Protein AF-A0A7S4V2L3-F1 (afdb_monomer_lite)

Foldseek 3Di:
DVVVVVVVVVVVVVVVVVVVVVVVVVVVVVVVVVVVVVVVVVVVVVVVVVVVVVVVVVVVVVVVVVVVVVVVVVVVVVVVVVVVVVVCCCVPPPPVVVVVVVVVVVVVVVVVVVVVVVVVVVVVVVVVVVVVVVVVVVVVVVVVVVVVVVVVVVVVVVVVVVVVVVVVVVVVVVVVVVVVVVVVVVVVVVVVVVVVVVVAVVLVVAQVVQVVVQVVVVVVVVVVVVVVVVVVVVVVVVVVVVVVVVVVVVVVVVVVVVVVVVVVVVVVVVVVVVVVVVVVVVVVVVVVVVVVVVVVVVVPPPPDPPDDDDDDDDDDDDPDPPPDPDPDPPDPPPPVVVVPPPPPVVVVVVVVVVVVVPPVVVVVCCVPPPPVVVVVVVVVVVCCCVVPVVCCCPVPVVVVCVVPVVVVVVVVVVVVVVVVVVVLVVQLVCQQVVLVVVLVVLVVVPPDDDDDPPPNVVSNVVSVVSNVCSNVVSVVCVVCVVVVVCCVVVPPDPVVVVCVVVPPPCVVVVVVVVVCVVPDDDDDDDDDDDDDDDDDDDDDDDDDDDDDDDDD

Radius of gyration: 116.33 Å; chains: 1; bounding box: 222×64×386 Å

Secondary structure (DSSP, 8-state):
-THHHHHHHHHHHHHHHHHHHHHHHHHHHHHHHHHHHHHHHHHHHHHHHHHHHHHHHHHHHHHHHHHHHHHHHHHHHHHHHHHHHHHHHIIIIIHHHHHHHHHHHHHHHHHHHHHHHHHHHHHHHHHHHHHHHHHHHHHHHHHHHHHHHHHHHHHHHHHHHHHHHHHHHHHHHHHHHHHHHHHHHHHHHHHHHHHHHHHHHHHHHHHHHHHHHHHHHHHHHHHHHHHHHHHHHHHHHHHHHHHHHHHHHHHHHHHHHHHHHHHHHHHHHHHHHHHHHHHHHHHHHHHHHHHHHHHSSSSTTSS-TTS-------------SSSSSSSSSSSSSSTTHHHHHHHSHHHHHHHHHHHHHHHHHHHHHHHHHTHHHHHHHHHHHHHHIIIIIHHHIIIIIHHHIIIIIHHHHHHHHHHHHHHHHHHHHHHHHHHHHHHHHHHHHHHHT--S-S---TTHHHHHHHHHHHHHTHHHHHHHHHHHHHHHHHHHHTTSHHHHHHHHHTT--HHHHHHHHHHHHHT---PPP---------------------------

Organism: NCBI:txid49249

pLDDT: mean 73.33, std 19.96, range [25.81, 97.12]

Structure (mmCIF, N/CA/C/O backbone):
data_AF-A0A7S4V2L3-F1
#
_entry.id   AF-A0A7S4V2L3-F1
#
loop_
_atom_site.group_PDB
_atom_site.id
_atom_site.type_symbol
_atom_site.label_atom_id
_atom_site.label_alt_id
_atom_site.label_comp_id
_atom_site.label_asym_id
_atom_site.label_entity_id
_atom_site.label_seq_id
_atom_site.pdbx_PDB_ins_code
_atom_site.Cartn_x
_atom_site.Cartn_y
_atom_site.Cartn_z
_atom_site.occupancy
_atom_site.B_iso_or_equiv
_atom_site.auth_seq_id
_atom_site.auth_comp_id
_atom_site.auth_asym_id
_atom_site.auth_atom_id
_atom_site.pdbx_PDB_model_num
ATOM 1 N N . THR A 1 1 ? -137.124 -17.331 205.535 1.00 55.62 1 THR A N 1
ATOM 2 C CA . THR A 1 1 ? -136.571 -16.423 204.506 1.00 55.62 1 THR A CA 1
ATOM 3 C C . THR A 1 1 ? -135.291 -16.964 203.867 1.00 55.62 1 THR A C 1
ATOM 5 O O . THR A 1 1 ? -135.105 -16.739 202.685 1.00 55.62 1 THR A O 1
ATOM 8 N N . GLU A 1 2 ? -134.460 -17.765 204.552 1.00 56.19 2 GLU A N 1
ATOM 9 C CA . GLU A 1 2 ? -133.204 -18.318 203.985 1.00 56.19 2 GLU A CA 1
ATOM 10 C C . GLU A 1 2 ? -133.360 -19.320 202.819 1.00 56.19 2 GLU A C 1
ATOM 12 O O . GLU A 1 2 ? -132.505 -19.372 201.940 1.00 56.19 2 GLU A O 1
ATOM 17 N N . LEU A 1 3 ? -134.464 -20.073 202.730 1.00 57.12 3 LEU A N 1
ATOM 18 C CA . LEU A 1 3 ? -134.639 -21.100 201.686 1.00 57.12 3 LEU A CA 1
ATOM 19 C C . LEU A 1 3 ? -134.788 -20.526 200.258 1.00 57.12 3 LEU A C 1
ATOM 21 O O . LEU A 1 3 ? -134.513 -21.217 199.280 1.00 57.12 3 LEU A O 1
ATOM 25 N N . SER A 1 4 ? -135.215 -19.268 200.118 1.00 55.94 4 SER A N 1
ATOM 26 C CA . SER A 1 4 ? -135.453 -18.661 198.799 1.00 55.94 4 SER A CA 1
ATOM 27 C C . SER A 1 4 ? -134.152 -18.346 198.055 1.00 55.94 4 SER A C 1
ATOM 29 O O . SER A 1 4 ? -134.085 -18.525 196.842 1.00 55.94 4 SER A O 1
ATOM 31 N N . ASN A 1 5 ? -133.097 -17.946 198.771 1.00 59.22 5 ASN A N 1
ATOM 32 C CA . ASN A 1 5 ? -131.833 -17.538 198.148 1.00 59.22 5 ASN A CA 1
ATOM 33 C C . ASN A 1 5 ? -131.062 -18.719 197.551 1.00 59.22 5 ASN A C 1
ATOM 35 O O . ASN A 1 5 ? -130.428 -18.583 196.512 1.00 59.22 5 ASN A O 1
ATOM 39 N N . SER A 1 6 ? -131.147 -19.897 198.169 1.00 60.06 6 SER A N 1
ATOM 40 C CA . SER A 1 6 ? -130.395 -21.066 197.704 1.00 60.06 6 SER A CA 1
ATOM 41 C C . SER A 1 6 ? -130.955 -21.661 196.403 1.00 60.06 6 SER A C 1
ATOM 43 O O . SER A 1 6 ? -130.225 -22.285 195.641 1.00 60.06 6 SER A O 1
ATOM 45 N N . LYS A 1 7 ? -132.245 -21.452 196.114 1.00 59.69 7 LYS A N 1
ATOM 46 C CA . LYS A 1 7 ? -132.876 -21.900 194.861 1.00 59.69 7 LYS A CA 1
ATOM 47 C C . LYS A 1 7 ? -132.467 -21.036 193.669 1.00 59.69 7 LYS A C 1
ATOM 49 O O . LYS A 1 7 ? -132.297 -21.543 192.561 1.00 59.69 7 LYS A O 1
ATOM 54 N N . GLN A 1 8 ? -132.297 -19.740 193.911 1.00 59.25 8 GLN A N 1
ATOM 55 C CA . GLN A 1 8 ? -131.861 -18.801 192.890 1.00 59.25 8 GLN A CA 1
ATOM 56 C C . GLN A 1 8 ? -130.419 -19.091 192.448 1.00 59.25 8 GLN A C 1
ATOM 58 O O . GLN A 1 8 ? -130.168 -19.224 191.255 1.00 59.25 8 GLN A O 1
ATOM 63 N N . THR A 1 9 ? -129.502 -19.344 193.386 1.00 62.16 9 THR A N 1
ATOM 64 C CA . THR A 1 9 ? -128.095 -19.638 193.059 1.00 62.16 9 THR A CA 1
ATOM 65 C C . THR A 1 9 ? -127.893 -20.942 192.286 1.00 62.16 9 THR A C 1
ATOM 67 O O . THR A 1 9 ? -127.030 -21.014 191.416 1.00 62.16 9 THR A O 1
ATOM 70 N N . VAL A 1 10 ? -128.692 -21.979 192.550 1.00 67.75 10 VAL A N 1
ATOM 71 C CA . VAL A 1 10 ? -128.639 -23.228 191.763 1.00 67.75 10 VAL A CA 1
ATOM 72 C C . VAL A 1 10 ? -129.074 -22.992 190.315 1.00 67.75 10 VAL A C 1
ATOM 74 O O . VAL A 1 10 ? -128.513 -23.590 189.397 1.00 67.75 10 VAL A O 1
ATOM 77 N N . THR A 1 11 ? -130.045 -22.103 190.105 1.00 65.81 11 THR A N 1
ATOM 78 C CA . THR A 1 11 ? -130.526 -21.759 188.761 1.00 65.81 11 THR A CA 1
ATOM 79 C C . THR A 1 11 ? -129.428 -21.034 187.979 1.00 65.81 11 THR A C 1
ATOM 81 O O . THR A 1 11 ? -129.068 -21.473 186.891 1.00 65.81 11 THR A O 1
ATOM 84 N N . GLU A 1 12 ? -128.795 -20.031 188.592 1.00 69.50 12 GLU A N 1
ATOM 85 C CA . GLU A 1 12 ? -127.682 -19.275 187.995 1.00 69.50 12 GLU A CA 1
ATOM 86 C C . GLU A 1 12 ? -126.469 -20.164 187.663 1.00 69.50 12 GLU A C 1
ATOM 88 O O . GLU A 1 12 ? -125.858 -20.028 186.604 1.00 69.50 12 GLU A O 1
ATOM 93 N N . LEU A 1 13 ? -126.131 -21.126 188.527 1.00 72.44 13 LEU A N 1
ATOM 94 C CA . LEU A 1 13 ? -125.034 -22.066 188.265 1.00 72.44 13 LEU A CA 1
ATOM 95 C C . LEU A 1 13 ? -125.346 -23.051 187.133 1.00 72.44 13 LEU A C 1
ATOM 97 O O . LEU A 1 13 ? -124.434 -23.460 186.415 1.00 72.44 13 LEU A O 1
ATOM 101 N N . THR A 1 14 ? -126.613 -23.432 186.968 1.00 70.12 14 THR A N 1
ATOM 102 C CA . THR A 1 14 ? -127.033 -24.319 185.874 1.00 70.12 14 THR A CA 1
ATOM 103 C C . THR A 1 14 ? -126.936 -23.587 184.538 1.00 70.12 14 THR A C 1
ATOM 105 O O . THR A 1 14 ? -126.354 -24.113 183.593 1.00 70.12 14 THR A O 1
ATOM 108 N N . GLU A 1 15 ? -127.404 -22.339 184.490 1.00 70.69 15 GLU A N 1
ATOM 109 C CA . GLU A 1 15 ? -127.274 -21.478 183.310 1.00 70.69 15 GLU A CA 1
ATOM 110 C C . GLU A 1 15 ? -125.802 -21.212 182.956 1.00 70.69 15 GLU A C 1
ATOM 112 O O . GLU A 1 15 ? -125.416 -21.304 181.789 1.00 70.69 15 GLU A O 1
ATOM 117 N N . ALA A 1 16 ? -124.946 -20.970 183.955 1.00 71.19 16 ALA A N 1
ATOM 118 C CA . ALA A 1 16 ? -123.508 -20.802 183.745 1.00 71.19 16 ALA A CA 1
ATOM 119 C C . ALA A 1 16 ? -122.833 -22.080 183.215 1.00 71.19 16 ALA A C 1
ATOM 121 O O . ALA A 1 16 ? -121.946 -22.007 182.362 1.00 71.19 16 ALA A O 1
ATOM 122 N N . LEU A 1 17 ? -123.252 -23.257 183.692 1.00 75.44 17 LEU A N 1
ATOM 123 C CA . LEU A 1 17 ? -122.717 -24.538 183.234 1.00 75.44 17 LEU A CA 1
ATOM 124 C C . LEU A 1 17 ? -123.119 -24.833 181.784 1.00 75.44 17 LEU A C 1
ATOM 126 O O . LEU A 1 17 ? -122.281 -25.280 180.999 1.00 75.44 17 LEU A O 1
ATOM 130 N N . ASP A 1 18 ? -124.369 -24.558 181.415 1.00 75.00 18 ASP A N 1
ATOM 131 C CA . ASP A 1 18 ? -124.841 -24.708 180.037 1.00 75.00 18 ASP A CA 1
ATOM 132 C C . ASP A 1 18 ? -124.151 -23.708 179.096 1.00 75.00 18 ASP A C 1
ATOM 134 O O . ASP A 1 18 ? -123.742 -24.080 177.989 1.00 75.00 18 ASP A O 1
ATOM 138 N N . GLY A 1 19 ? -123.907 -22.477 179.561 1.00 75.50 19 GLY A N 1
ATOM 139 C CA . GLY A 1 19 ? -123.078 -21.493 178.862 1.00 75.50 19 GLY A CA 1
ATOM 140 C C . GLY A 1 19 ? -121.656 -22.003 178.617 1.00 75.50 19 GLY A C 1
ATOM 141 O O . GLY A 1 19 ? -121.203 -22.061 177.473 1.00 75.50 19 GLY A O 1
ATOM 142 N N . ALA A 1 20 ? -120.985 -22.490 179.663 1.00 74.19 20 ALA A N 1
ATOM 143 C CA . ALA A 1 20 ? -119.631 -23.037 179.565 1.00 74.19 20 ALA A CA 1
ATOM 144 C C . ALA A 1 20 ? -119.553 -24.268 178.646 1.00 74.19 20 ALA A C 1
ATOM 146 O O . ALA A 1 20 ? -118.577 -24.463 177.921 1.00 74.19 20 ALA A O 1
ATOM 147 N N . LYS A 1 21 ? -120.589 -25.111 178.638 1.00 74.62 21 LYS A N 1
ATOM 148 C CA . LYS A 1 21 ? -120.662 -26.289 177.765 1.00 74.62 21 LYS A CA 1
ATOM 149 C C . LYS A 1 21 ? -120.830 -25.898 176.298 1.00 74.62 21 LYS A C 1
ATOM 151 O O . LYS A 1 21 ? -120.234 -26.527 175.420 1.00 74.62 21 LYS A O 1
ATOM 156 N N . THR A 1 22 ? -121.599 -24.842 176.044 1.00 77.19 22 THR A N 1
ATOM 157 C CA . THR A 1 22 ? -121.773 -24.259 174.710 1.00 77.19 22 THR A CA 1
ATOM 158 C C . THR A 1 22 ? -120.462 -23.642 174.215 1.00 77.19 22 THR A C 1
ATOM 160 O O . THR A 1 22 ? -120.035 -23.945 173.101 1.00 77.19 22 THR A O 1
ATOM 163 N N . GLU A 1 23 ? -119.756 -22.884 175.060 1.00 77.62 23 GLU A N 1
ATOM 164 C CA . GLU A 1 23 ? -118.421 -22.352 174.747 1.00 77.62 23 GLU A CA 1
ATOM 165 C C . GLU A 1 23 ? -117.395 -23.458 174.491 1.00 77.62 23 GLU A C 1
ATOM 167 O O . GLU A 1 23 ? -116.622 -23.376 173.540 1.00 77.62 23 GLU A O 1
ATOM 172 N N . LEU A 1 24 ? -117.397 -24.528 175.291 1.00 79.31 24 LEU A N 1
ATOM 173 C CA . LEU A 1 24 ? -116.494 -25.662 175.096 1.00 79.31 24 LEU A CA 1
ATOM 174 C C . LEU A 1 24 ? -116.740 -26.353 173.747 1.00 79.31 24 LEU A C 1
ATOM 176 O O . LEU A 1 24 ? -115.788 -26.729 173.060 1.00 79.31 24 LEU A O 1
ATOM 180 N N . SER A 1 25 ? -118.008 -26.506 173.357 1.00 77.38 25 SER A N 1
ATOM 181 C CA . SER A 1 25 ? -118.378 -27.032 172.041 1.00 77.38 25 SER A CA 1
ATOM 182 C C . SER A 1 25 ? -117.907 -26.106 170.917 1.00 77.38 25 SER A C 1
ATOM 184 O O . SER A 1 25 ? -117.321 -26.588 169.947 1.00 77.38 25 SER A O 1
ATOM 186 N N . GLY A 1 26 ? -118.102 -24.791 171.068 1.00 81.44 26 GLY A N 1
ATOM 187 C CA . GLY A 1 26 ? -117.613 -23.783 170.124 1.00 81.44 26 GLY A CA 1
ATOM 188 C C . GLY A 1 26 ? -116.093 -23.826 169.979 1.00 81.44 26 GLY A C 1
ATOM 189 O O . GLY A 1 26 ? -115.580 -23.969 168.876 1.00 81.44 26 GLY A O 1
ATOM 190 N N . ASN A 1 27 ? -115.363 -23.844 171.093 1.00 81.38 27 ASN A N 1
ATOM 191 C CA . ASN A 1 27 ? -113.905 -23.945 171.098 1.00 81.38 27 ASN A CA 1
ATOM 192 C C . ASN A 1 27 ? -113.407 -25.239 170.447 1.00 81.38 27 ASN A C 1
ATOM 194 O O . ASN A 1 27 ? -112.415 -25.219 169.721 1.00 81.38 27 ASN A O 1
ATOM 198 N N . LYS A 1 28 ? -114.092 -26.369 170.656 1.00 81.19 28 LYS A N 1
ATOM 199 C CA . LYS A 1 28 ? -113.741 -27.637 170.003 1.00 81.19 28 LYS A CA 1
ATOM 200 C C . LYS A 1 28 ? -113.918 -27.562 168.484 1.00 81.19 28 LYS A C 1
ATOM 202 O O . LYS A 1 28 ? -113.089 -28.104 167.747 1.00 81.19 28 LYS A O 1
ATOM 207 N N . GLN A 1 29 ? -114.963 -26.881 168.017 1.00 83.06 29 GLN A N 1
ATOM 208 C CA . GLN A 1 29 ? -115.154 -26.613 166.596 1.00 83.06 29 GLN A CA 1
ATOM 209 C C . GLN A 1 29 ? -114.038 -25.708 166.052 1.00 83.06 29 GLN A C 1
ATOM 211 O O . GLN A 1 29 ? -113.389 -26.091 165.081 1.00 83.06 29 GLN A O 1
ATOM 216 N N . THR A 1 30 ? -113.709 -24.606 166.732 1.00 81.12 30 THR A N 1
ATOM 217 C CA . THR A 1 30 ? -112.605 -23.707 166.348 1.00 81.12 30 THR A CA 1
ATOM 218 C C . THR A 1 30 ? -111.262 -24.436 166.279 1.00 81.12 30 THR A C 1
ATOM 220 O O . THR A 1 30 ? -110.494 -24.242 165.342 1.00 81.12 30 THR A O 1
ATOM 223 N N . VAL A 1 31 ? -110.968 -25.321 167.238 1.00 83.44 31 VAL A N 1
ATOM 224 C CA . VAL A 1 31 ? -109.747 -26.145 167.220 1.00 83.44 31 VAL A CA 1
ATOM 225 C C . VAL A 1 31 ? -109.727 -27.075 166.007 1.00 83.44 31 VAL A C 1
ATOM 227 O O . VAL A 1 31 ? -108.681 -27.244 165.380 1.00 83.44 31 VAL A O 1
ATOM 230 N N . THR A 1 32 ? -110.872 -27.655 165.647 1.00 83.75 32 THR A N 1
ATOM 231 C CA . THR A 1 32 ? -110.987 -28.515 164.461 1.00 83.75 32 THR A CA 1
ATOM 232 C C . THR A 1 32 ? -110.743 -27.711 163.181 1.00 83.75 32 THR A C 1
ATOM 234 O O . THR A 1 32 ? -109.966 -28.133 162.327 1.00 83.75 32 THR A O 1
ATOM 237 N N . GLU A 1 33 ? -111.333 -26.520 163.071 1.00 84.62 33 GLU A N 1
ATOM 238 C CA . GLU A 1 33 ? -111.138 -25.610 161.937 1.00 84.62 33 GLU A CA 1
ATOM 239 C C . GLU A 1 33 ? -109.680 -25.138 161.821 1.00 84.62 33 GLU A C 1
ATOM 241 O O . GLU A 1 33 ? -109.100 -25.192 160.737 1.00 84.62 33 GLU A O 1
ATOM 246 N N . LEU A 1 34 ? -109.043 -24.769 162.937 1.00 84.62 34 LEU A N 1
ATOM 247 C CA . LEU A 1 34 ? -107.626 -24.394 162.975 1.00 84.62 34 LEU A CA 1
ATOM 248 C C . LEU A 1 34 ? -106.699 -25.556 162.607 1.00 84.62 34 LEU A C 1
ATOM 250 O O . LEU A 1 34 ? -105.690 -25.339 161.940 1.00 84.62 34 LEU A O 1
ATOM 254 N N . THR A 1 35 ? -107.032 -26.784 163.011 1.00 85.44 35 THR A N 1
ATOM 255 C CA . THR A 1 35 ? -106.251 -27.977 162.648 1.00 85.44 35 THR A CA 1
ATOM 256 C C . THR A 1 35 ? -106.299 -28.208 161.140 1.00 85.44 35 THR A C 1
ATOM 258 O O . THR A 1 35 ? -105.255 -28.356 160.508 1.00 85.44 35 THR A O 1
ATOM 261 N N . ASN A 1 36 ? -107.491 -28.130 160.542 1.00 87.19 36 ASN A N 1
ATOM 262 C CA . ASN A 1 36 ? -107.654 -28.253 159.094 1.00 87.19 36 ASN A CA 1
ATOM 263 C C . ASN A 1 36 ? -106.928 -27.128 158.337 1.00 87.19 36 ASN A C 1
ATOM 265 O O . ASN A 1 36 ? -106.281 -27.388 157.323 1.00 87.19 36 ASN A O 1
ATOM 269 N N . ALA A 1 37 ? -106.986 -25.888 158.837 1.00 83.88 37 ALA A N 1
ATOM 270 C CA . ALA A 1 37 ? -106.252 -24.763 158.260 1.00 83.88 37 ALA A CA 1
ATOM 271 C C . ALA A 1 37 ? -104.729 -24.963 158.342 1.00 83.88 37 ALA A C 1
ATOM 273 O O . ALA A 1 37 ? -104.014 -24.671 157.384 1.00 83.88 37 ALA A O 1
ATOM 274 N N . LEU A 1 38 ? -104.224 -25.502 159.458 1.00 87.69 38 LEU A N 1
ATOM 275 C CA . LEU A 1 38 ? -102.805 -25.808 159.635 1.00 87.69 38 LEU A CA 1
ATOM 276 C C . LEU A 1 38 ? -102.329 -26.908 158.677 1.00 87.69 38 LEU A C 1
ATOM 278 O O . LEU A 1 38 ? -101.243 -26.795 158.106 1.00 87.69 38 LEU A O 1
ATOM 282 N N . ASP A 1 39 ? -103.123 -27.960 158.485 1.00 87.00 39 ASP A N 1
ATOM 283 C CA . ASP A 1 39 ? -102.801 -29.032 157.540 1.00 87.00 39 ASP A CA 1
ATOM 284 C C . ASP A 1 39 ? -102.867 -28.546 156.083 1.00 87.00 39 ASP A C 1
ATOM 286 O O . ASP A 1 39 ? -101.993 -28.887 155.276 1.00 87.00 39 ASP A O 1
ATOM 290 N N . GLY A 1 40 ? -103.823 -27.666 155.763 1.00 89.12 40 GLY A N 1
ATOM 291 C CA . GLY A 1 40 ? -103.863 -26.935 154.495 1.00 89.12 40 GLY A CA 1
ATOM 292 C C . GLY A 1 40 ? -102.587 -26.121 154.265 1.00 89.12 40 GLY A C 1
ATOM 293 O O . GLY A 1 40 ? -101.898 -26.322 153.264 1.00 89.12 40 GLY A O 1
ATOM 294 N N . ALA A 1 41 ? -102.192 -25.299 155.240 1.00 84.19 41 ALA A N 1
ATOM 295 C CA . ALA A 1 41 ? -100.980 -24.485 155.170 1.00 84.19 41 ALA A CA 1
ATOM 296 C C . ALA A 1 41 ? -99.696 -25.327 155.052 1.00 84.19 41 ALA A C 1
ATOM 298 O O . ALA A 1 41 ? -98.783 -24.973 154.306 1.00 84.19 41 ALA A O 1
ATOM 299 N N . LYS A 1 42 ? -99.602 -26.474 155.741 1.00 84.75 42 LYS A N 1
ATOM 300 C CA . LYS A 1 42 ? -98.475 -27.412 155.573 1.00 84.75 42 LYS A CA 1
ATOM 301 C C . LYS A 1 42 ? -98.415 -27.982 154.161 1.00 84.75 42 LYS A C 1
ATOM 303 O O . LYS A 1 42 ? -97.324 -28.106 153.600 1.00 84.75 42 LYS A O 1
ATOM 308 N N . THR A 1 43 ? -99.568 -28.328 153.596 1.00 87.25 43 THR A N 1
ATOM 309 C CA . THR A 1 43 ? -99.659 -28.848 152.230 1.00 87.25 43 THR A CA 1
ATOM 310 C C . THR A 1 43 ? -99.204 -27.783 151.230 1.00 87.25 43 THR A C 1
ATOM 312 O O . THR A 1 43 ? -98.332 -28.062 150.406 1.00 87.25 43 THR A O 1
ATOM 315 N N . GLU A 1 44 ? -99.670 -26.540 151.369 1.00 87.69 44 GLU A N 1
ATOM 316 C CA . GLU A 1 44 ? -99.228 -25.400 150.551 1.00 87.69 44 GLU A CA 1
ATOM 317 C C . GLU A 1 44 ? -97.734 -25.088 150.707 1.00 87.69 44 GLU A C 1
ATOM 319 O O . GLU A 1 44 ? -97.046 -24.839 149.715 1.00 87.69 44 GLU A O 1
ATOM 324 N N . LEU A 1 45 ? -97.199 -25.154 151.930 1.00 87.88 45 LEU A N 1
ATOM 325 C CA . LEU A 1 45 ? -95.772 -24.966 152.192 1.00 87.88 45 LEU A CA 1
ATOM 326 C C . LEU A 1 45 ? -94.934 -26.049 151.501 1.00 87.88 45 LEU A C 1
ATOM 328 O O . LEU A 1 45 ? -93.893 -25.749 150.916 1.00 87.88 45 LEU A O 1
ATOM 332 N N . SER A 1 46 ? -95.388 -27.305 151.541 1.00 85.31 46 SER A N 1
ATOM 333 C CA . SER A 1 46 ? -94.715 -28.408 150.850 1.00 85.31 46 SER A CA 1
ATOM 334 C C . SER A 1 46 ? -94.741 -28.229 149.327 1.00 85.31 46 SER A C 1
ATOM 336 O O . SER A 1 46 ? -93.710 -28.411 148.677 1.00 85.31 46 SER A O 1
ATOM 338 N N . GLY A 1 47 ? -95.876 -27.778 148.776 1.00 89.56 47 GLY A N 1
ATOM 339 C CA . GLY A 1 47 ? -96.017 -27.431 147.363 1.00 89.56 47 GLY A CA 1
ATOM 340 C C . GLY A 1 47 ? -95.085 -26.289 146.967 1.00 89.56 47 GLY A C 1
ATOM 341 O O . GLY A 1 47 ? -94.312 -26.425 146.025 1.00 89.56 47 GLY A O 1
ATOM 342 N N . SER A 1 48 ? -95.062 -25.212 147.751 1.00 87.62 48 SER A N 1
ATOM 343 C CA . SER A 1 48 ? -94.183 -24.058 147.528 1.00 87.62 48 SER A CA 1
ATOM 344 C C . SER A 1 48 ? -92.705 -24.444 147.576 1.00 87.62 48 SER A C 1
ATOM 346 O O . SER A 1 48 ? -91.923 -24.007 146.736 1.00 87.62 48 SER A O 1
ATOM 348 N N . LYS A 1 49 ? -92.306 -25.310 148.517 1.00 87.12 49 LYS A N 1
ATOM 349 C CA . LYS A 1 49 ? -90.928 -25.809 148.614 1.00 87.12 49 LYS A CA 1
ATOM 350 C C . LYS A 1 49 ? -90.522 -26.611 147.376 1.00 87.12 49 LYS A C 1
ATOM 352 O O . LYS A 1 49 ? -89.392 -26.470 146.913 1.00 87.12 49 LYS A O 1
ATOM 357 N N . LYS A 1 50 ? -91.439 -27.417 146.830 1.00 90.62 50 LYS A N 1
ATOM 358 C CA . LYS A 1 50 ? -91.223 -28.143 145.574 1.00 90.62 50 LYS A CA 1
ATOM 359 C C . LYS A 1 50 ? -91.059 -27.174 144.397 1.00 90.62 50 LYS A C 1
ATOM 361 O O . LYS A 1 50 ? -90.079 -27.290 143.671 1.00 90.62 50 LYS A O 1
ATOM 366 N N . THR A 1 51 ? -91.934 -26.176 144.273 1.00 88.56 51 THR A N 1
ATOM 367 C CA . THR A 1 51 ? -91.836 -25.146 143.224 1.00 88.56 51 THR A CA 1
ATOM 368 C C . THR A 1 51 ? -90.520 -24.373 143.298 1.00 88.56 51 THR A C 1
ATOM 370 O O . THR A 1 51 ? -89.895 -24.117 142.275 1.00 88.56 51 THR A O 1
ATOM 373 N N . VAL A 1 52 ? -90.057 -24.019 144.502 1.00 88.75 52 VAL A N 1
ATOM 374 C CA . VAL A 1 52 ? -88.761 -23.345 144.682 1.00 88.75 52 VAL A CA 1
ATOM 375 C C . VAL A 1 52 ? -87.603 -24.231 144.216 1.00 88.75 52 VAL A C 1
ATOM 377 O O . VAL A 1 52 ? -86.698 -23.733 143.548 1.00 88.75 52 VAL A O 1
ATOM 380 N N . ALA A 1 53 ? -87.627 -25.531 144.526 1.00 87.06 53 ALA A N 1
ATOM 381 C CA . ALA A 1 53 ? -86.605 -26.463 144.051 1.00 87.06 53 ALA A CA 1
ATOM 382 C C . ALA A 1 53 ? -86.590 -26.560 142.513 1.00 87.06 53 ALA A C 1
ATOM 384 O O . ALA A 1 53 ? -85.533 -26.401 141.908 1.00 87.06 53 ALA A O 1
ATOM 385 N N . GLU A 1 54 ? -87.759 -26.713 141.882 1.00 90.75 54 GLU A N 1
ATOM 386 C CA . GLU A 1 54 ? -87.893 -26.761 140.417 1.00 90.75 54 GLU A CA 1
ATOM 387 C C . GLU A 1 54 ? -87.419 -25.457 139.749 1.00 90.75 54 GLU A C 1
ATOM 389 O O . GLU A 1 54 ? -86.700 -25.490 138.750 1.00 90.75 54 GLU A O 1
ATOM 394 N N . LEU A 1 55 ? -87.756 -24.294 140.319 1.00 90.75 55 LEU A N 1
ATOM 395 C CA . LEU A 1 55 ? -87.278 -22.998 139.826 1.00 90.75 55 LEU A CA 1
ATOM 396 C C . LEU A 1 55 ? -85.765 -22.824 139.995 1.00 90.75 55 LEU A C 1
ATOM 398 O O . LEU A 1 55 ? -85.130 -22.216 139.136 1.00 90.75 55 LEU A O 1
ATOM 402 N N . THR A 1 56 ? -85.182 -23.359 141.070 1.00 90.19 56 THR A N 1
ATOM 403 C CA . THR A 1 56 ? -83.728 -23.321 141.292 1.00 90.19 56 THR A CA 1
ATOM 404 C C . THR A 1 56 ? -83.004 -24.157 140.238 1.00 90.19 56 THR A C 1
ATOM 406 O O . THR A 1 56 ? -82.057 -23.677 139.622 1.00 90.19 56 THR A O 1
ATOM 409 N N . GLU A 1 57 ? -83.492 -25.368 139.953 1.00 90.88 57 GLU A N 1
ATOM 410 C CA . GLU A 1 57 ? -82.944 -26.208 138.880 1.00 90.88 57 GLU A CA 1
ATOM 411 C C . GLU A 1 57 ? -83.097 -25.554 137.499 1.00 90.88 57 GLU A C 1
ATOM 413 O O . GLU A 1 57 ? -82.167 -25.577 136.687 1.00 90.88 57 GLU A O 1
ATOM 418 N N . ALA A 1 58 ? -84.245 -24.922 137.230 1.00 89.56 58 ALA A N 1
ATOM 419 C CA . ALA A 1 58 ? -84.473 -24.190 135.988 1.00 89.56 58 ALA A CA 1
ATOM 420 C C . ALA A 1 58 ? -83.524 -22.988 135.840 1.00 89.56 58 ALA A C 1
ATOM 422 O O . ALA A 1 58 ? -83.007 -22.749 134.746 1.00 89.56 58 ALA A O 1
ATOM 423 N N . LEU A 1 59 ? -83.263 -22.257 136.929 1.00 90.88 59 LEU A N 1
ATOM 424 C CA . LEU A 1 59 ? -82.333 -21.129 136.953 1.00 90.88 59 LEU A CA 1
ATOM 425 C C . LEU A 1 59 ? -80.888 -21.586 136.723 1.00 90.88 59 LEU A C 1
ATOM 427 O O . LEU A 1 59 ? -80.184 -20.990 135.909 1.00 90.88 59 LEU A O 1
ATOM 431 N N . ASP A 1 60 ? -80.465 -22.678 137.359 1.00 90.38 60 ASP A N 1
ATOM 432 C CA . ASP A 1 60 ? -79.150 -23.282 137.121 1.00 90.38 60 ASP A CA 1
ATOM 433 C C . ASP A 1 60 ? -79.000 -23.745 135.666 1.00 90.38 60 ASP A C 1
ATOM 435 O O . ASP A 1 60 ? -77.961 -23.532 135.034 1.00 90.38 60 ASP A O 1
ATOM 439 N N . GLY A 1 61 ? -80.052 -24.343 135.099 1.00 91.12 61 GLY A N 1
ATOM 440 C CA . GLY A 1 61 ? -80.107 -24.709 133.686 1.00 91.12 61 GLY A CA 1
ATOM 441 C C . GLY A 1 61 ? -80.004 -23.497 132.755 1.00 91.12 61 GLY A C 1
ATOM 442 O O . GLY A 1 61 ? -79.282 -23.547 131.757 1.00 91.12 61 GLY A O 1
ATOM 443 N N . ALA A 1 62 ? -80.685 -22.397 133.082 1.00 89.62 62 ALA A N 1
ATOM 444 C CA . ALA A 1 62 ? -80.616 -21.149 132.328 1.00 89.62 62 ALA A CA 1
ATOM 445 C C . ALA A 1 62 ? -79.219 -20.514 132.403 1.00 89.62 62 ALA A C 1
ATOM 447 O O . ALA A 1 62 ? -78.662 -20.166 131.364 1.00 89.62 62 ALA A O 1
ATOM 448 N N . ASN A 1 63 ? -78.607 -20.453 133.588 1.00 89.62 63 ASN A N 1
ATOM 449 C CA . ASN A 1 63 ? -77.253 -19.923 133.771 1.00 89.62 63 ASN A CA 1
ATOM 450 C C . ASN A 1 63 ? -76.205 -20.720 132.989 1.00 89.62 63 ASN A C 1
ATOM 452 O O . ASN A 1 63 ? -75.327 -20.132 132.359 1.00 89.62 63 ASN A O 1
ATOM 456 N N . LYS A 1 64 ? -76.319 -22.054 132.955 1.00 92.12 64 LYS A N 1
ATOM 457 C CA . LYS A 1 64 ? -75.448 -22.892 132.115 1.00 92.12 64 LYS A CA 1
ATOM 458 C C . LYS A 1 64 ? -75.597 -22.571 130.625 1.00 92.12 64 LYS A C 1
ATOM 460 O O . LYS A 1 64 ? -74.595 -22.529 129.918 1.00 92.12 64 LYS A O 1
ATOM 465 N N . LYS A 1 65 ? -76.823 -22.329 130.142 1.00 92.25 65 LYS A N 1
ATOM 466 C CA . LYS A 1 65 ? -77.071 -21.931 128.744 1.00 92.25 65 LYS A CA 1
ATOM 467 C C . LYS A 1 65 ? -76.507 -20.548 128.429 1.00 92.25 65 LYS A C 1
ATOM 469 O O . LYS A 1 65 ? -75.919 -20.386 127.369 1.00 92.25 65 LYS A O 1
ATOM 474 N N . VAL A 1 66 ? -76.652 -19.584 129.338 1.00 91.94 66 VAL A N 1
ATOM 475 C CA . VAL A 1 66 ? -76.058 -18.245 129.188 1.00 91.94 66 VAL A CA 1
ATOM 476 C C . VAL A 1 66 ? -74.540 -18.351 129.079 1.00 91.94 66 VAL A C 1
ATOM 478 O O . VAL A 1 66 ? -73.979 -17.854 128.112 1.00 91.94 66 VAL A O 1
ATOM 481 N N . GLY A 1 67 ? -73.892 -19.106 129.972 1.00 91.00 67 GLY A N 1
ATOM 482 C CA . GLY A 1 67 ? -72.444 -19.320 129.894 1.00 91.00 67 GLY A CA 1
ATOM 483 C C . GLY A 1 67 ? -71.985 -19.984 128.587 1.00 91.00 67 GLY A C 1
ATOM 484 O O . GLY A 1 67 ? -70.919 -19.657 128.075 1.00 91.00 67 GLY A O 1
ATOM 485 N N . ALA A 1 68 ? -72.788 -20.887 128.013 1.00 91.06 68 ALA A N 1
ATOM 486 C CA . ALA A 1 68 ? -72.496 -21.479 126.705 1.00 91.06 68 ALA A CA 1
ATOM 487 C C . ALA A 1 68 ? -72.631 -20.462 125.554 1.00 91.06 68 ALA A C 1
ATOM 489 O O . ALA A 1 68 ? -71.775 -20.427 124.674 1.00 91.06 68 ALA A O 1
ATOM 490 N N . ILE A 1 69 ? -73.669 -19.620 125.583 1.00 92.75 69 ILE A N 1
ATOM 491 C CA . ILE A 1 69 ? -73.894 -18.554 124.593 1.00 92.75 69 ILE A CA 1
ATOM 492 C C . ILE A 1 69 ? -72.789 -17.498 124.659 1.00 92.75 69 ILE A C 1
ATOM 494 O O . ILE A 1 69 ? -72.332 -17.037 123.615 1.00 92.75 69 ILE A O 1
ATOM 498 N N . ASP A 1 70 ? -72.334 -17.132 125.858 1.00 90.94 70 ASP A N 1
ATOM 499 C CA . ASP A 1 70 ? -71.210 -16.209 126.032 1.00 90.94 70 ASP A CA 1
ATOM 500 C C . ASP A 1 70 ? -69.939 -16.787 125.392 1.00 90.94 70 ASP A C 1
ATOM 502 O O . ASP A 1 70 ? -69.275 -16.108 124.609 1.00 90.94 70 ASP A O 1
ATOM 506 N N . GLY A 1 71 ? -69.660 -18.077 125.623 1.00 91.06 71 GLY A N 1
ATOM 507 C CA . GLY A 1 71 ? -68.534 -18.770 124.991 1.00 91.06 71 GLY A CA 1
ATOM 508 C C . GLY A 1 71 ? -68.616 -18.817 123.459 1.00 91.06 71 GLY A C 1
ATOM 509 O O . GLY A 1 71 ? -67.614 -18.598 122.779 1.00 91.06 71 GLY A O 1
ATOM 510 N N . GLU A 1 72 ? -69.801 -19.064 122.896 1.00 91.69 72 GLU A N 1
ATOM 511 C CA . GLU A 1 72 ? -70.027 -19.047 121.442 1.00 91.69 72 GLU A CA 1
ATOM 512 C C . GLU A 1 72 ? -69.900 -17.630 120.861 1.00 91.69 72 GLU A C 1
ATOM 514 O O . GLU A 1 72 ? -69.309 -17.432 119.799 1.00 91.69 72 GLU A O 1
ATOM 519 N N . THR A 1 73 ? -70.386 -16.626 121.591 1.00 91.56 73 THR A N 1
ATOM 520 C CA . THR A 1 73 ? -70.276 -15.212 121.216 1.00 91.56 73 THR A CA 1
ATOM 521 C C . THR A 1 73 ? -68.818 -14.768 121.162 1.00 91.56 73 THR A C 1
ATOM 523 O O . THR A 1 73 ? -68.409 -14.113 120.200 1.00 91.56 73 THR A O 1
ATOM 526 N N . ASP A 1 74 ? -68.017 -15.151 122.156 1.00 91.75 74 ASP A N 1
ATOM 527 C CA . ASP A 1 74 ? -66.586 -14.858 122.177 1.00 91.75 74 ASP A CA 1
ATOM 528 C C . ASP A 1 74 ? -65.856 -15.544 121.013 1.00 91.75 74 ASP A C 1
ATOM 530 O O . ASP A 1 74 ? -65.065 -14.897 120.320 1.00 91.75 74 ASP A O 1
ATOM 534 N N . ALA A 1 75 ? -66.176 -16.810 120.722 1.00 90.75 75 ALA A N 1
ATOM 535 C CA . ALA A 1 75 ? -65.602 -17.536 119.589 1.00 90.75 75 ALA A CA 1
ATOM 536 C C . ALA A 1 75 ? -65.927 -16.867 118.240 1.00 90.75 75 ALA A C 1
ATOM 538 O O . ALA A 1 75 ? -65.024 -16.616 117.437 1.00 90.75 75 ALA A O 1
ATOM 539 N N . LEU A 1 76 ? -67.192 -16.497 118.014 1.00 92.69 76 LEU A N 1
ATOM 540 C CA . LEU A 1 76 ? -67.623 -15.798 116.799 1.00 92.69 76 LEU A CA 1
ATOM 541 C C . LEU A 1 76 ? -66.970 -14.422 116.662 1.00 92.69 76 LEU A C 1
ATOM 543 O O . LEU A 1 76 ? -66.618 -13.998 115.560 1.00 92.69 76 LEU A O 1
ATOM 547 N N . LYS A 1 77 ? -66.768 -13.711 117.774 1.00 92.44 77 LYS A N 1
ATOM 548 C CA . LYS A 1 77 ? -66.081 -12.417 117.776 1.00 92.44 77 LYS A CA 1
ATOM 549 C C . LYS A 1 77 ? -64.617 -12.562 117.361 1.00 92.44 77 LYS A C 1
ATOM 551 O O . LYS A 1 77 ? -64.120 -11.735 116.591 1.00 92.44 77 LYS A O 1
ATOM 556 N N . THR A 1 78 ? -63.944 -13.618 117.816 1.00 90.12 78 THR A N 1
ATOM 557 C CA . THR A 1 78 ? -62.588 -13.959 117.370 1.00 90.12 78 THR A CA 1
ATOM 558 C C . THR A 1 78 ? -62.562 -14.318 115.885 1.00 90.12 78 THR A C 1
ATOM 560 O O . THR A 1 78 ? -61.733 -13.787 115.147 1.00 90.12 78 THR A O 1
ATOM 563 N N . GLU A 1 79 ? -63.483 -15.156 115.412 1.00 91.38 79 GLU A N 1
ATOM 564 C CA . GLU A 1 79 ? -63.543 -15.571 114.005 1.00 91.38 79 GLU A CA 1
ATOM 565 C C . GLU A 1 79 ? -63.837 -14.396 113.059 1.00 91.38 79 GLU A C 1
ATOM 567 O O . GLU A 1 79 ? -63.205 -14.256 112.006 1.00 91.38 79 GLU A O 1
ATOM 572 N N . LEU A 1 80 ? -64.725 -13.487 113.470 1.00 92.38 80 LEU A N 1
ATOM 573 C CA . LEU A 1 80 ? -65.007 -12.248 112.753 1.00 92.38 80 LEU A CA 1
ATOM 574 C C . LEU A 1 80 ? -63.774 -11.339 112.694 1.00 92.38 80 LEU A C 1
ATOM 576 O O . LEU A 1 80 ? -63.488 -10.762 111.645 1.00 92.38 80 LEU A O 1
ATOM 580 N N . SER A 1 81 ? -63.034 -11.215 113.800 1.00 91.88 81 SER A N 1
ATOM 581 C CA . SER A 1 81 ? -61.789 -10.442 113.839 1.00 91.88 81 SER A CA 1
ATOM 582 C C . SER A 1 81 ? -60.749 -11.016 112.877 1.00 91.88 81 SER A C 1
ATOM 584 O O . SER A 1 81 ? -60.176 -10.268 112.085 1.00 91.88 81 SER A O 1
ATOM 586 N N . ASN A 1 82 ? -60.558 -12.337 112.890 1.00 91.19 82 ASN A N 1
ATOM 587 C CA . ASN A 1 82 ? -59.623 -13.023 111.998 1.00 91.19 82 ASN A CA 1
ATOM 588 C C . ASN A 1 82 ? -60.028 -12.852 110.528 1.00 91.19 82 ASN A C 1
ATOM 590 O O . ASN A 1 82 ? -59.209 -12.451 109.707 1.00 91.19 82 ASN A O 1
ATOM 594 N N . SER A 1 83 ? -61.306 -13.057 110.201 1.00 89.25 83 SER A N 1
ATOM 595 C CA . SER A 1 83 ? -61.821 -12.870 108.839 1.00 89.25 83 SER A CA 1
ATOM 596 C 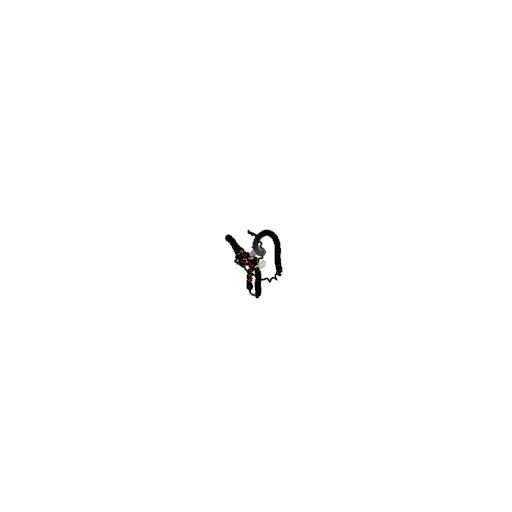C . SER A 1 83 ? -61.643 -11.430 108.357 1.00 89.25 83 SER A C 1
ATOM 598 O O . SER A 1 83 ? -61.237 -11.194 107.220 1.00 89.25 83 SER A O 1
ATOM 600 N N . LYS A 1 84 ? -61.893 -10.445 109.230 1.00 89.75 84 LYS A N 1
ATOM 601 C CA . LYS A 1 84 ? -61.680 -9.026 108.921 1.00 89.75 84 LYS A CA 1
ATOM 602 C C . LYS A 1 84 ? -60.205 -8.720 108.673 1.00 89.75 84 LYS A C 1
ATOM 604 O O . LYS A 1 84 ? -59.899 -7.969 107.748 1.00 89.75 84 LYS A O 1
ATOM 609 N N . GLN A 1 85 ? -59.304 -9.312 109.454 1.00 86.94 85 GLN A N 1
ATOM 610 C CA . GLN A 1 85 ? -57.867 -9.196 109.232 1.00 86.94 85 GLN A CA 1
ATOM 611 C C . GLN A 1 85 ? -57.469 -9.792 107.875 1.00 86.94 85 GLN A C 1
ATOM 613 O O . GLN A 1 85 ? -56.851 -9.092 107.079 1.00 86.94 85 GLN A O 1
ATOM 618 N N . THR A 1 86 ? -57.907 -11.011 107.548 1.00 83.75 86 THR A N 1
ATOM 619 C CA . THR A 1 86 ? -57.618 -11.649 106.252 1.00 83.75 86 THR A CA 1
ATOM 620 C C . THR A 1 86 ? -58.155 -10.838 105.070 1.00 83.75 86 THR A C 1
ATOM 622 O O . THR A 1 86 ? -57.457 -10.653 104.076 1.00 83.75 86 THR A O 1
ATOM 625 N N . VAL A 1 87 ? -59.376 -10.300 105.170 1.00 84.06 87 VAL A N 1
ATOM 626 C CA . VAL A 1 87 ? -59.948 -9.426 104.132 1.00 84.06 87 VAL A CA 1
ATOM 627 C C . VAL A 1 87 ? -59.130 -8.145 103.979 1.00 84.06 87 VAL A C 1
ATOM 629 O O . VAL A 1 87 ? -58.886 -7.713 102.853 1.00 84.06 87 VAL A O 1
ATOM 632 N N . THR A 1 88 ? -58.674 -7.554 105.085 1.00 81.25 88 THR A N 1
ATOM 633 C CA . THR A 1 88 ? -57.830 -6.350 105.058 1.00 81.25 88 THR A CA 1
ATOM 634 C C . THR A 1 88 ? -56.481 -6.652 104.401 1.00 81.25 88 THR A C 1
ATOM 636 O O . THR A 1 88 ? -56.086 -5.951 103.476 1.00 81.25 88 THR A O 1
ATOM 639 N N . GLU A 1 89 ? -55.821 -7.751 104.772 1.00 81.56 89 GLU A N 1
ATOM 640 C CA . GLU A 1 89 ? -54.545 -8.181 104.183 1.00 81.56 89 GLU A CA 1
ATOM 641 C C . GLU A 1 89 ? -54.659 -8.456 102.670 1.00 81.56 89 GLU A C 1
ATOM 643 O O . GLU A 1 89 ? -53.810 -8.007 101.891 1.00 81.56 89 GLU A O 1
ATOM 648 N N . LEU A 1 90 ? -55.733 -9.122 102.230 1.00 78.62 90 LEU A N 1
ATOM 649 C CA . LEU A 1 90 ? -56.009 -9.382 100.810 1.00 78.62 90 LEU A CA 1
ATOM 650 C C . LEU A 1 90 ? -56.311 -8.105 100.013 1.00 78.62 90 LEU A C 1
ATOM 652 O O . LEU A 1 90 ? -55.927 -8.007 98.843 1.00 78.62 90 LEU A O 1
ATOM 656 N N . THR A 1 91 ? -56.986 -7.138 100.640 1.00 77.19 91 THR A N 1
ATOM 657 C CA . THR A 1 91 ? -57.358 -5.859 100.018 1.00 77.19 91 THR A CA 1
ATOM 658 C C . THR A 1 91 ? -56.158 -4.919 99.905 1.00 77.19 91 THR A C 1
ATOM 660 O O . THR A 1 91 ? -55.961 -4.305 98.855 1.00 77.19 91 THR A O 1
ATOM 663 N N . ASP A 1 92 ? -55.330 -4.840 100.948 1.00 72.31 92 ASP A N 1
ATOM 664 C CA . ASP A 1 92 ? -54.274 -3.831 101.044 1.00 72.31 92 ASP A CA 1
ATOM 665 C C . ASP A 1 92 ? -52.949 -4.256 100.399 1.00 72.31 92 ASP A C 1
ATOM 667 O O . ASP A 1 92 ? -52.209 -3.391 99.931 1.00 72.31 92 ASP A O 1
ATOM 671 N N . SER A 1 93 ? -52.626 -5.554 100.326 1.00 67.88 93 SER A N 1
ATOM 672 C CA . SER A 1 93 ? -51.244 -5.965 100.010 1.00 67.88 93 SER A CA 1
ATOM 673 C C . SER A 1 93 ? -51.061 -6.866 98.784 1.00 67.88 93 SER A C 1
ATOM 675 O O . SER A 1 93 ? -50.071 -6.711 98.070 1.00 67.88 93 SER A O 1
ATOM 677 N N . GLY A 1 94 ? -51.992 -7.780 98.496 1.00 70.56 94 GLY A N 1
ATOM 678 C CA . GLY A 1 94 ? -51.784 -8.808 97.467 1.00 70.56 94 GLY A CA 1
ATOM 679 C C . GLY A 1 94 ? -52.258 -8.396 96.075 1.00 70.56 94 GLY A C 1
ATOM 680 O O . GLY A 1 94 ? -51.478 -8.305 95.128 1.00 70.56 94 GLY A O 1
ATOM 681 N N . SER A 1 95 ? -53.556 -8.132 95.939 1.00 75.44 95 SER A N 1
ATOM 682 C CA . SER A 1 95 ? -54.179 -7.985 94.616 1.00 75.44 95 SER A CA 1
ATOM 683 C C . SER A 1 95 ? -53.946 -6.605 94.002 1.00 75.44 95 SER A C 1
ATOM 685 O O . SER A 1 95 ? -53.727 -6.479 92.804 1.00 75.44 95 SER A O 1
ATOM 687 N N . LYS A 1 96 ? -53.955 -5.546 94.818 1.00 78.62 96 LYS A N 1
ATOM 688 C CA . LYS A 1 96 ? -53.779 -4.177 94.317 1.00 78.62 96 LYS A CA 1
ATOM 689 C C . LYS A 1 96 ? -52.344 -3.918 93.859 1.00 78.62 96 LYS A C 1
ATOM 691 O O . LYS A 1 96 ? -52.144 -3.341 92.799 1.00 78.62 96 LYS A O 1
ATOM 696 N N . LYS A 1 97 ? -51.359 -4.399 94.624 1.00 82.06 97 LYS A N 1
ATOM 697 C CA . LYS A 1 97 ? -49.936 -4.280 94.286 1.00 82.06 97 LYS A CA 1
ATOM 698 C C . LYS A 1 97 ? -49.591 -5.044 93.004 1.00 82.06 97 LYS A C 1
ATOM 700 O O . LYS A 1 97 ? -48.986 -4.468 92.111 1.00 82.06 97 LYS A O 1
ATOM 705 N N . THR A 1 98 ? -50.044 -6.293 92.882 1.00 83.69 98 THR A N 1
ATOM 706 C CA . THR A 1 98 ? -49.804 -7.115 91.682 1.00 83.69 98 THR A CA 1
ATOM 707 C C . THR A 1 98 ? -50.466 -6.542 90.432 1.00 83.69 98 THR A C 1
ATOM 709 O O . THR A 1 98 ? -49.855 -6.540 89.369 1.00 83.69 98 THR A O 1
ATOM 712 N N . VAL A 1 99 ? -51.685 -6.001 90.539 1.00 85.81 99 VAL A N 1
ATOM 713 C CA . VAL A 1 99 ? -52.342 -5.320 89.412 1.00 85.81 99 VAL A CA 1
ATOM 714 C C . VAL A 1 99 ? -51.563 -4.075 88.983 1.00 85.81 99 VAL A C 1
ATOM 716 O O . VAL A 1 99 ? -51.389 -3.871 87.782 1.00 85.81 99 VAL A O 1
ATOM 719 N N . THR A 1 100 ? -51.057 -3.269 89.922 1.00 86.25 100 THR A N 1
ATOM 720 C CA . THR A 1 100 ? -50.220 -2.106 89.589 1.00 86.25 100 THR A CA 1
ATOM 721 C C . THR A 1 100 ? -48.921 -2.528 88.902 1.00 86.25 100 THR A C 1
ATOM 723 O O . THR A 1 100 ? -48.636 -2.031 87.819 1.00 86.25 100 THR A O 1
ATOM 726 N N . GLU A 1 101 ? -48.188 -3.497 89.458 1.00 89.00 101 GLU A N 1
ATOM 727 C CA . GLU A 1 101 ? -46.928 -3.998 88.881 1.00 89.00 101 GLU A CA 1
ATOM 728 C C . GLU A 1 101 ? -47.131 -4.583 87.472 1.00 89.00 101 GLU A C 1
ATOM 730 O O . GLU A 1 101 ? -46.347 -4.316 86.563 1.00 89.00 101 GLU A O 1
ATOM 735 N N . LEU A 1 102 ? -48.214 -5.338 87.250 1.00 91.81 102 LEU A N 1
ATOM 736 C CA . LEU A 1 102 ? -48.557 -5.862 85.924 1.00 91.81 102 LEU A CA 1
ATOM 737 C C . LEU A 1 102 ? -48.959 -4.758 84.939 1.00 91.81 102 LEU A C 1
ATOM 739 O O . LEU A 1 102 ? -48.663 -4.870 83.751 1.00 91.81 102 LEU A O 1
ATOM 743 N N . THR A 1 103 ? -49.628 -3.705 85.413 1.00 92.62 103 THR A N 1
ATOM 744 C CA . THR A 1 103 ? -50.001 -2.553 84.578 1.00 92.62 103 THR A CA 1
ATOM 745 C C . THR A 1 103 ? -48.758 -1.777 84.152 1.00 92.62 103 THR A C 1
ATOM 747 O O . THR A 1 103 ? -48.588 -1.509 82.966 1.00 92.62 103 THR A O 1
ATOM 750 N N . GLU A 1 104 ? -47.846 -1.503 85.087 1.00 93.56 104 GLU A N 1
ATOM 751 C CA . GLU A 1 104 ? -46.564 -0.851 84.806 1.00 93.56 104 GLU A CA 1
ATOM 752 C C . GLU A 1 104 ? -45.706 -1.683 83.842 1.00 93.56 104 GLU A C 1
ATOM 754 O O . GLU A 1 104 ? -45.169 -1.146 82.874 1.00 93.56 104 GLU A O 1
ATOM 759 N N . ALA A 1 105 ? -45.634 -3.005 84.039 1.00 93.00 105 ALA A N 1
ATOM 760 C CA . ALA A 1 105 ? -44.926 -3.905 83.128 1.00 93.00 105 ALA A CA 1
ATOM 761 C C . ALA A 1 105 ? -45.549 -3.921 81.720 1.00 93.00 105 ALA A C 1
ATOM 763 O O . ALA A 1 105 ? -44.827 -3.933 80.722 1.00 93.00 105 ALA A O 1
ATOM 764 N N . LEU A 1 106 ? -46.883 -3.894 81.620 1.00 93.50 106 LEU A N 1
ATOM 765 C CA . LEU A 1 106 ? -47.589 -3.832 80.339 1.00 93.50 106 LEU A CA 1
ATOM 766 C C . LEU A 1 106 ? -47.335 -2.508 79.610 1.00 93.50 106 LEU A C 1
ATOM 768 O O . LEU A 1 106 ? -47.151 -2.506 78.392 1.00 93.50 106 LEU A O 1
ATOM 772 N N . ASP A 1 107 ? -47.330 -1.392 80.333 1.00 94.25 107 ASP A N 1
ATOM 773 C CA . ASP A 1 107 ? -47.055 -0.075 79.760 1.00 94.25 107 ASP A CA 1
ATOM 774 C C . ASP A 1 107 ? -45.584 0.061 79.334 1.00 94.25 107 ASP A C 1
ATOM 776 O O . ASP A 1 107 ? -45.304 0.589 78.252 1.00 94.25 107 ASP A O 1
ATOM 780 N N . GLY A 1 108 ? -44.653 -0.516 80.103 1.00 94.69 108 GLY A N 1
ATOM 781 C CA . GLY A 1 108 ? -43.252 -0.675 79.702 1.00 94.69 108 GLY A CA 1
ATOM 782 C C . GLY A 1 108 ? -43.119 -1.471 78.402 1.00 94.69 108 GLY A C 1
ATOM 783 O O . GLY A 1 108 ? -42.568 -0.973 77.422 1.00 94.69 108 GLY A O 1
ATOM 784 N N . ALA A 1 109 ? -43.738 -2.653 78.333 1.00 93.00 109 ALA A N 1
ATOM 785 C CA . ALA A 1 109 ? -43.714 -3.499 77.139 1.00 93.00 109 ALA A CA 1
ATOM 786 C C . ALA A 1 109 ? -44.362 -2.831 75.909 1.00 93.00 109 ALA A C 1
ATOM 788 O O . ALA A 1 109 ? -43.899 -3.005 74.782 1.00 93.00 109 ALA A O 1
ATOM 789 N N . LYS A 1 110 ? -45.431 -2.042 76.092 1.00 92.75 110 LYS A N 1
ATOM 790 C CA . LYS A 1 110 ? -46.030 -1.248 75.002 1.00 92.75 110 LYS A CA 1
ATOM 791 C C . LYS A 1 110 ? -45.075 -0.182 74.478 1.00 92.75 110 LYS A C 1
ATOM 793 O O . LYS A 1 110 ? -45.038 0.042 73.268 1.00 92.75 110 LYS A O 1
ATOM 798 N N . THR A 1 111 ? -44.340 0.469 75.374 1.00 93.75 111 THR A N 1
ATOM 799 C CA . THR A 1 111 ? -43.355 1.491 75.013 1.00 93.75 111 THR A CA 1
ATOM 800 C C . THR A 1 111 ? -42.222 0.859 74.206 1.00 93.75 111 THR A C 1
ATOM 802 O O . THR A 1 111 ? -41.988 1.274 73.073 1.00 93.75 111 THR A O 1
ATOM 805 N N . GLU A 1 112 ? -41.640 -0.238 74.699 1.00 94.38 112 GLU A N 1
ATOM 806 C CA . GLU A 1 112 ? -40.599 -0.999 73.991 1.00 94.38 112 GLU A CA 1
ATOM 807 C C . GLU A 1 112 ? -41.071 -1.516 72.621 1.00 94.38 112 GLU A C 1
ATOM 809 O O . GLU A 1 112 ? -40.331 -1.484 71.632 1.00 94.38 112 GLU A O 1
ATOM 814 N N . LEU A 1 113 ? -42.328 -1.967 72.523 1.00 94.38 113 LEU A N 1
ATOM 815 C CA . LEU A 1 113 ? -42.920 -2.394 71.255 1.00 94.38 113 LEU A CA 1
ATOM 816 C C . LEU A 1 113 ? -43.057 -1.228 70.267 1.00 94.38 113 LEU A C 1
ATOM 818 O O . LEU A 1 113 ? -42.853 -1.413 69.064 1.00 94.38 113 LEU A O 1
ATOM 822 N N . SER A 1 114 ? -43.427 -0.041 70.750 1.00 93.75 114 SER A N 1
ATOM 823 C CA . SER A 1 114 ? -43.532 1.163 69.925 1.00 93.75 114 SER A CA 1
ATOM 824 C C . SER A 1 114 ? -42.162 1.594 69.399 1.00 93.75 114 SER A C 1
ATOM 826 O O . SER A 1 114 ? -42.016 1.835 68.201 1.00 93.75 114 SER A O 1
ATOM 828 N N . GLU A 1 115 ? -41.147 1.615 70.262 1.00 94.44 115 GLU A N 1
ATOM 829 C CA . GLU A 1 115 ? -39.760 1.927 69.895 1.00 94.44 115 GLU A CA 1
ATOM 830 C C . GLU A 1 115 ? -39.189 0.902 68.905 1.00 94.44 115 GLU A C 1
ATOM 832 O O . GLU A 1 115 ? -38.577 1.262 67.895 1.00 94.44 115 GLU A O 1
ATOM 837 N N . SER A 1 116 ? -39.467 -0.386 69.124 1.00 94.31 116 SER A N 1
ATOM 838 C CA . SER A 1 116 ? -39.080 -1.451 68.193 1.00 94.31 116 SER A CA 1
ATOM 839 C C . SER A 1 116 ? -39.748 -1.286 66.827 1.00 94.31 116 SER A C 1
ATOM 841 O O . SER A 1 116 ? -39.091 -1.442 65.800 1.00 94.31 116 SER A O 1
ATOM 843 N N . LYS A 1 117 ? -41.040 -0.927 66.775 1.00 93.69 117 LYS A N 1
ATOM 844 C CA . LYS A 1 117 ? -41.740 -0.643 65.508 1.00 93.69 117 LYS A CA 1
ATOM 845 C C . LYS A 1 117 ? -41.129 0.538 64.762 1.00 93.69 117 LYS A C 1
ATOM 847 O O . LYS A 1 117 ? -40.986 0.471 63.540 1.00 93.69 117 LYS A O 1
ATOM 852 N N . GLN A 1 118 ? -40.775 1.600 65.480 1.00 95.50 118 GLN A N 1
ATOM 853 C CA . GLN A 1 118 ? -40.103 2.748 64.885 1.00 95.50 118 GLN A CA 1
ATOM 854 C C . GLN A 1 118 ? -38.747 2.335 64.301 1.00 95.50 118 GLN A C 1
ATOM 856 O O . GLN A 1 118 ? -38.493 2.577 63.125 1.00 95.50 118 GLN A O 1
ATOM 861 N N . THR A 1 119 ? -37.941 1.603 65.071 1.00 94.88 119 THR A N 1
ATOM 862 C CA . THR A 1 119 ? -36.635 1.094 64.627 1.00 94.88 119 THR A CA 1
ATOM 863 C C . THR A 1 119 ? -36.761 0.220 63.375 1.00 94.88 119 THR A C 1
ATOM 865 O O . THR A 1 119 ? -35.997 0.367 62.424 1.00 94.88 119 THR A O 1
ATOM 868 N N . VAL A 1 120 ? -37.754 -0.673 63.327 1.00 94.12 120 VAL A N 1
ATOM 869 C CA . VAL A 1 120 ? -38.027 -1.504 62.141 1.00 94.12 120 VAL A CA 1
ATOM 870 C C . VAL A 1 120 ? -38.398 -0.647 60.930 1.00 94.12 120 VAL A C 1
ATOM 872 O O . VAL A 1 120 ? -37.968 -0.951 59.817 1.00 94.12 120 VAL A O 1
ATOM 875 N N . THR A 1 121 ? -39.165 0.425 61.128 1.00 94.88 121 THR A N 1
ATOM 876 C CA . THR A 1 121 ? -39.540 1.354 60.051 1.00 94.88 121 THR A CA 1
ATOM 877 C C . THR A 1 121 ? -38.302 2.059 59.496 1.00 94.88 121 THR A C 1
ATOM 879 O O . THR A 1 121 ? -38.060 2.001 58.293 1.00 94.88 121 THR A O 1
ATOM 882 N N . GLU A 1 122 ? -37.456 2.610 60.369 1.00 95.69 122 GLU A N 1
ATOM 883 C CA . GLU A 1 122 ? -36.205 3.281 59.988 1.00 95.69 122 GLU A CA 1
ATOM 884 C C . GLU A 1 122 ? -35.238 2.329 59.263 1.00 95.69 122 GLU A C 1
ATOM 886 O O . GLU A 1 122 ? -34.663 2.679 58.230 1.00 95.69 122 GLU A O 1
ATOM 891 N N . LEU A 1 123 ? -35.098 1.088 59.743 1.00 96.00 123 LEU A N 1
ATOM 892 C CA . LEU A 1 123 ? -34.290 0.063 59.075 1.00 96.00 123 LEU A CA 1
ATOM 893 C C . LEU A 1 123 ? -34.852 -0.321 57.701 1.00 96.00 123 LEU A C 1
ATOM 895 O O . LEU A 1 123 ? -34.082 -0.562 56.772 1.00 96.00 123 LEU A O 1
ATOM 899 N N . THR A 1 124 ? -36.177 -0.365 57.556 1.00 95.69 124 THR A N 1
ATOM 900 C CA . THR A 1 124 ? -36.834 -0.666 56.277 1.00 95.69 124 THR A CA 1
ATOM 901 C C . THR A 1 124 ? -36.575 0.443 55.258 1.00 95.69 124 THR A C 1
ATOM 903 O O . THR A 1 124 ? -36.217 0.158 54.115 1.00 95.69 124 THR A O 1
ATOM 906 N N . GLU A 1 125 ? -36.683 1.706 55.671 1.00 95.44 125 GLU A N 1
ATOM 907 C CA . GLU A 1 125 ? -36.364 2.861 54.826 1.00 95.44 125 GLU A CA 1
ATOM 908 C C . GLU A 1 125 ? -34.877 2.898 54.447 1.00 95.44 125 GLU A C 1
ATOM 910 O O . GLU A 1 125 ? -34.529 3.126 53.284 1.00 95.44 125 GLU A O 1
ATOM 915 N N . ALA A 1 126 ? -33.985 2.608 55.400 1.00 94.62 126 ALA A N 1
ATOM 916 C CA . ALA A 1 126 ? -32.552 2.513 55.144 1.00 94.62 126 ALA A CA 1
ATOM 917 C C . ALA A 1 126 ? -32.221 1.395 54.140 1.00 94.62 126 ALA A C 1
ATOM 919 O O . ALA A 1 126 ? -31.390 1.593 53.249 1.00 94.62 126 ALA A O 1
ATOM 920 N N . LEU A 1 127 ? -32.890 0.243 54.247 1.00 95.69 127 LEU A N 1
ATOM 921 C CA . LEU A 1 127 ? -32.728 -0.880 53.326 1.00 95.69 127 LEU A CA 1
ATOM 922 C C . LEU A 1 127 ? -33.219 -0.535 51.913 1.00 95.69 127 LEU A C 1
ATOM 924 O O . LEU A 1 127 ? -32.524 -0.840 50.944 1.00 95.69 127 LEU A O 1
ATOM 928 N N . ASP A 1 128 ? -34.364 0.138 51.780 1.00 96.06 128 ASP A N 1
ATOM 929 C CA . ASP A 1 128 ? -34.863 0.618 50.484 1.00 96.06 128 ASP A CA 1
ATOM 930 C C . ASP A 1 128 ? -33.886 1.622 49.845 1.00 96.06 128 ASP A C 1
ATOM 932 O O . ASP A 1 128 ? -33.525 1.504 48.670 1.00 96.06 128 ASP A O 1
ATOM 936 N N . GLY A 1 129 ? -33.363 2.561 50.640 1.00 96.12 129 GLY A N 1
ATOM 937 C CA . GLY A 1 129 ? -32.334 3.503 50.201 1.00 96.12 129 GLY A CA 1
ATOM 938 C C . GLY A 1 129 ? -31.039 2.813 49.753 1.00 96.12 129 GLY A C 1
ATOM 939 O O . GLY A 1 129 ? -30.466 3.176 48.722 1.00 96.12 129 GLY A O 1
ATOM 940 N N . ALA A 1 130 ? -30.584 1.797 50.491 1.00 95.12 130 ALA A N 1
ATOM 941 C CA . ALA A 1 130 ? -29.424 0.992 50.116 1.00 95.12 130 ALA A CA 1
ATOM 942 C C . ALA A 1 130 ? -29.675 0.205 48.820 1.00 95.12 130 ALA A C 1
ATOM 944 O O . ALA A 1 130 ? -28.825 0.209 47.931 1.00 95.12 130 ALA A O 1
ATOM 945 N N . SER A 1 131 ? -30.857 -0.397 48.669 1.00 95.12 131 SER A N 1
ATOM 946 C CA . SER A 1 131 ? -31.256 -1.146 47.472 1.00 95.12 131 SER A CA 1
ATOM 947 C C . SER A 1 131 ? -31.260 -0.263 46.218 1.00 95.12 131 SER A C 1
ATOM 949 O O . SER A 1 131 ? -30.671 -0.619 45.196 1.00 95.12 131 SER A O 1
ATOM 951 N N . LYS A 1 132 ? -31.811 0.956 46.313 1.00 96.38 132 LYS A N 1
ATOM 952 C CA . LYS A 1 132 ? -31.769 1.952 45.226 1.00 96.38 132 LYS A CA 1
ATOM 953 C C . LYS A 1 132 ? -30.340 2.332 44.836 1.00 96.38 132 LYS A C 1
ATOM 955 O O . LYS A 1 132 ? -30.034 2.403 43.646 1.00 96.38 132 LYS A O 1
ATOM 960 N N . LYS A 1 133 ? -29.451 2.543 45.815 1.00 96.81 133 LYS A N 1
ATOM 961 C CA . LYS A 1 133 ? -28.027 2.830 45.557 1.00 96.81 133 LYS A CA 1
ATOM 962 C C . LYS A 1 133 ? -27.325 1.661 44.867 1.00 96.81 133 LYS A C 1
ATOM 964 O O . LYS A 1 133 ? -26.584 1.889 43.919 1.00 96.81 133 LYS A O 1
ATOM 969 N N . VAL A 1 134 ? -27.582 0.426 45.301 1.00 96.44 134 VAL A N 1
ATOM 970 C CA . VAL A 1 134 ? -27.047 -0.782 44.651 1.00 96.44 134 VAL A CA 1
ATOM 971 C C . VAL A 1 134 ? -27.529 -0.878 43.203 1.00 96.44 134 VAL A C 1
ATOM 973 O O . VAL A 1 134 ? -26.720 -1.130 42.315 1.00 96.44 134 VAL A O 1
ATOM 976 N N . GLY A 1 135 ? -28.811 -0.604 42.943 1.00 96.44 135 GLY A N 1
ATOM 977 C CA . GLY A 1 135 ? -29.352 -0.547 41.584 1.00 96.44 135 GLY A CA 1
ATOM 978 C C . GLY A 1 135 ? -28.664 0.506 40.706 1.00 96.44 135 GLY A C 1
ATOM 979 O O . GLY A 1 135 ? -28.297 0.211 39.571 1.00 96.44 135 GLY A O 1
ATOM 980 N N . ALA A 1 136 ? -28.426 1.709 41.240 1.00 96.12 136 ALA A N 1
ATOM 981 C CA . ALA A 1 136 ? -27.716 2.774 40.528 1.00 96.12 136 ALA A CA 1
ATOM 982 C C . ALA A 1 136 ? -26.260 2.393 40.201 1.00 96.12 136 ALA A C 1
ATOM 984 O O . ALA A 1 136 ? -25.831 2.555 39.061 1.00 96.12 136 ALA A O 1
ATOM 985 N N . ILE A 1 137 ? -25.534 1.816 41.167 1.00 96.75 137 ILE A N 1
ATOM 986 C CA . ILE A 1 137 ? -24.166 1.307 40.968 1.00 96.75 137 ILE A CA 1
ATOM 987 C C . ILE A 1 137 ? -24.143 0.200 39.907 1.00 96.75 137 ILE A C 1
ATOM 989 O O . ILE A 1 137 ? -23.226 0.152 39.088 1.00 96.75 137 ILE A O 1
ATOM 993 N N . GLY A 1 138 ? -25.151 -0.678 39.891 1.00 96.12 138 GLY A N 1
ATOM 994 C CA . GLY A 1 138 ? -25.314 -1.692 38.849 1.00 96.12 138 GLY A CA 1
ATOM 995 C C . GLY A 1 138 ? -25.433 -1.070 37.456 1.00 96.12 138 GLY A C 1
ATOM 996 O O . GLY A 1 138 ? -24.676 -1.432 36.559 1.00 96.12 138 GLY A O 1
ATOM 997 N N . GLY A 1 139 ? -26.303 -0.067 37.298 1.00 96.00 139 GLY A N 1
ATOM 998 C CA . GLY A 1 139 ? -26.463 0.653 36.031 1.00 96.00 139 GLY A CA 1
ATOM 999 C C . GLY A 1 139 ? -25.191 1.376 35.570 1.00 96.00 139 GLY A C 1
ATOM 1000 O O . GLY A 1 139 ? -24.837 1.315 34.395 1.00 96.00 139 GLY A O 1
ATOM 1001 N N . GLU A 1 140 ? -24.466 2.017 36.489 1.00 96.75 140 GLU A N 1
ATOM 1002 C CA . GLU A 1 140 ? -23.182 2.666 36.189 1.00 96.75 140 GLU A CA 1
ATOM 1003 C C . GLU A 1 140 ? -22.105 1.642 35.797 1.00 96.75 140 GLU A C 1
ATOM 1005 O O . GLU A 1 140 ? -21.348 1.857 34.850 1.00 96.75 140 GLU A O 1
ATOM 1010 N N . THR A 1 141 ? -22.090 0.481 36.455 1.00 96.62 141 THR A N 1
ATOM 1011 C CA . THR A 1 141 ? -21.196 -0.634 36.110 1.00 96.62 141 THR A CA 1
ATOM 1012 C C . THR A 1 141 ? -21.468 -1.153 34.697 1.00 96.62 141 THR A C 1
ATOM 1014 O O . THR A 1 141 ? -20.527 -1.378 33.935 1.00 96.62 141 THR A O 1
ATOM 1017 N N . ASP A 1 142 ? -22.736 -1.317 34.318 1.00 96.88 142 ASP A N 1
ATOM 1018 C CA . ASP A 1 142 ? -23.119 -1.765 32.975 1.00 96.88 142 ASP A CA 1
ATOM 1019 C C . ASP A 1 142 ? -22.768 -0.729 31.894 1.00 96.88 142 ASP A C 1
ATOM 1021 O O . ASP A 1 142 ? -22.277 -1.088 30.814 1.00 96.88 142 ASP A O 1
ATOM 1025 N N . ALA A 1 143 ? -22.946 0.562 32.194 1.00 96.31 143 ALA A N 1
ATOM 1026 C CA . ALA A 1 143 ? -22.537 1.654 31.314 1.00 96.31 143 ALA A CA 1
ATOM 1027 C C . ALA A 1 143 ? -21.014 1.659 31.097 1.00 96.31 143 ALA A C 1
ATOM 1029 O O . ALA A 1 143 ? -20.557 1.613 29.953 1.00 96.31 143 ALA A O 1
ATOM 1030 N N . LEU A 1 144 ? -20.228 1.598 32.178 1.00 96.50 144 LEU A N 1
ATOM 1031 C CA . LEU A 1 144 ? -18.764 1.527 32.113 1.00 96.50 144 LEU A CA 1
ATOM 1032 C C . LEU A 1 144 ? -18.277 0.277 31.375 1.00 96.50 144 LEU A C 1
ATOM 1034 O O . LEU A 1 144 ? -17.308 0.330 30.618 1.00 96.50 144 LEU A O 1
ATOM 1038 N N . LYS A 1 145 ? -18.951 -0.864 31.548 1.00 96.31 145 LYS A N 1
ATOM 1039 C CA . LYS A 1 145 ? -18.628 -2.101 30.825 1.00 96.31 145 LYS A CA 1
ATOM 1040 C C . LYS A 1 145 ? -18.849 -1.953 29.319 1.00 96.31 145 LYS A C 1
ATOM 1042 O O . LYS A 1 145 ? -18.036 -2.442 28.533 1.00 96.31 145 LYS A O 1
ATOM 1047 N N . THR A 1 146 ? -19.915 -1.260 28.923 1.00 95.62 146 THR A N 1
ATOM 1048 C CA . THR A 1 146 ? -20.205 -0.936 27.520 1.00 95.62 146 THR A CA 1
ATOM 1049 C C . THR A 1 146 ? -19.149 0.012 26.951 1.00 95.62 146 THR A C 1
ATOM 1051 O O . THR A 1 146 ? -18.590 -0.248 25.887 1.00 95.62 146 THR A O 1
ATOM 1054 N N . GLU A 1 147 ? -18.799 1.064 27.689 1.00 96.12 147 GLU A N 1
ATOM 1055 C CA . GLU A 1 147 ? -17.789 2.048 27.287 1.00 96.12 147 GLU A CA 1
ATOM 1056 C C . GLU A 1 147 ? -16.386 1.428 27.159 1.00 96.12 147 GLU A C 1
ATOM 1058 O O . GLU A 1 147 ? -15.659 1.700 26.199 1.00 96.12 147 GLU A O 1
ATOM 1063 N N . LEU A 1 148 ? -16.030 0.510 28.064 1.00 96.50 148 LEU A N 1
ATOM 1064 C CA . LEU A 1 148 ? -14.800 -0.278 27.989 1.00 96.50 148 LEU A CA 1
ATOM 1065 C C . LEU A 1 148 ? -14.782 -1.193 26.757 1.00 96.50 148 LEU A C 1
ATOM 1067 O O . LEU A 1 148 ? -13.740 -1.338 26.119 1.00 96.50 148 LEU A O 1
ATOM 1071 N N . SER A 1 149 ? -15.914 -1.819 26.420 1.00 95.81 149 SER A N 1
ATOM 1072 C CA . SER A 1 149 ? -16.037 -2.655 25.220 1.00 95.81 149 SER A CA 1
ATOM 1073 C C . SER A 1 149 ? -15.839 -1.831 23.948 1.00 95.81 149 SER A C 1
ATOM 1075 O O . SER A 1 149 ? -15.041 -2.213 23.094 1.00 95.81 149 SER A O 1
ATOM 1077 N N . ASN A 1 150 ? -16.496 -0.673 23.859 1.00 95.62 150 ASN A N 1
ATOM 1078 C CA . ASN A 1 150 ? -16.344 0.249 22.735 1.00 95.62 150 ASN A CA 1
ATOM 1079 C C . ASN A 1 150 ? -14.898 0.750 22.628 1.00 95.62 150 ASN A C 1
ATOM 1081 O O . ASN A 1 150 ? -14.311 0.718 21.553 1.00 95.62 150 ASN A O 1
ATOM 1085 N N . SER A 1 151 ? -14.283 1.126 23.752 1.00 96.31 151 SER A N 1
ATOM 1086 C CA . SER A 1 151 ? -12.881 1.557 23.782 1.00 96.31 151 SER A CA 1
ATOM 1087 C C . SER A 1 151 ? -11.924 0.457 23.314 1.00 96.31 151 SER A C 1
ATOM 1089 O O . SER A 1 151 ? -10.988 0.740 22.570 1.00 96.31 151 SER A O 1
ATOM 1091 N N . LYS A 1 152 ? -12.157 -0.807 23.699 1.00 95.88 152 LYS A N 1
ATOM 1092 C CA . LYS A 1 152 ? -11.376 -1.949 23.192 1.00 95.88 152 LYS A CA 1
ATOM 1093 C C . LYS A 1 152 ? -11.503 -2.096 21.680 1.00 95.88 152 LYS A C 1
ATOM 1095 O O . LYS A 1 152 ? -10.485 -2.294 21.026 1.00 95.88 152 LYS A O 1
ATOM 1100 N N . GLN A 1 153 ? -12.715 -1.974 21.143 1.00 96.62 153 GLN A N 1
ATOM 1101 C CA . GLN A 1 153 ? -12.940 -2.028 19.701 1.00 96.62 153 GLN A CA 1
ATOM 1102 C C . GLN A 1 153 ? -12.182 -0.906 18.979 1.00 96.62 153 GLN A C 1
ATOM 1104 O O . GLN A 1 153 ? -11.429 -1.188 18.051 1.00 96.62 153 GLN A O 1
ATOM 1109 N N . THR A 1 154 ? -12.283 0.337 19.458 1.00 95.81 154 THR A N 1
ATOM 1110 C CA . THR A 1 154 ? -11.540 1.473 18.892 1.00 95.81 154 THR A CA 1
ATOM 1111 C C . THR A 1 154 ? -10.029 1.239 18.914 1.00 95.81 154 THR A C 1
ATOM 1113 O O . THR A 1 154 ? -9.334 1.555 17.952 1.00 95.81 154 THR A O 1
ATOM 1116 N N . VAL A 1 155 ? -9.489 0.667 19.996 1.00 95.94 155 VAL A N 1
ATOM 1117 C CA . VAL A 1 155 ? -8.059 0.326 20.080 1.00 95.94 155 VAL A CA 1
ATOM 1118 C C . VAL A 1 155 ? -7.674 -0.733 19.044 1.00 95.94 155 VAL A C 1
ATOM 1120 O O . VAL A 1 155 ? -6.612 -0.613 18.431 1.00 95.94 155 VAL A O 1
ATOM 1123 N N . THR A 1 156 ? -8.516 -1.744 18.815 1.00 95.62 156 THR A N 1
ATOM 1124 C CA . THR A 1 156 ? -8.297 -2.745 17.760 1.00 95.62 156 THR A CA 1
ATOM 1125 C C . THR A 1 156 ? -8.271 -2.094 16.376 1.00 95.62 156 THR A C 1
ATOM 1127 O O . THR A 1 156 ? -7.296 -2.279 15.652 1.00 95.62 156 THR A O 1
ATOM 1130 N N . GLU A 1 157 ? -9.257 -1.257 16.049 1.00 96.06 157 GLU A N 1
ATOM 1131 C CA . GLU A 1 157 ? -9.336 -0.549 14.761 1.00 96.06 157 GLU A CA 1
ATOM 1132 C C . GLU A 1 157 ? -8.122 0.371 14.530 1.00 96.06 157 GLU A C 1
ATOM 1134 O O . GLU A 1 157 ? -7.526 0.379 13.452 1.00 96.06 157 GLU A O 1
ATOM 1139 N N . LEU A 1 158 ? -7.689 1.109 15.560 1.00 96.25 158 LEU A N 1
ATOM 1140 C CA . LEU A 1 158 ? -6.486 1.946 15.487 1.00 96.25 158 LEU A CA 1
ATOM 1141 C C . LEU A 1 158 ? -5.203 1.125 15.310 1.00 96.25 158 LEU A C 1
ATOM 1143 O O . LEU A 1 158 ? -4.275 1.577 14.637 1.00 96.25 158 LEU A O 1
ATOM 1147 N N . THR A 1 159 ? -5.137 -0.068 15.903 1.00 96.75 159 THR A N 1
ATOM 1148 C CA . THR A 1 159 ? -3.991 -0.974 15.749 1.00 96.75 159 THR A CA 1
ATOM 1149 C C . THR A 1 159 ? -3.897 -1.484 14.312 1.00 96.75 159 THR A C 1
ATOM 1151 O O . THR A 1 159 ? -2.825 -1.419 13.712 1.00 96.75 159 THR A O 1
ATOM 1154 N N . GLU A 1 160 ? -5.021 -1.902 13.727 1.00 96.00 160 GLU A N 1
ATOM 1155 C CA . GLU A 1 160 ? -5.092 -2.330 12.325 1.00 96.00 160 GLU A CA 1
ATOM 1156 C C . GLU A 1 160 ? -4.719 -1.191 11.364 1.00 96.00 160 GLU A C 1
ATOM 1158 O O . GLU A 1 160 ? -3.916 -1.385 10.448 1.00 96.00 160 GLU A O 1
ATOM 1163 N N . ALA A 1 161 ? -5.225 0.024 11.607 1.00 95.25 161 ALA A N 1
ATOM 1164 C CA . ALA A 1 161 ? -4.876 1.204 10.816 1.00 95.25 161 ALA A CA 1
ATOM 1165 C C . ALA A 1 161 ? -3.374 1.537 10.893 1.00 95.25 161 ALA A C 1
ATOM 1167 O O . ALA A 1 161 ? -2.754 1.873 9.880 1.00 95.25 161 ALA A O 1
ATOM 1168 N N . LEU A 1 162 ? -2.765 1.413 12.078 1.00 96.38 162 LEU A N 1
ATOM 1169 C CA . LEU A 1 162 ? -1.331 1.632 12.270 1.00 96.38 162 LEU A CA 1
ATOM 1170 C C . LEU A 1 162 ? -0.486 0.608 11.500 1.00 96.38 162 LEU A C 1
ATOM 1172 O O . LEU A 1 162 ? 0.536 0.971 10.913 1.00 96.38 162 LEU A O 1
ATOM 1176 N N . ASP A 1 163 ? -0.892 -0.659 11.490 1.00 96.25 163 ASP A N 1
ATOM 1177 C CA . ASP A 1 163 ? -0.184 -1.709 10.756 1.00 96.25 163 ASP A CA 1
ATOM 1178 C C . ASP A 1 163 ? -0.344 -1.557 9.233 1.00 96.25 163 ASP A C 1
ATOM 1180 O O . ASP A 1 163 ? 0.630 -1.734 8.488 1.00 96.25 163 ASP A O 1
ATOM 1184 N N . GLY A 1 164 ? -1.516 -1.104 8.771 1.00 96.75 164 GLY A N 1
ATOM 1185 C CA . GLY A 1 164 ? -1.726 -0.655 7.392 1.00 96.75 164 GLY A CA 1
ATOM 1186 C C . GLY A 1 164 ? -0.758 0.468 7.003 1.00 96.75 164 GLY A C 1
ATOM 1187 O O . GLY A 1 164 ? 0.007 0.330 6.047 1.00 96.75 164 GLY A O 1
ATOM 1188 N N . ALA A 1 165 ? -0.689 1.532 7.807 1.00 94.69 165 ALA A N 1
ATOM 1189 C CA . ALA A 1 165 ? 0.211 2.660 7.565 1.00 94.69 165 ALA A CA 1
ATOM 1190 C C . ALA A 1 165 ? 1.702 2.260 7.575 1.00 94.69 165 ALA A C 1
ATOM 1192 O O . ALA A 1 165 ? 2.492 2.758 6.768 1.00 94.69 165 ALA A O 1
ATOM 1193 N N . LYS A 1 166 ? 2.121 1.333 8.451 1.00 95.00 166 LYS A N 1
ATOM 1194 C CA . LYS A 1 166 ? 3.494 0.786 8.435 1.00 95.00 166 LYS A CA 1
ATOM 1195 C C . LYS A 1 166 ? 3.806 0.056 7.132 1.00 95.00 166 LYS A C 1
ATOM 1197 O O . LYS A 1 166 ? 4.918 0.184 6.616 1.00 95.00 166 LYS A O 1
ATOM 1202 N N . THR A 1 167 ? 2.842 -0.700 6.614 1.00 95.44 167 THR A N 1
ATOM 1203 C CA . THR A 1 167 ? 2.985 -1.434 5.352 1.00 95.44 167 THR A CA 1
ATOM 1204 C C . THR A 1 167 ? 3.158 -0.463 4.186 1.00 95.44 167 THR A C 1
ATOM 1206 O O . THR A 1 167 ? 4.108 -0.595 3.412 1.00 95.44 167 THR A O 1
ATOM 1209 N N . GLU A 1 168 ? 2.327 0.580 4.118 1.00 96.06 168 GLU A N 1
ATOM 1210 C CA . GLU A 1 168 ? 2.439 1.641 3.108 1.00 96.06 168 GLU A CA 1
ATOM 1211 C C . GLU A 1 168 ? 3.770 2.402 3.193 1.00 96.06 168 GLU A C 1
ATOM 1213 O O . GLU A 1 168 ? 4.407 2.674 2.169 1.00 96.06 168 GLU A O 1
ATOM 1218 N N . LEU A 1 169 ? 4.240 2.708 4.408 1.00 96.38 169 LEU A N 1
ATOM 1219 C CA . LEU A 1 169 ? 5.533 3.358 4.621 1.00 96.38 169 LEU A CA 1
ATOM 1220 C C . LEU A 1 169 ? 6.694 2.481 4.133 1.00 96.38 169 LEU A C 1
ATOM 1222 O O . LEU A 1 169 ? 7.644 2.993 3.539 1.00 96.38 169 LEU A O 1
ATOM 1226 N N . SER A 1 170 ? 6.628 1.168 4.372 1.00 94.94 170 SER A N 1
ATOM 1227 C CA . SER A 1 170 ? 7.626 0.218 3.876 1.00 94.94 170 SER A CA 1
ATOM 1228 C C . SER A 1 170 ? 7.643 0.172 2.347 1.00 94.94 170 SER A C 1
ATOM 1230 O O . SER A 1 170 ? 8.716 0.278 1.752 1.00 94.94 170 SER A O 1
ATOM 1232 N N . GLY A 1 171 ? 6.470 0.095 1.707 1.00 96.38 171 GLY A N 1
ATOM 1233 C CA . GLY A 1 171 ? 6.356 0.149 0.246 1.00 96.38 171 GLY A CA 1
ATOM 1234 C C . GLY A 1 171 ? 6.892 1.461 -0.333 1.00 96.38 171 GLY A C 1
ATOM 1235 O O . GLY A 1 171 ? 7.671 1.460 -1.282 1.00 96.38 171 GLY A O 1
ATOM 1236 N N . SER A 1 172 ? 6.577 2.593 0.300 1.00 95.88 172 SER A N 1
ATOM 1237 C CA . SER A 1 172 ? 7.103 3.901 -0.109 1.00 95.88 172 SER A CA 1
ATOM 1238 C C . SER A 1 172 ? 8.628 3.986 0.015 1.00 95.88 172 SER A C 1
ATOM 1240 O O . SER A 1 172 ? 9.284 4.524 -0.875 1.00 95.88 172 SER A O 1
ATOM 1242 N N . LYS A 1 173 ? 9.223 3.426 1.080 1.00 95.44 173 LYS A N 1
ATOM 1243 C CA . LYS A 1 173 ? 10.688 3.348 1.227 1.00 95.44 173 LYS A CA 1
ATOM 1244 C C . LYS A 1 173 ? 11.337 2.523 0.119 1.00 95.44 173 LYS A C 1
ATOM 1246 O O . LYS A 1 173 ? 12.383 2.928 -0.384 1.00 95.44 173 LYS A O 1
ATOM 1251 N N . GLN A 1 174 ? 10.727 1.401 -0.262 1.00 96.12 174 GLN A N 1
ATOM 1252 C CA . GLN A 1 174 ? 11.211 0.583 -1.372 1.00 96.12 174 GLN A CA 1
ATOM 1253 C C . GLN A 1 174 ? 11.171 1.367 -2.691 1.00 96.12 174 GLN A C 1
ATOM 1255 O O . GLN A 1 174 ? 12.189 1.453 -3.372 1.00 96.12 174 GLN A O 1
ATOM 1260 N N . ASN A 1 175 ? 10.053 2.031 -2.995 1.00 95.88 175 ASN A N 1
ATOM 1261 C CA . ASN A 1 175 ? 9.926 2.851 -4.204 1.00 95.88 175 ASN A CA 1
ATOM 1262 C C . ASN A 1 175 ? 10.979 3.969 -4.259 1.00 95.88 175 ASN A C 1
ATOM 1264 O O . ASN A 1 175 ? 11.556 4.236 -5.311 1.00 95.88 175 ASN A O 1
ATOM 1268 N N . VAL A 1 176 ? 11.261 4.623 -3.127 1.00 96.12 176 VAL A N 1
ATOM 1269 C CA . VAL A 1 176 ? 12.319 5.642 -3.047 1.00 96.12 176 VAL A CA 1
ATOM 1270 C C . VAL A 1 176 ? 13.696 5.038 -3.332 1.00 96.12 176 VAL A C 1
ATOM 1272 O O . VAL A 1 176 ? 14.489 5.662 -4.039 1.00 96.12 176 VAL A O 1
ATOM 1275 N N . ALA A 1 177 ? 13.989 3.836 -2.828 1.00 94.38 177 ALA A N 1
ATOM 1276 C CA . ALA A 1 177 ? 15.248 3.151 -3.114 1.00 94.38 177 ALA A CA 1
ATOM 1277 C C . ALA A 1 177 ? 15.391 2.822 -4.613 1.00 94.38 177 ALA A C 1
ATOM 1279 O O . ALA A 1 177 ? 16.415 3.150 -5.209 1.00 94.38 177 ALA A O 1
ATOM 1280 N N . GLU A 1 178 ? 14.344 2.281 -5.242 1.00 95.81 178 GLU A N 1
ATOM 1281 C CA . GLU A 1 178 ? 14.324 1.960 -6.680 1.00 95.81 178 GLU A CA 1
ATOM 1282 C C . GLU A 1 178 ? 14.472 3.212 -7.564 1.00 95.81 178 GLU A C 1
ATOM 1284 O O . GLU A 1 178 ? 15.224 3.224 -8.546 1.00 95.81 178 GLU A O 1
ATOM 1289 N N . LEU A 1 179 ? 13.797 4.308 -7.200 1.00 96.50 179 LEU A N 1
ATOM 1290 C CA . LEU A 1 179 ? 13.942 5.595 -7.885 1.00 96.50 179 LEU A CA 1
ATOM 1291 C C . LEU A 1 179 ? 15.352 6.169 -7.730 1.00 96.50 179 LEU A C 1
ATOM 1293 O O . LEU A 1 179 ? 15.885 6.735 -8.685 1.00 96.50 179 LEU A O 1
ATOM 1297 N N . THR A 1 180 ? 15.965 6.008 -6.557 1.00 97.12 180 THR A N 1
ATOM 1298 C CA . THR A 1 180 ? 17.346 6.445 -6.307 1.00 97.12 180 THR A CA 1
ATOM 1299 C C . THR A 1 180 ? 18.325 5.671 -7.189 1.00 97.12 180 THR A C 1
ATOM 1301 O O . THR A 1 180 ? 19.172 6.277 -7.839 1.00 97.12 180 THR A O 1
ATOM 1304 N N . GLU A 1 181 ? 18.169 4.350 -7.293 1.00 95.88 181 GLU A N 1
ATOM 1305 C CA . GLU A 1 181 ? 18.998 3.517 -8.171 1.00 95.88 181 GLU A CA 1
ATOM 1306 C C . GLU A 1 181 ? 18.820 3.888 -9.653 1.00 95.88 181 GLU A C 1
ATOM 1308 O O . GLU A 1 181 ? 19.795 4.016 -10.401 1.00 95.88 181 GLU A O 1
ATOM 1313 N N . THR A 1 182 ? 17.578 4.142 -10.075 1.00 95.62 182 THR A N 1
ATOM 1314 C CA . THR A 1 182 ? 17.269 4.596 -11.438 1.00 95.62 182 THR A CA 1
ATOM 1315 C C . THR A 1 182 ? 17.918 5.947 -11.741 1.00 95.62 182 THR A C 1
ATOM 1317 O O . THR A 1 182 ? 18.497 6.131 -12.817 1.00 95.62 182 THR A O 1
ATOM 1320 N N . LEU A 1 183 ? 17.858 6.890 -10.796 1.00 96.50 183 LEU A N 1
ATOM 1321 C CA . LEU A 1 183 ? 18.481 8.206 -10.916 1.00 96.50 183 LEU A CA 1
ATOM 1322 C C . LEU A 1 183 ? 20.008 8.096 -11.016 1.00 96.50 183 LEU A C 1
ATOM 1324 O O . LEU A 1 183 ? 20.611 8.734 -11.879 1.00 96.50 183 LEU A O 1
ATOM 1328 N N . ASP A 1 184 ? 20.630 7.244 -10.204 1.00 96.50 184 ASP A N 1
ATOM 1329 C CA . ASP A 1 184 ? 22.064 6.956 -10.279 1.00 96.50 184 ASP A CA 1
ATOM 1330 C C . ASP A 1 184 ? 22.458 6.360 -11.638 1.00 96.50 184 ASP A C 1
ATOM 1332 O O . ASP A 1 184 ? 23.459 6.763 -12.241 1.00 96.50 184 ASP A O 1
ATOM 1336 N N . GLY A 1 185 ? 21.653 5.433 -12.166 1.00 96.38 185 GLY A N 1
ATOM 1337 C CA . GLY A 1 185 ? 21.837 4.876 -13.505 1.00 96.38 185 GLY A CA 1
ATOM 1338 C C . GLY A 1 185 ? 21.731 5.936 -14.607 1.00 96.38 185 GLY A C 1
ATOM 1339 O O . GLY A 1 185 ? 22.559 5.970 -15.524 1.00 96.38 185 GLY A O 1
ATOM 1340 N N . ALA A 1 186 ? 20.749 6.834 -14.508 1.00 94.44 186 ALA A N 1
ATOM 1341 C CA . ALA A 1 186 ? 20.577 7.948 -15.436 1.00 94.44 186 ALA A CA 1
ATOM 1342 C C . ALA A 1 186 ? 21.755 8.934 -15.373 1.00 94.44 186 ALA A C 1
ATOM 1344 O O . ALA A 1 186 ? 22.279 9.323 -16.417 1.00 94.44 186 ALA A O 1
ATOM 1345 N N . ASN A 1 187 ? 22.232 9.268 -14.172 1.00 96.19 187 ASN A N 1
ATOM 1346 C CA . ASN A 1 187 ? 23.389 10.141 -13.972 1.00 96.19 187 ASN A CA 1
ATOM 1347 C C . ASN A 1 187 ? 24.671 9.545 -14.568 1.00 96.19 187 ASN A C 1
ATOM 1349 O O . ASN A 1 187 ? 25.418 10.250 -15.247 1.00 96.19 187 ASN A O 1
ATOM 1353 N N . LYS A 1 188 ? 24.905 8.236 -14.399 1.00 96.38 188 LYS A N 1
ATOM 1354 C CA . LYS A 1 188 ? 26.034 7.542 -15.045 1.00 96.38 188 LYS A CA 1
ATOM 1355 C C . LYS A 1 188 ? 25.950 7.622 -16.570 1.00 96.38 188 LYS A C 1
ATOM 1357 O O . LYS A 1 188 ? 26.943 7.944 -17.215 1.00 96.38 188 LYS A O 1
ATOM 1362 N N . LYS A 1 189 ? 24.767 7.388 -17.153 1.00 95.81 189 LYS A N 1
ATOM 1363 C CA . LYS A 1 189 ? 24.553 7.534 -18.605 1.00 95.81 189 LYS A CA 1
ATOM 1364 C C . LYS A 1 189 ? 24.784 8.965 -19.083 1.00 95.81 189 LYS A C 1
ATOM 1366 O O . LYS A 1 189 ? 25.420 9.153 -20.116 1.00 95.81 189 LYS A O 1
ATOM 1371 N N . ALA A 1 190 ? 24.304 9.961 -18.341 1.00 95.31 190 ALA A N 1
ATOM 1372 C CA . ALA A 1 190 ? 24.525 11.367 -18.660 1.00 95.31 190 ALA A CA 1
ATOM 1373 C C . ALA A 1 190 ? 26.022 11.715 -18.664 1.00 95.31 190 ALA A C 1
ATOM 1375 O O . ALA A 1 190 ? 26.494 12.338 -19.610 1.00 95.31 190 ALA A O 1
ATOM 1376 N N . ALA A 1 191 ? 26.784 11.237 -17.674 1.00 94.69 191 ALA A N 1
ATOM 1377 C CA . ALA A 1 191 ? 28.236 11.413 -17.631 1.00 94.69 191 ALA A CA 1
ATOM 1378 C C . ALA A 1 191 ? 28.948 10.736 -18.818 1.00 94.69 191 ALA A C 1
ATOM 1380 O O . ALA A 1 191 ? 29.848 11.323 -19.419 1.00 94.69 191 ALA A O 1
ATOM 1381 N N . THR A 1 192 ? 28.533 9.525 -19.206 1.00 95.50 192 THR A N 1
ATOM 1382 C CA . THR A 1 192 ? 29.063 8.855 -20.407 1.00 95.50 192 THR A CA 1
ATOM 1383 C C . THR A 1 192 ? 28.778 9.660 -21.673 1.00 95.50 192 THR A C 1
ATOM 1385 O O . THR A 1 192 ? 29.689 9.893 -22.464 1.00 95.50 192 THR A O 1
ATOM 1388 N N . LEU A 1 193 ? 27.542 10.134 -21.849 1.00 95.06 193 LEU A N 1
ATOM 1389 C CA . LEU A 1 193 ? 27.163 10.952 -23.003 1.00 95.06 193 LEU A CA 1
ATOM 1390 C C . LEU A 1 193 ? 27.926 12.282 -23.051 1.00 95.06 193 LEU A C 1
ATOM 1392 O O . LEU A 1 193 ? 28.303 12.722 -24.136 1.00 95.06 193 LEU A O 1
ATOM 1396 N N . ASP A 1 194 ? 28.189 12.909 -21.904 1.00 96.38 194 ASP A N 1
ATOM 1397 C CA . ASP A 1 194 ? 28.984 14.139 -21.836 1.00 96.38 194 ASP A CA 1
ATOM 1398 C C . ASP A 1 194 ? 30.451 13.900 -22.246 1.00 96.38 194 ASP A C 1
ATOM 1400 O O . ASP A 1 194 ? 31.026 14.663 -23.032 1.00 96.38 194 ASP A O 1
ATOM 1404 N N . ASN A 1 195 ? 31.033 12.771 -21.830 1.00 94.94 195 ASN A N 1
ATOM 1405 C CA . ASN A 1 195 ? 32.361 12.343 -22.279 1.00 94.94 195 ASN A CA 1
ATOM 1406 C C . ASN A 1 195 ? 32.400 12.065 -23.792 1.00 94.94 195 ASN A C 1
ATOM 1408 O O . ASN A 1 195 ? 33.315 12.513 -24.491 1.00 94.94 195 ASN A O 1
ATOM 1412 N N . GLU A 1 196 ? 31.396 11.367 -24.331 1.00 94.50 196 GLU A N 1
ATOM 1413 C CA . GLU A 1 196 ? 31.270 11.133 -25.774 1.00 94.50 196 GLU A CA 1
ATOM 1414 C C . GLU A 1 196 ? 31.110 12.440 -26.556 1.00 94.50 196 GLU A C 1
ATOM 1416 O O . GLU A 1 196 ? 31.719 12.609 -27.616 1.00 94.50 196 GLU A O 1
ATOM 1421 N N . LEU A 1 197 ? 30.324 13.386 -26.035 1.00 95.12 197 LEU A N 1
ATOM 1422 C CA . LEU A 1 197 ? 30.140 14.714 -26.616 1.00 95.12 197 LEU A CA 1
ATOM 1423 C C . LEU A 1 197 ? 31.437 15.534 -26.592 1.00 95.12 197 LEU A C 1
ATOM 1425 O O . LEU A 1 197 ? 31.712 16.282 -27.534 1.00 95.12 197 LEU A O 1
ATOM 1429 N N . THR A 1 198 ? 32.246 15.393 -25.549 1.00 95.38 198 THR A N 1
ATOM 1430 C CA . THR A 1 198 ? 33.557 16.041 -25.461 1.00 95.38 198 THR A CA 1
ATOM 1431 C C . THR A 1 198 ? 34.511 15.471 -26.509 1.00 95.38 198 THR A C 1
ATOM 1433 O O . THR A 1 198 ? 35.006 16.219 -27.355 1.00 95.38 198 THR A O 1
ATOM 1436 N N . ARG A 1 199 ? 34.654 14.141 -26.574 1.00 94.44 199 ARG A N 1
ATOM 1437 C CA . ARG A 1 199 ? 35.482 13.456 -27.583 1.00 94.44 199 ARG A CA 1
ATOM 1438 C C . ARG A 1 199 ? 35.051 13.792 -29.009 1.00 94.44 199 ARG A C 1
ATOM 1440 O O . ARG A 1 199 ? 35.859 14.033 -29.900 1.00 94.44 199 ARG A O 1
ATOM 1447 N N . ALA A 1 200 ? 33.747 13.843 -29.228 1.00 92.69 200 ALA A N 1
ATOM 1448 C CA . ALA A 1 200 ? 33.142 14.273 -30.472 1.00 92.69 200 ALA A CA 1
ATOM 1449 C C . ALA A 1 200 ? 33.555 15.681 -30.919 1.00 92.69 200 ALA A C 1
ATOM 1451 O O . ALA A 1 200 ? 33.815 15.897 -32.104 1.00 92.69 200 ALA A O 1
ATOM 1452 N N . LYS A 1 201 ? 33.549 16.644 -29.990 1.00 95.12 201 LYS A N 1
ATOM 1453 C CA . LYS A 1 201 ? 33.953 18.030 -30.255 1.00 95.12 201 LYS A CA 1
ATOM 1454 C C . LYS A 1 201 ? 35.440 18.106 -30.591 1.00 95.12 201 LYS A C 1
ATOM 1456 O O . LYS A 1 201 ? 35.806 18.834 -31.511 1.00 95.12 201 LYS A O 1
ATOM 1461 N N . GLU A 1 202 ? 36.278 17.333 -29.905 1.00 94.62 202 GLU A N 1
ATOM 1462 C CA . GLU A 1 202 ? 37.711 17.231 -30.207 1.00 94.62 202 GLU A CA 1
ATOM 1463 C C . GLU A 1 202 ? 37.957 16.654 -31.602 1.00 94.62 202 GLU A C 1
ATOM 1465 O O . GLU A 1 202 ? 38.634 17.289 -32.408 1.00 94.62 202 GLU A O 1
ATOM 1470 N N . MET A 1 203 ? 37.310 15.535 -31.945 1.00 93.44 203 MET A N 1
ATOM 1471 C CA . MET A 1 203 ? 37.398 14.951 -33.289 1.00 93.44 203 MET A CA 1
ATOM 1472 C C . MET A 1 203 ? 36.939 15.927 -34.378 1.00 93.44 203 MET A C 1
ATOM 1474 O O . MET A 1 203 ? 37.533 15.983 -35.452 1.00 93.44 203 MET A O 1
ATOM 1478 N N . LEU A 1 204 ? 35.886 16.710 -34.122 1.00 94.38 204 LEU A N 1
ATOM 1479 C CA . LEU A 1 204 ? 35.425 17.729 -35.063 1.00 94.38 204 LEU A CA 1
ATOM 1480 C C . LEU A 1 204 ? 36.460 18.848 -35.232 1.00 94.38 204 LEU A C 1
ATOM 1482 O O . LEU A 1 204 ? 36.707 19.294 -36.354 1.00 94.38 204 LEU A O 1
ATOM 1486 N N . LYS A 1 205 ? 37.083 19.291 -34.135 1.00 95.38 205 LYS A N 1
ATOM 1487 C CA . LYS A 1 205 ? 38.157 20.289 -34.164 1.00 95.38 205 LYS A CA 1
ATOM 1488 C C . LYS A 1 205 ? 39.349 19.779 -34.976 1.00 95.38 205 LYS A C 1
ATOM 1490 O O . LYS A 1 205 ? 39.820 20.503 -35.847 1.00 95.38 205 LYS A O 1
ATOM 1495 N N . GLU A 1 206 ? 39.783 18.541 -34.749 1.00 94.44 206 GLU A N 1
ATOM 1496 C CA . GLU A 1 206 ? 40.860 17.890 -35.509 1.00 94.44 206 GLU A CA 1
ATOM 1497 C C . GLU A 1 206 ? 40.520 17.728 -36.995 1.00 94.44 206 GLU A C 1
ATOM 1499 O O . GLU A 1 206 ? 41.333 18.043 -37.862 1.00 94.44 206 GLU A O 1
ATOM 1504 N N . ALA A 1 207 ? 39.302 17.286 -37.318 1.00 91.31 207 ALA A N 1
ATOM 1505 C CA . ALA A 1 207 ? 38.856 17.171 -38.703 1.00 91.31 207 ALA A CA 1
ATOM 1506 C C . ALA A 1 207 ? 38.842 18.539 -39.404 1.00 91.31 207 ALA A C 1
ATOM 1508 O O . ALA A 1 207 ? 39.251 18.650 -40.559 1.00 91.31 207 ALA A O 1
ATOM 1509 N N . THR A 1 208 ? 38.425 19.591 -38.694 1.00 93.12 208 THR A N 1
ATOM 1510 C CA . THR A 1 208 ? 38.394 20.961 -39.219 1.00 93.12 208 THR A CA 1
ATOM 1511 C C . THR A 1 208 ? 39.803 21.490 -39.483 1.00 93.12 208 THR A C 1
ATOM 1513 O O . THR A 1 208 ? 40.051 22.040 -40.555 1.00 93.12 208 THR A O 1
ATOM 1516 N N . THR A 1 209 ? 40.747 21.301 -38.555 1.00 93.56 209 THR A N 1
ATOM 1517 C CA . THR A 1 209 ? 42.139 21.743 -38.747 1.00 93.56 209 THR A CA 1
ATOM 1518 C C . THR A 1 209 ? 42.834 20.964 -39.861 1.00 93.56 209 THR A C 1
ATOM 1520 O O . THR A 1 209 ? 43.579 21.552 -40.650 1.00 93.56 209 THR A O 1
ATOM 1523 N N . LEU A 1 210 ? 42.567 19.659 -39.977 1.00 93.56 210 LEU A N 1
ATOM 1524 C CA . LEU A 1 210 ? 43.084 18.837 -41.068 1.00 93.56 210 LEU A CA 1
ATOM 1525 C C . LEU A 1 210 ? 42.527 19.306 -42.411 1.00 93.56 210 LEU A C 1
ATOM 1527 O O . LEU A 1 210 ? 43.310 19.530 -43.332 1.00 93.56 210 LEU A O 1
ATOM 1531 N N . HIS A 1 211 ? 41.210 19.519 -42.505 1.00 91.56 211 HIS A N 1
ATOM 1532 C CA . HIS A 1 211 ? 40.577 20.024 -43.720 1.00 91.56 211 HIS A CA 1
ATOM 1533 C C . HIS A 1 211 ? 41.162 21.378 -44.133 1.00 91.56 211 HIS A C 1
ATOM 1535 O O . HIS A 1 211 ? 41.590 21.515 -45.272 1.00 91.56 211 HIS A O 1
ATOM 1541 N N . GLN A 1 212 ? 41.287 22.333 -43.202 1.00 92.31 212 GLN A N 1
ATOM 1542 C CA . GLN A 1 212 ? 41.929 23.629 -43.459 1.00 92.31 212 GLN A CA 1
ATOM 1543 C C . GLN A 1 212 ? 43.361 23.466 -43.991 1.00 92.31 212 GLN A C 1
ATOM 1545 O O . GLN A 1 212 ? 43.727 24.055 -45.009 1.00 92.31 212 GLN A O 1
ATOM 1550 N N . THR A 1 213 ? 44.160 22.612 -43.348 1.00 92.75 213 THR A N 1
ATOM 1551 C CA . THR A 1 213 ? 45.547 22.345 -43.758 1.00 92.75 213 THR A CA 1
ATOM 1552 C C . THR A 1 213 ? 45.620 21.720 -45.152 1.00 92.75 213 THR A C 1
ATOM 1554 O O . THR A 1 213 ? 46.491 22.065 -45.949 1.00 92.75 213 THR A O 1
ATOM 1557 N N . GLU A 1 214 ? 44.730 20.779 -45.462 1.00 91.38 214 GLU A N 1
ATOM 1558 C CA . GLU A 1 214 ? 44.682 20.113 -46.762 1.00 91.38 214 GLU A CA 1
ATOM 1559 C C . GLU A 1 214 ? 44.192 21.051 -47.865 1.00 91.38 214 GLU A C 1
ATOM 1561 O O . GLU A 1 214 ? 44.790 21.077 -48.940 1.00 91.38 214 GLU A O 1
ATOM 1566 N N . THR A 1 215 ? 43.189 21.886 -47.583 1.00 89.12 215 THR A N 1
ATOM 1567 C CA . THR A 1 215 ? 42.742 22.925 -48.517 1.00 89.12 215 THR A CA 1
ATOM 1568 C C . THR A 1 215 ? 43.844 23.934 -48.818 1.00 89.12 215 THR A C 1
ATOM 1570 O O . THR A 1 215 ? 43.997 24.312 -49.978 1.00 89.12 215 THR A O 1
ATOM 1573 N N . GLU A 1 216 ? 44.661 24.314 -47.828 1.00 91.81 216 GLU A N 1
ATOM 1574 C CA . GLU A 1 216 ? 45.774 25.240 -48.053 1.00 91.81 216 GLU A CA 1
ATOM 1575 C C . GLU A 1 216 ? 46.881 24.591 -48.891 1.00 91.81 216 GLU A C 1
ATOM 1577 O O . GLU A 1 216 ? 47.298 25.152 -49.901 1.00 91.81 216 GLU A O 1
ATOM 1582 N N . LYS A 1 217 ? 47.280 23.350 -48.578 1.00 92.38 217 LYS A N 1
ATOM 1583 C CA . LYS A 1 217 ? 48.246 22.595 -49.403 1.00 92.38 217 LYS A CA 1
ATOM 1584 C C . LYS A 1 217 ? 47.778 22.431 -50.846 1.00 92.38 217 LYS A C 1
ATOM 1586 O O . LYS A 1 217 ? 48.576 22.521 -51.783 1.00 92.38 217 LYS A O 1
ATOM 1591 N N . LEU A 1 218 ? 46.489 22.156 -51.035 1.00 91.75 218 LEU A N 1
ATOM 1592 C CA . LEU A 1 218 ? 45.903 22.009 -52.359 1.00 91.75 218 LEU A CA 1
ATOM 1593 C C . LEU A 1 218 ? 45.890 23.354 -53.098 1.00 91.75 218 LEU A C 1
ATOM 1595 O O . LEU A 1 218 ? 46.263 23.410 -54.267 1.00 91.75 218 LEU A O 1
ATOM 1599 N N . ARG A 1 219 ? 45.542 24.448 -52.410 1.00 91.94 219 ARG A N 1
ATOM 1600 C CA . ARG A 1 219 ? 45.593 25.817 -52.940 1.00 91.94 219 ARG A CA 1
ATOM 1601 C C . ARG A 1 219 ? 47.010 26.212 -53.361 1.00 91.94 219 ARG A C 1
ATOM 1603 O O . ARG A 1 219 ? 47.177 26.727 -54.465 1.00 91.94 219 ARG A O 1
ATOM 1610 N N . GLU A 1 220 ? 48.019 25.935 -52.538 1.00 92.12 220 GLU A N 1
ATOM 1611 C CA . GLU A 1 220 ? 49.434 26.158 -52.864 1.00 92.12 220 GLU A CA 1
ATOM 1612 C C . GLU A 1 220 ? 49.867 25.346 -54.092 1.00 92.12 220 GLU A C 1
ATOM 1614 O O . GLU A 1 220 ? 50.500 25.881 -55.005 1.00 92.12 220 GLU A O 1
ATOM 1619 N N . THR A 1 221 ? 49.483 24.066 -54.152 1.00 91.38 221 THR A N 1
ATOM 1620 C CA . THR A 1 221 ? 49.790 23.187 -55.292 1.00 91.38 221 THR A CA 1
ATOM 1621 C C . THR A 1 221 ? 49.148 23.713 -56.574 1.00 91.38 221 THR A C 1
ATOM 1623 O O . THR A 1 221 ? 49.834 23.878 -57.578 1.00 91.38 221 THR A O 1
ATOM 1626 N N . HIS A 1 222 ? 47.863 24.075 -56.534 1.00 89.50 222 HIS A N 1
ATOM 1627 C CA . HIS A 1 222 ? 47.173 24.666 -57.680 1.00 89.50 222 HIS A CA 1
ATOM 1628 C C . HIS A 1 222 ? 47.769 26.009 -58.106 1.00 89.50 222 HIS A C 1
ATOM 1630 O O . HIS A 1 222 ? 47.852 26.277 -59.303 1.00 89.50 222 HIS A O 1
ATOM 1636 N N . ALA A 1 223 ? 48.195 26.856 -57.164 1.00 90.50 223 ALA A N 1
ATOM 1637 C CA . ALA A 1 223 ? 48.862 28.114 -57.486 1.00 90.50 223 ALA A CA 1
ATOM 1638 C C . ALA A 1 223 ? 50.193 27.869 -58.214 1.00 90.50 223 ALA A C 1
ATOM 1640 O O . ALA A 1 223 ? 50.478 28.533 -59.213 1.00 90.50 223 ALA A O 1
ATOM 1641 N N . LYS A 1 224 ? 50.971 26.878 -57.762 1.00 91.75 224 LYS A N 1
ATOM 1642 C CA . LYS A 1 224 ? 52.220 26.466 -58.409 1.00 91.75 224 LYS A CA 1
ATOM 1643 C C . LYS A 1 224 ? 51.981 25.894 -59.806 1.00 91.75 224 LYS A C 1
ATOM 1645 O O . LYS A 1 224 ? 52.629 26.337 -60.751 1.00 91.75 224 LYS A O 1
ATOM 1650 N N . ASP A 1 225 ? 51.038 24.965 -59.944 1.00 89.62 225 ASP A N 1
ATOM 1651 C CA . ASP A 1 225 ? 50.691 24.359 -61.233 1.00 89.62 225 ASP A CA 1
ATOM 1652 C C . ASP A 1 225 ? 50.184 25.420 -62.216 1.00 89.62 225 ASP A C 1
ATOM 1654 O O . ASP A 1 225 ? 50.552 25.411 -63.388 1.00 89.62 225 ASP A O 1
ATOM 1658 N N . ARG A 1 226 ? 49.381 26.384 -61.743 1.00 91.44 226 ARG A N 1
ATOM 1659 C CA . ARG A 1 226 ? 48.915 27.510 -62.559 1.00 91.44 226 ARG A CA 1
ATOM 1660 C C . ARG A 1 226 ? 50.079 28.362 -63.059 1.00 91.44 226 ARG A C 1
ATOM 1662 O O . ARG A 1 226 ? 50.117 28.659 -64.249 1.00 91.44 226 ARG A O 1
ATOM 1669 N N . ALA A 1 227 ? 51.021 28.715 -62.184 1.00 88.31 227 ALA A N 1
ATOM 1670 C CA . ALA A 1 227 ? 52.210 29.475 -62.565 1.00 88.31 227 ALA A CA 1
ATOM 1671 C C . ALA A 1 227 ? 53.091 28.706 -63.568 1.00 88.31 227 ALA A C 1
ATOM 1673 O O . ALA A 1 227 ? 53.594 29.290 -64.527 1.00 88.31 227 ALA A O 1
ATOM 1674 N N . GLU A 1 228 ? 53.241 27.388 -63.394 1.00 91.88 228 GLU A N 1
ATOM 1675 C CA . GLU A 1 228 ? 53.978 26.532 -64.330 1.00 91.88 228 GLU A CA 1
ATOM 1676 C C . GLU A 1 228 ? 53.274 26.436 -65.692 1.00 91.88 228 GLU A C 1
ATOM 1678 O O . GLU A 1 228 ? 53.923 26.574 -66.731 1.00 91.88 228 GLU A O 1
ATOM 1683 N N . ILE A 1 229 ? 51.949 26.250 -65.713 1.00 88.19 229 ILE A N 1
ATOM 1684 C CA . ILE A 1 229 ? 51.148 26.251 -66.945 1.00 88.19 229 ILE A CA 1
ATOM 1685 C C . ILE A 1 229 ? 51.274 27.595 -67.661 1.00 88.19 229 ILE A C 1
ATOM 1687 O O . ILE A 1 229 ? 51.474 27.609 -68.872 1.00 88.19 229 ILE A O 1
ATOM 1691 N N . GLU A 1 230 ? 51.182 28.710 -66.939 1.00 91.56 230 GLU A N 1
ATOM 1692 C CA . GLU A 1 230 ? 51.289 30.054 -67.510 1.00 91.56 230 GLU A CA 1
ATOM 1693 C C . GLU A 1 230 ? 52.685 30.311 -68.097 1.00 91.56 230 GLU A C 1
ATOM 1695 O O . GLU A 1 230 ? 52.800 30.774 -69.232 1.00 91.56 230 GLU A O 1
ATOM 1700 N N . SER A 1 231 ? 53.749 29.908 -67.396 1.00 91.75 231 SER A N 1
ATOM 1701 C CA . SER A 1 231 ? 55.120 29.951 -67.920 1.00 91.75 231 SER A CA 1
ATOM 1702 C C . SER A 1 231 ? 55.276 29.099 -69.182 1.00 91.75 231 SER A C 1
ATOM 1704 O O . SER A 1 231 ? 55.762 29.581 -70.204 1.00 91.75 231 SER A O 1
ATOM 1706 N N . ASN A 1 232 ? 54.823 27.842 -69.145 1.00 89.88 232 ASN A N 1
ATOM 1707 C CA . ASN A 1 232 ? 54.897 26.927 -70.286 1.00 89.88 232 ASN A CA 1
ATOM 1708 C C . ASN A 1 232 ? 54.075 27.435 -71.479 1.00 89.88 232 ASN A C 1
ATOM 1710 O O . ASN A 1 232 ? 54.482 27.273 -72.632 1.00 89.88 232 ASN A O 1
ATOM 1714 N N . HIS A 1 233 ? 52.920 28.048 -71.214 1.00 90.31 233 HIS A N 1
ATOM 1715 C CA . HIS A 1 233 ? 52.081 28.667 -72.229 1.00 90.31 233 HIS A CA 1
ATOM 1716 C C . HIS A 1 233 ? 52.797 29.848 -72.886 1.00 90.31 233 HIS A C 1
ATOM 1718 O O . HIS A 1 233 ? 52.858 29.905 -74.113 1.00 90.31 233 HIS A O 1
ATOM 1724 N N . ASN A 1 234 ? 53.406 30.733 -72.094 1.00 90.88 234 ASN A N 1
ATOM 1725 C CA . ASN A 1 234 ? 54.178 31.867 -72.600 1.00 90.88 234 ASN A CA 1
ATOM 1726 C C . ASN A 1 234 ? 55.384 31.411 -73.441 1.00 90.88 234 ASN A C 1
ATOM 1728 O O . ASN A 1 234 ? 55.604 31.937 -74.534 1.00 90.88 234 ASN A O 1
ATOM 1732 N N . ASP A 1 235 ? 56.109 30.377 -73.007 1.00 90.06 235 ASP A N 1
ATOM 1733 C CA . ASP A 1 235 ? 57.205 29.772 -73.777 1.00 90.06 235 ASP A CA 1
ATOM 1734 C C . ASP A 1 235 ? 56.723 29.172 -75.107 1.00 90.06 235 ASP A C 1
ATOM 1736 O O . ASP A 1 235 ? 57.373 29.311 -76.151 1.00 90.06 235 ASP A O 1
ATOM 1740 N N . ALA A 1 236 ? 55.584 28.474 -75.087 1.00 85.69 236 ALA A N 1
ATOM 1741 C CA . ALA A 1 236 ? 54.975 27.910 -76.285 1.00 85.69 236 ALA A CA 1
ATOM 1742 C C . ALA A 1 236 ? 54.509 29.010 -77.247 1.00 85.69 236 ALA A C 1
ATOM 1744 O O . ALA A 1 236 ? 54.718 28.880 -78.454 1.00 85.69 236 ALA A O 1
ATOM 1745 N N . LEU A 1 237 ? 53.946 30.102 -76.721 1.00 89.31 237 LEU A N 1
ATOM 1746 C CA . LEU A 1 237 ? 53.544 31.273 -77.492 1.00 89.31 237 LEU A CA 1
ATOM 1747 C C . LEU A 1 237 ? 54.758 31.906 -78.182 1.00 89.31 237 LEU A C 1
ATOM 1749 O O . LEU A 1 237 ? 54.735 32.101 -79.392 1.00 89.31 237 LEU A O 1
ATOM 1753 N N . GLN A 1 238 ? 55.859 32.134 -77.457 1.00 88.38 238 GLN A N 1
ATOM 1754 C CA . GLN A 1 238 ? 57.097 32.662 -78.043 1.00 88.38 238 GLN A CA 1
ATOM 1755 C C . GLN A 1 238 ? 57.636 31.760 -79.160 1.00 88.38 238 GLN A C 1
ATOM 1757 O O . GLN A 1 238 ? 58.004 32.245 -80.234 1.00 88.38 238 GLN A O 1
ATOM 1762 N N . LYS A 1 239 ? 57.646 30.438 -78.944 1.00 89.94 239 LYS A N 1
ATOM 1763 C CA . LYS A 1 239 ? 58.046 29.463 -79.973 1.00 89.94 239 LYS A CA 1
ATOM 1764 C C . LYS A 1 239 ? 57.115 29.493 -81.184 1.00 89.94 239 LYS A C 1
ATOM 1766 O O . LYS A 1 239 ? 57.605 29.414 -82.309 1.00 89.94 239 LYS A O 1
ATOM 1771 N N . ALA A 1 240 ? 55.804 29.611 -80.977 1.00 84.00 240 ALA A N 1
ATOM 1772 C CA . ALA A 1 240 ? 54.824 29.723 -82.053 1.00 84.00 240 ALA A CA 1
ATOM 1773 C C . ALA A 1 240 ? 55.047 30.999 -82.879 1.00 84.00 240 ALA A C 1
ATOM 1775 O O . ALA A 1 240 ? 55.167 30.906 -84.098 1.00 84.00 240 ALA A O 1
ATOM 1776 N N . THR A 1 241 ? 55.233 32.155 -82.234 1.00 86.75 241 THR A N 1
ATOM 1777 C CA . THR A 1 241 ? 55.530 33.435 -82.901 1.00 86.75 241 THR A CA 1
ATOM 1778 C C . THR A 1 241 ? 56.853 33.388 -83.676 1.00 86.75 241 THR A C 1
ATOM 1780 O O . THR A 1 241 ? 56.952 33.889 -84.801 1.00 86.75 241 THR A O 1
ATOM 1783 N N . ALA A 1 242 ? 57.883 32.738 -83.121 1.00 85.81 242 ALA A N 1
ATOM 1784 C CA . ALA A 1 242 ? 59.157 32.527 -83.808 1.00 85.81 242 ALA A CA 1
ATOM 1785 C C . ALA A 1 242 ? 59.002 31.612 -85.037 1.00 85.81 242 ALA A C 1
ATOM 1787 O O . ALA A 1 242 ? 59.542 31.902 -86.110 1.00 85.81 242 ALA A O 1
ATOM 1788 N N . LEU A 1 243 ? 58.230 30.527 -84.907 1.00 86.88 243 LEU A N 1
ATOM 1789 C CA . LEU A 1 243 ? 57.901 29.642 -86.022 1.00 86.88 243 LEU A CA 1
ATOM 1790 C C . LEU A 1 243 ? 57.104 30.374 -87.101 1.00 86.88 243 LEU A C 1
ATOM 1792 O O . LEU A 1 243 ? 57.432 30.228 -88.275 1.00 86.88 243 LEU A O 1
ATOM 1796 N N . GLU A 1 244 ? 56.122 31.192 -86.737 1.00 88.81 244 GLU A N 1
ATOM 1797 C CA . GLU A 1 244 ? 55.318 31.981 -87.672 1.00 88.81 244 GLU A CA 1
ATOM 1798 C C . GLU A 1 244 ? 56.168 33.008 -88.434 1.00 88.81 244 GLU A C 1
ATOM 1800 O O . GLU A 1 244 ? 56.086 33.109 -89.663 1.00 88.81 244 GLU A O 1
ATOM 1805 N N . SER A 1 245 ? 57.088 33.677 -87.737 1.00 87.31 245 SER A N 1
ATOM 1806 C CA . SER A 1 245 ? 58.081 34.565 -88.353 1.00 87.31 245 SER A CA 1
ATOM 1807 C C . SER A 1 245 ? 58.976 33.804 -89.344 1.00 87.31 245 SER A C 1
ATOM 1809 O O . SER A 1 245 ? 59.197 34.245 -90.476 1.00 87.31 245 SER A O 1
ATOM 1811 N N . SER A 1 246 ? 59.445 32.607 -88.968 1.00 85.88 246 SER A N 1
ATOM 1812 C CA . SER A 1 246 ? 60.255 31.753 -89.847 1.00 85.88 246 SER A CA 1
ATOM 1813 C C . SER A 1 246 ? 59.468 31.226 -91.056 1.00 85.88 246 SER A C 1
ATOM 1815 O O . SER A 1 246 ? 59.999 31.188 -92.168 1.00 85.88 246 SER A O 1
ATOM 1817 N N . LEU A 1 247 ? 58.189 30.882 -90.870 1.00 88.06 247 LEU A N 1
ATOM 1818 C CA . LEU A 1 247 ? 57.289 30.422 -91.922 1.00 88.06 247 LEU A CA 1
ATOM 1819 C C . LEU A 1 247 ? 57.047 31.536 -92.938 1.00 88.06 247 LEU A C 1
ATOM 1821 O O . LEU A 1 247 ? 57.086 31.278 -94.139 1.00 88.06 247 LEU A O 1
ATOM 1825 N N . THR A 1 248 ? 56.847 32.767 -92.467 1.00 84.44 248 THR A N 1
ATOM 1826 C CA . THR A 1 248 ? 56.706 33.955 -93.319 1.00 84.44 248 THR A CA 1
ATOM 1827 C C . THR A 1 248 ? 57.964 34.162 -94.157 1.00 84.44 248 THR A C 1
ATOM 1829 O O . THR A 1 248 ? 57.875 34.297 -95.374 1.00 84.44 248 THR A O 1
ATOM 1832 N N . ARG A 1 249 ? 59.153 34.041 -93.550 1.00 83.56 249 ARG A N 1
ATOM 1833 C CA . ARG A 1 249 ? 60.430 34.114 -94.276 1.00 83.56 249 ARG A CA 1
ATOM 1834 C C . ARG A 1 249 ? 60.563 33.032 -95.352 1.00 83.56 249 ARG A C 1
ATOM 1836 O O . ARG A 1 249 ? 60.978 33.330 -96.470 1.00 83.56 249 ARG A O 1
ATOM 1843 N N . VAL A 1 250 ? 60.213 31.782 -95.035 1.00 82.25 250 VAL A N 1
ATOM 1844 C CA . VAL A 1 250 ? 60.266 30.659 -95.992 1.00 82.25 250 VAL A CA 1
ATOM 1845 C C . VAL A 1 250 ? 59.247 30.835 -97.118 1.00 82.25 250 VAL A C 1
ATOM 1847 O O . VAL A 1 250 ? 59.572 30.545 -98.268 1.00 82.25 250 VAL A O 1
ATOM 1850 N N . LYS A 1 251 ? 58.036 31.328 -96.821 1.00 84.12 251 LYS A N 1
ATOM 1851 C CA . LYS A 1 251 ? 57.034 31.674 -97.841 1.00 84.12 251 LYS A CA 1
ATOM 1852 C C . LYS A 1 251 ? 57.597 32.713 -98.813 1.00 84.12 251 LYS A C 1
ATOM 1854 O O . LYS A 1 251 ? 57.648 32.425 -100.002 1.00 84.12 251 LYS A O 1
ATOM 1859 N N . SER A 1 252 ? 58.145 33.823 -98.313 1.00 81.81 252 SER A N 1
ATOM 1860 C CA . SER A 1 252 ? 58.760 34.854 -99.161 1.00 81.81 252 SER A CA 1
ATOM 1861 C C . SER A 1 252 ? 59.932 34.320 -99.991 1.00 81.81 252 SER A C 1
ATOM 1863 O O . SER A 1 252 ? 60.046 34.639 -101.171 1.00 81.81 252 SER A O 1
ATOM 1865 N N . GLN A 1 253 ? 60.791 33.468 -99.416 1.00 84.25 253 GLN A N 1
ATOM 1866 C CA . GLN A 1 253 ? 61.884 32.830 -100.163 1.00 84.25 253 GLN A CA 1
ATOM 1867 C C . GLN A 1 253 ? 61.378 31.912 -101.278 1.00 84.25 253 GLN A C 1
ATOM 1869 O O . GLN A 1 253 ? 61.935 31.910 -102.375 1.00 84.25 253 GLN A O 1
ATOM 1874 N N . ARG A 1 254 ? 60.337 31.122 -101.002 1.00 83.00 254 ARG A N 1
ATOM 1875 C CA . ARG A 1 254 ? 59.714 30.255 -102.000 1.00 83.00 254 ARG A CA 1
ATOM 1876 C C . ARG A 1 254 ? 59.102 31.084 -103.124 1.00 83.00 254 ARG A C 1
ATOM 1878 O O . ARG A 1 254 ? 59.373 30.777 -104.273 1.00 83.00 254 ARG A O 1
ATOM 1885 N N . ASP A 1 255 ? 58.367 32.145 -102.808 1.00 82.50 255 ASP A N 1
ATOM 1886 C CA . ASP A 1 255 ? 57.706 32.985 -103.813 1.00 82.50 255 ASP A CA 1
ATOM 1887 C C . ASP A 1 255 ? 58.728 33.723 -104.701 1.00 82.50 255 ASP A C 1
ATOM 1889 O O . ASP A 1 255 ? 58.567 33.771 -105.920 1.00 82.50 255 ASP A O 1
ATOM 1893 N N . LEU A 1 256 ? 59.841 34.198 -104.124 1.00 84.12 256 LEU A N 1
ATOM 1894 C CA . LEU A 1 256 ? 60.973 34.735 -104.892 1.00 84.12 256 LEU A CA 1
ATOM 1895 C C . LEU A 1 256 ? 61.586 33.689 -105.831 1.00 84.12 256 LEU A C 1
ATOM 1897 O O . LEU A 1 256 ? 61.892 33.997 -106.981 1.00 84.12 256 LEU A O 1
ATOM 1901 N N . LYS A 1 257 ? 61.759 32.451 -105.357 1.00 83.06 257 LYS A N 1
ATOM 1902 C CA . LYS A 1 257 ? 62.342 31.372 -106.159 1.00 83.06 257 LYS A CA 1
ATOM 1903 C C . LYS A 1 257 ? 61.402 30.894 -107.264 1.00 83.06 257 LYS A C 1
ATOM 1905 O O . LYS A 1 257 ? 61.878 30.619 -108.356 1.00 83.06 257 LYS A O 1
ATOM 1910 N N . THR A 1 258 ? 60.094 30.843 -107.017 1.00 79.62 258 THR A N 1
ATOM 1911 C CA . THR A 1 258 ? 59.093 30.585 -108.061 1.00 79.62 258 THR A CA 1
ATOM 1912 C C . THR A 1 258 ? 59.166 31.664 -109.136 1.00 79.62 258 THR A C 1
ATOM 1914 O O . THR A 1 258 ? 59.263 31.330 -110.306 1.00 79.62 258 THR A O 1
ATOM 1917 N N . LYS A 1 259 ? 59.257 32.944 -108.747 1.00 82.94 259 LYS A N 1
ATOM 1918 C CA . LYS A 1 259 ? 59.384 34.060 -109.695 1.00 82.94 259 LYS A CA 1
ATOM 1919 C C . LYS A 1 259 ? 60.672 33.998 -110.533 1.00 82.94 259 LYS A C 1
ATOM 1921 O O . LYS A 1 259 ? 60.635 34.289 -111.724 1.00 82.94 259 LYS A O 1
ATOM 1926 N N . ASP A 1 260 ? 61.798 33.600 -109.936 1.00 84.00 260 ASP A N 1
ATOM 1927 C CA . ASP A 1 260 ? 63.057 33.338 -110.659 1.00 84.00 260 ASP A CA 1
ATOM 1928 C C . ASP A 1 260 ? 62.923 32.156 -111.636 1.00 84.00 260 ASP A C 1
ATOM 1930 O O . ASP A 1 260 ? 63.371 32.233 -112.780 1.00 84.00 260 ASP A O 1
ATOM 1934 N N . MET A 1 261 ? 62.276 31.068 -111.204 1.00 77.06 261 MET A N 1
ATOM 1935 C CA . MET A 1 261 ? 62.033 29.902 -112.057 1.00 77.06 261 MET A CA 1
ATOM 1936 C C . MET A 1 261 ? 61.071 30.213 -113.209 1.00 77.06 261 MET A C 1
ATOM 1938 O O . MET A 1 261 ? 61.354 29.798 -114.328 1.00 77.06 261 MET A O 1
ATOM 1942 N N . ASP A 1 262 ? 60.011 30.989 -112.981 1.00 81.94 262 ASP A N 1
ATOM 1943 C CA . ASP A 1 262 ? 59.107 31.465 -114.035 1.00 81.94 262 ASP A CA 1
ATOM 1944 C C . ASP A 1 262 ? 59.854 32.351 -115.042 1.00 81.94 262 ASP A C 1
ATOM 1946 O O . ASP A 1 262 ? 59.682 32.206 -116.251 1.00 81.94 262 ASP A O 1
ATOM 1950 N N . GLY A 1 263 ? 60.762 33.212 -114.564 1.00 79.38 263 GLY A N 1
ATOM 1951 C CA . GLY A 1 263 ? 61.648 33.999 -115.426 1.00 79.38 263 GLY A CA 1
ATOM 1952 C C . GLY A 1 263 ? 62.527 33.127 -116.330 1.00 79.38 263 GLY A C 1
ATOM 1953 O O . GLY A 1 263 ? 62.624 33.386 -117.529 1.00 79.38 263 GLY A O 1
ATOM 1954 N N . LYS A 1 264 ? 63.113 32.055 -115.782 1.00 82.75 264 LYS A N 1
ATOM 1955 C CA . LYS A 1 264 ? 63.903 31.074 -116.551 1.00 82.75 264 LYS A CA 1
ATOM 1956 C C . LYS A 1 264 ? 63.059 30.268 -117.536 1.00 82.75 264 LYS A C 1
ATOM 1958 O O . LYS A 1 264 ? 63.521 29.981 -118.634 1.00 82.75 264 LYS A O 1
ATOM 1963 N N . ILE A 1 265 ? 61.838 29.887 -117.159 1.00 77.81 265 ILE A N 1
ATOM 1964 C CA . ILE A 1 265 ? 60.910 29.182 -118.053 1.00 77.81 265 ILE A CA 1
ATOM 1965 C C . ILE A 1 265 ? 60.542 30.079 -119.234 1.00 77.81 265 ILE A C 1
ATOM 1967 O O . ILE A 1 265 ? 60.573 29.616 -120.372 1.00 77.81 265 ILE A O 1
ATOM 1971 N N . ASN A 1 266 ? 60.263 31.359 -118.990 1.00 78.44 266 ASN A N 1
ATOM 1972 C CA . ASN A 1 266 ? 59.945 32.309 -120.053 1.00 78.44 266 ASN A CA 1
ATOM 1973 C C . ASN A 1 266 ? 61.137 32.521 -120.996 1.00 78.44 266 ASN A C 1
ATOM 1975 O O . ASN A 1 266 ? 60.957 32.434 -122.206 1.00 78.44 266 ASN A O 1
ATOM 1979 N N . SER A 1 267 ? 62.362 32.677 -120.477 1.00 78.75 267 SER A N 1
ATOM 1980 C CA . SER A 1 267 ? 63.543 32.808 -121.346 1.00 78.75 267 SER A CA 1
ATOM 1981 C C . SER A 1 267 ? 63.808 31.546 -122.175 1.00 78.75 267 SER A C 1
ATOM 1983 O O . SER A 1 267 ? 64.135 31.635 -123.352 1.00 78.75 267 SER A O 1
ATOM 1985 N N . LEU A 1 268 ? 63.633 30.358 -121.584 1.00 77.06 268 LEU A N 1
ATOM 1986 C CA . LEU A 1 268 ? 63.762 29.087 -122.304 1.00 77.06 268 LEU A CA 1
ATOM 1987 C C . LEU A 1 268 ? 62.649 28.892 -123.341 1.00 77.06 268 LEU A C 1
ATOM 1989 O O . LEU A 1 268 ? 62.879 28.270 -124.376 1.00 77.06 268 LEU A O 1
ATOM 1993 N N . THR A 1 269 ? 61.452 29.418 -123.079 1.00 82.88 269 THR A N 1
ATOM 1994 C CA . THR A 1 269 ? 60.331 29.404 -124.028 1.00 82.88 269 THR A CA 1
ATOM 1995 C C . THR A 1 269 ? 60.628 30.309 -125.222 1.00 82.88 269 THR A C 1
ATOM 1997 O O . THR A 1 269 ? 60.436 29.887 -126.363 1.00 82.88 269 THR A O 1
ATOM 2000 N N . ASP A 1 270 ? 61.190 31.494 -124.977 1.00 80.12 270 ASP A N 1
ATOM 2001 C CA . ASP A 1 270 ? 61.644 32.403 -126.031 1.00 80.12 270 ASP A CA 1
ATOM 2002 C C . ASP A 1 270 ? 62.761 31.771 -126.881 1.00 80.12 270 ASP A C 1
ATOM 2004 O O . ASP A 1 270 ? 62.718 31.841 -128.112 1.00 80.12 270 ASP A O 1
ATOM 2008 N N . ASP A 1 271 ? 63.731 31.095 -126.253 1.00 79.94 271 ASP A N 1
ATOM 2009 C CA . ASP A 1 271 ? 64.799 30.370 -126.956 1.00 79.94 271 ASP A CA 1
ATOM 2010 C C . ASP A 1 271 ? 64.251 29.202 -127.793 1.00 79.94 271 ASP A C 1
ATOM 2012 O O . ASP A 1 271 ? 64.677 28.992 -128.935 1.00 79.94 271 ASP A O 1
ATOM 2016 N N . LEU A 1 272 ? 63.262 28.468 -127.272 1.00 80.50 272 LEU A N 1
ATOM 2017 C CA . LEU A 1 272 ? 62.577 27.397 -127.997 1.00 80.50 272 LEU A CA 1
ATOM 2018 C C . LEU A 1 272 ? 61.878 27.935 -129.256 1.00 80.50 272 LEU A C 1
ATOM 2020 O O . LEU A 1 272 ? 61.992 27.339 -130.330 1.00 80.50 272 LEU A O 1
ATOM 2024 N N . ASP A 1 273 ? 61.178 29.065 -129.156 1.00 77.25 273 ASP A N 1
ATOM 2025 C CA . ASP A 1 273 ? 60.503 29.682 -130.300 1.00 77.25 273 ASP A CA 1
ATOM 2026 C C . ASP A 1 273 ? 61.492 30.288 -131.306 1.00 77.25 273 ASP A C 1
ATOM 2028 O O . ASP A 1 273 ? 61.275 30.198 -132.520 1.00 77.25 273 ASP A O 1
ATOM 2032 N N . LYS A 1 274 ? 62.641 30.789 -130.841 1.00 79.44 274 LYS A N 1
ATOM 2033 C CA . LYS A 1 274 ? 63.766 31.180 -131.704 1.00 79.44 274 LYS A CA 1
ATOM 2034 C C . LYS A 1 274 ? 64.297 29.996 -132.512 1.00 79.44 274 LYS A C 1
ATOM 2036 O O . LYS A 1 274 ? 64.463 30.106 -133.728 1.00 79.44 274 LYS A O 1
ATOM 2041 N N . HIS A 1 275 ? 64.501 28.847 -131.868 1.00 72.56 275 HIS A N 1
ATOM 2042 C CA . HIS A 1 275 ? 64.935 27.623 -132.541 1.00 72.56 275 HIS A CA 1
ATOM 2043 C C . HIS A 1 275 ? 63.881 27.085 -133.516 1.00 72.56 275 HIS A C 1
ATOM 2045 O O . HIS A 1 275 ? 64.241 26.672 -134.620 1.00 72.56 275 HIS A O 1
ATOM 2051 N N . LYS A 1 276 ? 62.583 27.153 -133.184 1.00 76.75 276 LYS A N 1
ATOM 2052 C CA . LYS A 1 276 ? 61.504 26.827 -134.136 1.00 76.75 276 LYS A CA 1
ATOM 2053 C C . LYS A 1 276 ? 61.531 27.738 -135.361 1.00 76.75 276 LYS A C 1
ATOM 2055 O O . LYS A 1 276 ? 61.348 27.252 -136.477 1.00 76.75 276 LYS A O 1
ATOM 2060 N N . LYS A 1 277 ? 61.774 29.039 -135.169 1.00 78.00 277 LYS A N 1
ATOM 2061 C CA . LYS A 1 277 ? 61.881 30.013 -136.262 1.00 78.00 277 LYS A CA 1
ATOM 2062 C C . LYS A 1 277 ? 63.088 29.725 -137.154 1.00 78.00 277 LYS A C 1
ATOM 2064 O O . LYS A 1 277 ? 62.929 29.657 -138.365 1.00 78.00 277 LYS A O 1
ATOM 2069 N N . MET A 1 278 ? 64.247 29.415 -136.572 1.00 68.44 278 MET A N 1
ATOM 2070 C CA . MET A 1 278 ? 65.425 28.973 -137.331 1.00 68.44 278 MET A CA 1
ATOM 2071 C C . MET A 1 278 ? 65.166 27.698 -138.147 1.00 68.44 278 MET A C 1
ATOM 2073 O O . MET A 1 278 ? 65.618 27.582 -139.285 1.00 68.44 278 MET A O 1
ATOM 2077 N N . LEU A 1 279 ? 64.417 26.743 -137.590 1.00 68.50 279 LEU A N 1
ATOM 2078 C 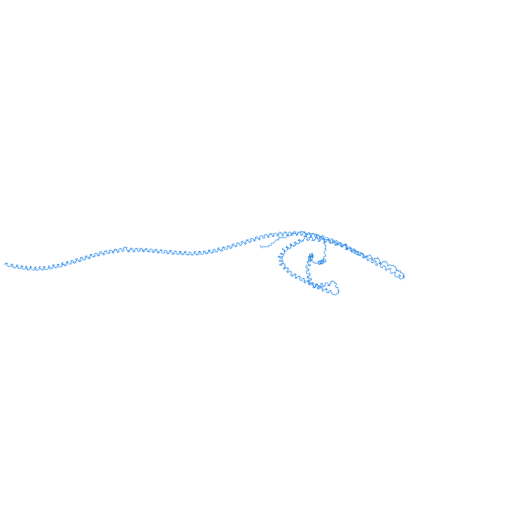CA . LEU A 1 279 ? 64.050 25.507 -138.287 1.00 68.50 279 LEU A CA 1
ATOM 2079 C C . LEU A 1 279 ? 63.065 25.752 -139.442 1.00 68.50 279 LEU A C 1
ATOM 2081 O O . LEU A 1 279 ? 63.044 24.989 -140.408 1.00 68.50 279 LEU A O 1
ATOM 2085 N N . LYS A 1 280 ? 62.244 26.803 -139.339 1.00 75.69 280 LYS A N 1
ATOM 2086 C CA . LYS A 1 280 ? 61.342 27.264 -140.399 1.00 75.69 280 LYS A CA 1
ATOM 2087 C C . LYS A 1 280 ? 62.116 27.996 -141.501 1.00 75.69 280 LYS A C 1
ATOM 2089 O O . LYS A 1 280 ? 62.008 27.609 -142.656 1.00 75.69 280 LYS A O 1
ATOM 2094 N N . ASP A 1 281 ? 62.998 28.925 -141.144 1.00 73.44 281 ASP A N 1
ATOM 2095 C CA . ASP A 1 281 ? 63.821 29.670 -142.108 1.00 73.44 281 ASP A CA 1
ATOM 2096 C C . ASP A 1 281 ? 64.782 28.749 -142.891 1.00 73.44 281 ASP A C 1
ATOM 2098 O O . ASP A 1 281 ? 65.036 28.958 -144.077 1.00 73.44 281 ASP A O 1
ATOM 2102 N N . SER A 1 282 ? 65.300 27.684 -142.263 1.00 64.56 282 SER A N 1
ATOM 2103 C CA . SER A 1 282 ? 66.116 26.677 -142.959 1.00 64.56 282 SER A CA 1
ATOM 2104 C C . SER A 1 282 ? 65.287 25.786 -143.889 1.00 64.56 282 SER A C 1
ATOM 2106 O O . SER A 1 282 ? 65.817 25.293 -144.880 1.00 64.56 282 SER A O 1
ATOM 2108 N N . ARG A 1 283 ? 64.000 25.576 -143.593 1.00 67.69 283 ARG A N 1
ATOM 2109 C CA . ARG A 1 283 ? 63.074 24.807 -144.435 1.00 67.69 283 ARG A CA 1
ATOM 2110 C C . ARG A 1 283 ? 62.689 25.587 -145.690 1.00 67.69 283 ARG A C 1
ATOM 2112 O O . ARG A 1 283 ? 62.662 25.000 -146.766 1.00 67.69 283 ARG A O 1
ATOM 2119 N N . ASP A 1 284 ? 62.463 26.888 -145.549 1.00 67.25 284 ASP A N 1
ATOM 2120 C CA . ASP A 1 284 ? 62.065 27.766 -146.653 1.00 67.25 284 ASP A CA 1
ATOM 2121 C C . ASP A 1 284 ? 63.241 27.991 -147.626 1.00 67.25 284 ASP A C 1
ATOM 2123 O O . ASP A 1 284 ? 63.078 27.859 -148.837 1.00 67.25 284 ASP A O 1
ATOM 2127 N N . LYS A 1 285 ? 64.477 28.116 -147.112 1.00 66.50 285 LYS A N 1
ATOM 2128 C CA . LYS A 1 285 ? 65.692 28.150 -147.951 1.00 66.50 285 LYS A CA 1
ATOM 2129 C C . LYS A 1 285 ? 65.894 26.894 -148.804 1.00 66.50 285 LYS A C 1
ATOM 2131 O O . LYS A 1 285 ? 66.324 27.019 -149.944 1.00 66.50 285 LYS A O 1
ATOM 2136 N N . PHE A 1 286 ? 65.566 25.703 -148.293 1.00 60.09 286 PHE A N 1
ATOM 2137 C CA . PHE A 1 286 ? 65.629 24.450 -149.065 1.00 60.09 286 PHE A CA 1
ATOM 2138 C C . PHE A 1 286 ? 64.551 24.360 -150.163 1.00 60.09 286 PHE A C 1
ATOM 2140 O O . PHE A 1 286 ? 64.709 23.584 -151.109 1.00 60.09 286 PHE A O 1
ATOM 2147 N N . PHE A 1 287 ? 63.463 25.128 -150.051 1.00 62.97 287 PHE A N 1
ATOM 2148 C CA . PHE A 1 287 ? 62.399 25.184 -151.054 1.00 62.97 287 PHE A CA 1
ATOM 2149 C C . PHE A 1 287 ? 62.756 26.135 -152.207 1.00 62.97 287 PHE A C 1
ATOM 2151 O O . PHE A 1 287 ? 62.566 25.769 -153.368 1.00 62.97 287 PHE A O 1
ATOM 2158 N N . ASP A 1 288 ? 63.385 27.273 -151.906 1.00 63.84 288 ASP A N 1
ATOM 2159 C CA . ASP A 1 288 ? 63.795 28.268 -152.907 1.00 63.84 288 ASP A CA 1
ATOM 2160 C C . ASP A 1 288 ? 64.946 27.761 -153.802 1.00 63.84 288 ASP A C 1
ATOM 2162 O O . ASP A 1 288 ? 64.902 27.914 -155.023 1.00 63.84 288 ASP A O 1
ATOM 2166 N N . THR A 1 289 ? 65.918 27.016 -153.249 1.00 61.25 289 THR A N 1
ATOM 2167 C CA . THR A 1 289 ? 67.011 26.415 -154.057 1.00 61.25 289 THR A CA 1
ATOM 2168 C C . THR A 1 289 ? 66.530 25.282 -154.972 1.00 61.25 289 THR A C 1
ATOM 2170 O O . THR A 1 289 ? 67.189 24.934 -155.952 1.00 61.25 289 THR A O 1
ATOM 2173 N N . ARG A 1 290 ? 65.371 24.683 -154.669 1.00 56.31 290 ARG A N 1
ATOM 2174 C CA . ARG A 1 290 ? 64.762 23.617 -155.475 1.00 56.31 290 ARG A CA 1
ATOM 2175 C C . ARG A 1 290 ? 63.986 24.177 -156.670 1.00 56.31 290 ARG A C 1
ATOM 2177 O O . ARG A 1 290 ? 63.839 23.466 -157.658 1.00 56.31 290 ARG A O 1
ATOM 2184 N N . GLN A 1 291 ? 63.520 25.425 -156.608 1.00 57.53 291 GLN A N 1
ATOM 2185 C CA . GLN A 1 291 ? 62.707 26.055 -157.653 1.00 57.53 291 GLN A CA 1
ATOM 2186 C C . GLN A 1 291 ? 63.563 26.665 -158.783 1.00 57.53 291 GLN A C 1
ATOM 2188 O O . GLN A 1 291 ? 63.178 26.581 -159.949 1.00 57.53 291 GLN A O 1
ATOM 2193 N N . GLU A 1 292 ? 64.772 27.156 -158.480 1.00 56.19 292 GLU A N 1
ATOM 2194 C CA . GLU A 1 292 ? 65.727 27.676 -159.481 1.00 56.19 292 GLU A CA 1
ATOM 2195 C C . GLU A 1 292 ? 66.356 26.572 -160.362 1.00 56.19 292 GLU A C 1
ATOM 2197 O O . GLU A 1 292 ? 66.678 26.806 -161.528 1.00 56.19 292 GLU A O 1
ATOM 2202 N N . LEU A 1 293 ? 66.432 25.332 -159.860 1.00 50.09 293 LEU A N 1
ATOM 2203 C CA . LEU A 1 293 ? 66.986 24.166 -160.570 1.00 50.09 293 LEU A CA 1
ATOM 2204 C C . LEU A 1 293 ? 66.018 23.577 -161.629 1.00 50.09 293 LEU A C 1
ATOM 2206 O O . LEU A 1 293 ? 66.433 22.855 -162.540 1.00 50.09 293 LEU A O 1
ATOM 2210 N N . PHE A 1 294 ? 64.724 23.921 -161.557 1.00 52.34 294 PHE A N 1
ATOM 2211 C CA . PHE A 1 294 ? 63.708 23.538 -162.550 1.00 52.34 294 PHE A CA 1
ATOM 2212 C C . PHE A 1 294 ? 63.562 24.542 -163.709 1.00 52.34 294 PHE A C 1
ATOM 2214 O O . PHE A 1 294 ? 63.066 24.157 -164.766 1.00 52.34 294 PHE A O 1
ATOM 2221 N N . ALA A 1 295 ? 64.044 25.783 -163.572 1.00 53.69 295 ALA A N 1
ATOM 2222 C CA . ALA A 1 295 ? 63.942 26.810 -164.617 1.00 53.69 295 ALA A CA 1
ATOM 2223 C C . ALA A 1 295 ? 65.071 26.744 -165.670 1.00 53.69 295 ALA A C 1
ATOM 2225 O O . ALA A 1 295 ? 64.863 27.142 -166.812 1.00 53.69 295 ALA A O 1
ATOM 2226 N N . THR A 1 296 ? 66.238 26.177 -165.341 1.00 51.12 296 THR A N 1
ATOM 2227 C CA . THR A 1 296 ? 67.389 26.030 -166.265 1.00 51.12 296 THR A CA 1
ATOM 2228 C C . THR A 1 296 ? 67.526 24.637 -166.899 1.00 51.12 296 THR A C 1
ATOM 2230 O O . THR A 1 296 ? 68.274 24.478 -167.860 1.00 51.12 296 THR A O 1
ATOM 2233 N N . SER A 1 297 ? 66.767 23.624 -166.450 1.00 43.62 297 SER A N 1
ATOM 2234 C CA . SER A 1 297 ? 66.763 22.273 -167.057 1.00 43.62 297 SER A CA 1
ATOM 2235 C C . SER A 1 297 ? 65.675 22.048 -168.125 1.00 43.62 297 SER A C 1
ATOM 2237 O O . SER A 1 297 ? 65.601 20.970 -168.721 1.00 43.62 297 SER A O 1
ATOM 2239 N N . ALA A 1 298 ? 64.867 23.072 -168.424 1.00 44.41 298 ALA A N 1
ATOM 2240 C CA . ALA A 1 298 ? 63.806 23.028 -169.434 1.00 44.41 298 ALA A CA 1
ATOM 2241 C C . ALA A 1 298 ? 64.266 23.406 -170.862 1.00 44.41 298 ALA A C 1
ATOM 2243 O O . ALA A 1 298 ? 63.613 22.998 -171.822 1.00 44.41 298 ALA A O 1
ATOM 2244 N N . GLU A 1 299 ? 65.399 24.102 -171.040 1.00 41.62 299 GLU A N 1
ATOM 2245 C CA . GLU A 1 299 ? 65.913 24.460 -172.380 1.00 41.62 299 GLU A CA 1
ATOM 2246 C C . GLU A 1 299 ? 66.907 23.452 -172.984 1.00 41.62 299 GLU A C 1
ATOM 2248 O O . GLU A 1 299 ? 67.001 23.356 -174.206 1.00 41.62 299 GLU A O 1
ATOM 2253 N N . LEU A 1 300 ? 67.581 22.610 -172.190 1.00 38.19 300 LEU A N 1
ATOM 2254 C CA . LEU A 1 300 ? 68.583 21.662 -172.716 1.00 38.19 300 LEU A CA 1
ATOM 2255 C C . LEU A 1 300 ? 68.058 20.231 -172.960 1.00 38.19 300 LEU A C 1
ATOM 2257 O O . LEU A 1 300 ? 68.836 19.310 -173.196 1.00 38.19 300 LEU A O 1
ATOM 2261 N N . ARG A 1 301 ? 66.733 20.026 -172.913 1.00 38.25 301 ARG A N 1
ATOM 2262 C CA . ARG A 1 301 ? 66.079 18.709 -173.085 1.00 38.25 301 ARG A CA 1
ATOM 2263 C C . ARG A 1 301 ? 65.430 18.495 -174.463 1.00 38.25 301 ARG A C 1
ATOM 2265 O O . ARG A 1 301 ? 64.772 17.482 -174.663 1.00 38.25 301 ARG A O 1
ATOM 2272 N N . LYS A 1 302 ? 65.622 19.416 -175.422 1.00 39.00 302 LYS A N 1
ATOM 2273 C CA . LYS A 1 302 ? 65.137 19.285 -176.820 1.00 39.00 302 LYS A CA 1
ATOM 2274 C C . LYS A 1 302 ? 66.232 19.184 -177.890 1.00 39.00 302 LYS A C 1
ATOM 2276 O O . LYS A 1 302 ? 65.938 18.846 -179.031 1.00 39.00 302 LYS A O 1
ATOM 2281 N N . MET A 1 303 ? 67.491 19.400 -177.531 1.00 33.81 303 MET A N 1
ATOM 2282 C CA . MET A 1 303 ? 68.652 19.072 -178.360 1.00 33.81 303 MET A CA 1
ATOM 2283 C C . MET A 1 303 ? 69.673 18.439 -177.418 1.00 33.81 303 MET A C 1
ATOM 2285 O O . MET A 1 303 ? 70.427 19.143 -176.774 1.00 33.81 303 MET A O 1
ATOM 2289 N N . HIS A 1 304 ? 69.710 17.130 -177.200 1.00 35.69 304 HIS A N 1
ATOM 2290 C CA . HIS A 1 304 ? 70.198 16.239 -178.237 1.00 35.69 304 HIS A CA 1
ATOM 2291 C C . HIS A 1 304 ? 69.918 14.773 -177.866 1.00 35.69 304 HIS A C 1
ATOM 2293 O O . HIS A 1 304 ? 70.818 13.953 -177.698 1.00 35.69 304 HIS A O 1
ATOM 2299 N N . GLU A 1 305 ? 68.635 14.410 -177.875 1.00 34.59 305 GLU A N 1
ATOM 2300 C CA . GLU A 1 305 ? 68.154 13.082 -178.290 1.00 34.59 305 GLU A CA 1
ATOM 2301 C C . GLU A 1 305 ? 68.458 12.883 -179.795 1.00 34.59 305 GLU A C 1
ATOM 2303 O O . GLU A 1 305 ? 67.579 12.699 -180.635 1.00 34.59 305 GLU A O 1
ATOM 2308 N N . ARG A 1 306 ? 69.737 13.083 -180.157 1.00 32.16 306 ARG A N 1
ATOM 2309 C CA . ARG A 1 306 ? 70.314 12.863 -181.486 1.00 32.16 306 ARG A CA 1
ATOM 2310 C C . ARG A 1 306 ? 71.852 12.881 -181.531 1.00 32.16 306 ARG A C 1
ATOM 2312 O O . ARG A 1 306 ? 72.422 13.157 -182.578 1.00 32.16 306 ARG A O 1
ATOM 2319 N N . ALA A 1 307 ? 72.518 12.509 -180.439 1.00 27.91 307 ALA A N 1
ATOM 2320 C CA . ALA A 1 307 ? 73.897 12.015 -180.499 1.00 27.91 307 ALA A CA 1
ATOM 2321 C C . ALA A 1 307 ? 74.129 10.923 -179.443 1.00 27.91 307 ALA A C 1
ATOM 2323 O O . ALA A 1 307 ? 74.957 11.050 -178.547 1.00 27.91 307 ALA A O 1
ATOM 2324 N N . GLY A 1 308 ? 73.342 9.849 -179.524 1.00 30.58 308 GLY A N 1
ATOM 2325 C CA . GLY A 1 308 ? 73.657 8.595 -178.854 1.00 30.58 308 GLY A CA 1
ATOM 2326 C C . GLY A 1 308 ? 74.458 7.701 -179.796 1.00 30.58 308 GLY A C 1
ATOM 2327 O O . GLY A 1 308 ? 74.047 7.498 -180.935 1.00 30.58 308 GLY A O 1
ATOM 2328 N N . MET A 1 309 ? 75.545 7.103 -179.311 1.00 27.16 309 MET A N 1
ATOM 2329 C CA . MET A 1 309 ? 75.463 5.758 -178.726 1.00 27.16 309 MET A CA 1
ATOM 2330 C C . MET A 1 309 ? 76.865 5.160 -178.466 1.00 27.16 309 MET A C 1
ATOM 2332 O O . MET A 1 309 ? 77.712 5.123 -179.354 1.00 27.16 309 MET A O 1
ATOM 2336 N N . THR A 1 310 ? 76.992 4.520 -177.291 1.00 26.33 310 THR A N 1
ATOM 2337 C CA . THR A 1 310 ? 77.820 3.325 -176.964 1.00 26.33 310 THR A CA 1
ATOM 2338 C C . THR A 1 310 ? 79.261 3.471 -176.416 1.00 26.33 310 THR A C 1
ATOM 2340 O O . THR A 1 310 ? 80.205 3.537 -177.191 1.00 26.33 310 THR A O 1
ATOM 2343 N N . TYR A 1 311 ? 79.435 3.349 -175.083 1.00 25.81 311 TYR A N 1
ATOM 2344 C CA . TYR A 1 311 ? 80.498 2.576 -174.374 1.00 25.81 311 TYR A CA 1
ATOM 2345 C C . TYR A 1 311 ? 80.187 2.575 -172.850 1.00 25.81 311 TYR A C 1
ATOM 2347 O O . TYR A 1 311 ? 79.968 3.642 -172.290 1.00 25.81 311 TYR A O 1
ATOM 2355 N N . CYS A 1 312 ? 79.865 1.445 -172.195 1.00 27.17 312 CYS A N 1
ATOM 2356 C CA . CYS A 1 312 ? 80.769 0.498 -171.496 1.00 27.17 312 CYS A CA 1
ATOM 2357 C C . CYS A 1 312 ? 81.620 1.147 -170.374 1.00 27.17 312 CYS A C 1
ATOM 2359 O O . CYS A 1 312 ? 82.187 2.206 -170.584 1.00 27.17 312 CYS A O 1
ATOM 2361 N N . ASN A 1 313 ? 81.859 0.565 -169.194 1.00 25.88 313 ASN A N 1
ATOM 2362 C CA . ASN A 1 313 ? 81.457 -0.699 -168.576 1.00 25.88 313 ASN A CA 1
ATOM 2363 C C . ASN A 1 313 ? 81.912 -0.672 -167.096 1.00 25.88 313 ASN A C 1
ATOM 2365 O O . ASN A 1 313 ? 82.926 -0.068 -166.755 1.00 25.88 313 ASN A O 1
ATOM 2369 N N . THR A 1 314 ? 81.172 -1.387 -166.259 1.00 28.83 314 THR A N 1
ATOM 2370 C CA . THR A 1 314 ? 81.521 -1.945 -164.946 1.00 28.83 314 THR A CA 1
ATOM 2371 C C . THR A 1 314 ? 82.908 -2.585 -164.876 1.00 28.83 314 THR A C 1
ATOM 2373 O O . THR A 1 314 ? 83.168 -3.488 -165.664 1.00 28.83 314 THR A O 1
ATOM 2376 N N . THR A 1 315 ? 83.722 -2.240 -163.866 1.00 25.81 315 THR A N 1
ATOM 2377 C CA . THR A 1 315 ? 84.340 -3.190 -162.904 1.00 25.81 315 THR A CA 1
ATOM 2378 C C . THR A 1 315 ? 85.076 -2.438 -161.783 1.00 25.81 315 THR A C 1
ATOM 2380 O O . THR A 1 315 ? 85.987 -1.681 -162.090 1.00 25.81 315 THR A O 1
ATOM 2383 N N . LEU A 1 316 ? 84.706 -2.668 -160.512 1.00 29.23 316 LEU A N 1
ATOM 2384 C CA . LEU A 1 316 ? 85.596 -3.033 -159.382 1.00 29.23 316 LEU A CA 1
ATOM 2385 C C . LEU A 1 316 ? 84.945 -2.729 -158.007 1.00 29.23 316 LEU A C 1
ATOM 2387 O O . LEU A 1 316 ? 84.881 -1.580 -157.587 1.00 29.23 316 LEU A O 1
ATOM 2391 N N . ILE A 1 317 ? 84.576 -3.827 -157.317 1.00 35.16 317 ILE A N 1
ATOM 2392 C CA . ILE A 1 317 ? 84.838 -4.096 -155.882 1.00 35.16 317 ILE A CA 1
ATOM 2393 C C . ILE A 1 317 ? 83.911 -3.369 -154.885 1.00 35.16 317 ILE A C 1
ATOM 2395 O O . ILE A 1 317 ? 83.996 -2.166 -154.709 1.00 35.16 317 ILE A O 1
ATOM 2399 N N . MET A 1 318 ? 82.983 -3.990 -154.146 1.00 35.81 318 MET A N 1
ATOM 2400 C CA . MET A 1 318 ? 82.798 -5.380 -153.680 1.00 35.81 318 MET A CA 1
ATOM 2401 C C . MET A 1 318 ? 83.917 -5.973 -152.811 1.00 35.81 318 MET A C 1
ATOM 2403 O O . MET A 1 318 ? 84.022 -7.185 -152.718 1.00 35.81 318 MET A O 1
ATOM 2407 N N . GLU A 1 319 ? 84.672 -5.128 -152.110 1.00 35.91 319 GLU A N 1
ATOM 2408 C CA . GLU A 1 319 ? 85.501 -5.477 -150.945 1.00 35.91 319 GLU A CA 1
ATOM 2409 C C . GLU A 1 319 ? 85.674 -4.220 -150.086 1.00 35.91 319 GLU A C 1
ATOM 2411 O O . GLU A 1 319 ? 86.558 -3.419 -150.349 1.00 35.91 319 GLU A O 1
ATOM 2416 N N . ASP A 1 320 ? 84.765 -4.006 -149.126 1.00 31.81 320 ASP A N 1
ATOM 2417 C CA . ASP A 1 320 ? 85.085 -3.421 -147.800 1.00 31.81 320 ASP A CA 1
ATOM 2418 C C . ASP A 1 320 ? 83.845 -3.334 -146.880 1.00 31.81 320 ASP A C 1
ATOM 2420 O O . ASP A 1 320 ? 83.645 -2.405 -146.099 1.00 31.81 320 ASP A O 1
ATOM 2424 N N . SER A 1 321 ? 82.974 -4.350 -146.945 1.00 35.34 321 SER A N 1
ATOM 2425 C CA . SER A 1 321 ? 81.718 -4.428 -146.174 1.00 35.34 321 SER A CA 1
ATOM 2426 C C . SER A 1 321 ? 81.770 -5.379 -144.968 1.00 35.34 321 SER A C 1
ATOM 2428 O O . SER A 1 321 ? 80.733 -5.687 -144.390 1.00 35.34 321 SER A O 1
ATOM 2430 N N . THR A 1 322 ? 82.943 -5.855 -144.537 1.00 36.34 322 THR A N 1
ATOM 2431 C CA . THR A 1 322 ? 83.036 -6.924 -143.517 1.00 36.34 322 THR A CA 1
ATOM 2432 C C . THR A 1 322 ? 84.095 -6.679 -142.440 1.00 36.34 322 THR A C 1
ATOM 2434 O O . THR A 1 322 ? 84.903 -7.570 -142.181 1.00 36.34 322 THR A O 1
ATOM 2437 N N . LYS A 1 323 ? 84.119 -5.500 -141.781 1.00 33.50 323 LYS A N 1
ATOM 2438 C CA . LYS A 1 323 ? 85.032 -5.290 -140.626 1.00 33.50 323 LYS A CA 1
ATOM 2439 C C . LYS A 1 323 ? 84.756 -4.166 -139.605 1.00 33.50 323 LYS A C 1
ATOM 2441 O O . LYS A 1 323 ? 85.699 -3.716 -138.964 1.00 33.50 323 LYS A O 1
ATOM 2446 N N . ILE A 1 324 ? 83.509 -3.732 -139.370 1.00 38.66 324 ILE A N 1
ATOM 2447 C CA . ILE A 1 324 ? 83.223 -2.734 -138.298 1.00 38.66 324 ILE A CA 1
ATOM 2448 C C . ILE A 1 324 ? 82.108 -3.161 -137.308 1.00 38.66 324 ILE A C 1
ATOM 2450 O O . ILE A 1 324 ? 81.932 -2.545 -136.261 1.00 38.66 324 ILE A O 1
ATOM 2454 N N . PHE A 1 325 ? 81.436 -4.300 -137.525 1.00 36.28 325 PHE A N 1
ATOM 2455 C CA . PHE A 1 325 ? 80.342 -4.799 -136.666 1.00 36.28 325 PHE A CA 1
ATOM 2456 C C . PHE A 1 325 ? 80.731 -5.925 -135.684 1.00 36.28 325 PHE A C 1
ATOM 2458 O O . PHE A 1 325 ? 79.946 -6.834 -135.431 1.00 36.28 325 PHE A O 1
ATOM 2465 N N . SER A 1 326 ? 81.932 -5.888 -135.096 1.00 42.94 326 SER A N 1
ATOM 2466 C CA . SER A 1 326 ? 82.388 -6.976 -134.208 1.00 42.94 326 SER A CA 1
ATOM 2467 C C . SER A 1 326 ? 83.087 -6.549 -132.915 1.00 42.94 326 SER A C 1
ATOM 2469 O O . SER A 1 326 ? 83.894 -7.321 -132.407 1.00 42.94 326 SER A O 1
ATOM 2471 N N . ASN A 1 327 ? 82.825 -5.357 -132.349 1.00 42.41 327 ASN A N 1
ATOM 2472 C CA . ASN A 1 327 ? 83.580 -4.955 -131.150 1.00 42.41 327 ASN A CA 1
ATOM 2473 C C . ASN A 1 327 ? 82.904 -4.025 -130.125 1.00 42.41 327 ASN A C 1
ATOM 2475 O O . ASN A 1 327 ? 83.565 -3.146 -129.585 1.00 42.41 327 ASN A O 1
ATOM 2479 N N . LEU A 1 328 ? 81.628 -4.231 -129.770 1.00 39.62 328 LEU A N 1
ATOM 2480 C CA . LEU A 1 328 ? 81.058 -3.567 -128.578 1.00 39.62 328 LEU A CA 1
ATOM 2481 C C . LEU A 1 328 ? 79.978 -4.390 -127.839 1.00 39.62 328 LEU A C 1
ATOM 2483 O O . LEU A 1 328 ? 79.049 -3.843 -127.256 1.00 39.62 328 LEU A O 1
ATOM 2487 N N . GLY A 1 329 ? 80.109 -5.720 -127.867 1.00 39.72 329 GLY A N 1
ATOM 2488 C CA . GLY A 1 329 ? 79.192 -6.675 -127.225 1.00 39.72 329 GLY A CA 1
ATOM 2489 C C . GLY A 1 329 ? 79.526 -7.145 -125.791 1.00 39.72 329 GLY A C 1
ATOM 2490 O O . GLY A 1 329 ? 78.591 -7.541 -125.104 1.00 39.72 329 GLY A O 1
ATOM 2491 N N . PRO A 1 330 ? 80.777 -7.105 -125.273 1.00 45.16 330 PRO A N 1
ATOM 2492 C CA . PRO A 1 330 ? 81.068 -7.693 -123.954 1.00 45.16 330 PRO A CA 1
ATOM 2493 C C . PRO A 1 330 ? 81.544 -6.692 -122.877 1.00 45.16 330 PRO A C 1
ATOM 2495 O O . PRO A 1 330 ? 82.578 -6.912 -122.251 1.00 45.16 330 PRO A O 1
ATOM 2498 N N . LYS A 1 331 ? 80.823 -5.583 -122.625 1.00 42.69 331 LYS A N 1
ATOM 2499 C CA . LYS A 1 331 ? 81.192 -4.611 -121.556 1.00 42.69 331 LYS A CA 1
ATOM 2500 C C . LYS A 1 331 ? 80.062 -4.102 -120.643 1.00 42.69 331 LYS A C 1
ATOM 2502 O O . LYS A 1 331 ? 80.300 -3.200 -119.850 1.00 42.69 331 LYS A O 1
ATOM 2507 N N . ILE A 1 332 ? 78.864 -4.690 -120.679 1.00 44.97 332 ILE A N 1
ATOM 2508 C CA . ILE A 1 332 ? 77.734 -4.269 -119.813 1.00 44.97 332 ILE A CA 1
ATOM 2509 C C . ILE A 1 332 ? 77.334 -5.340 -118.775 1.00 44.97 332 ILE A C 1
ATOM 2511 O O . ILE A 1 332 ? 76.596 -5.056 -117.838 1.00 44.97 332 ILE A O 1
ATOM 2515 N N . THR A 1 333 ? 77.911 -6.541 -118.833 1.00 43.22 333 THR A N 1
ATOM 2516 C CA . THR A 1 333 ? 77.607 -7.651 -117.908 1.00 43.22 333 THR A CA 1
ATOM 2517 C C . THR A 1 333 ? 78.611 -7.835 -116.761 1.00 43.22 333 THR A C 1
ATOM 2519 O O . THR A 1 333 ? 78.348 -8.618 -115.859 1.00 43.22 333 THR A O 1
ATOM 2522 N N . VAL A 1 334 ? 79.718 -7.081 -116.729 1.00 46.44 334 VAL A N 1
ATOM 2523 C CA . VAL A 1 334 ? 80.767 -7.187 -115.683 1.00 46.44 334 VAL A CA 1
ATOM 2524 C C . VAL A 1 334 ? 80.606 -6.144 -114.559 1.00 46.44 334 VAL A C 1
ATOM 2526 O O . VAL A 1 334 ? 81.161 -6.302 -113.480 1.00 46.44 334 VAL A O 1
ATOM 2529 N N . PHE A 1 335 ? 79.783 -5.106 -114.745 1.00 43.91 335 PHE A N 1
ATOM 2530 C CA . PHE A 1 335 ? 79.593 -4.043 -113.742 1.00 43.91 335 PHE A CA 1
ATOM 2531 C C . PHE A 1 335 ? 78.523 -4.367 -112.677 1.00 43.91 335 PHE A C 1
ATOM 2533 O O . PHE A 1 335 ? 78.536 -3.798 -111.589 1.00 43.91 335 PHE A O 1
ATOM 2540 N N . TRP A 1 336 ? 77.606 -5.300 -112.960 1.00 41.25 336 TRP A N 1
ATOM 2541 C CA . TRP A 1 336 ? 76.521 -5.668 -112.038 1.00 41.25 336 TRP A CA 1
ATOM 2542 C C . TRP A 1 336 ? 76.906 -6.752 -111.016 1.00 41.25 336 TRP A C 1
ATOM 2544 O O . TRP A 1 336 ? 76.349 -6.775 -109.920 1.00 41.25 336 TRP A O 1
ATOM 2554 N N . ASP A 1 337 ? 77.892 -7.597 -111.328 1.00 43.19 337 ASP A N 1
ATOM 2555 C CA . ASP A 1 337 ? 78.302 -8.720 -110.468 1.00 43.19 337 ASP A CA 1
ATOM 2556 C C . ASP A 1 337 ? 79.279 -8.288 -109.347 1.00 43.19 337 ASP A C 1
ATOM 2558 O O . ASP A 1 337 ? 79.323 -8.876 -108.264 1.00 43.19 337 ASP A O 1
ATOM 2562 N N . GLU A 1 338 ? 79.997 -7.174 -109.549 1.00 43.03 338 GLU A N 1
ATOM 2563 C CA . GLU A 1 338 ? 80.971 -6.637 -108.587 1.00 43.03 338 GLU A CA 1
ATOM 2564 C C . GLU A 1 338 ? 80.341 -5.704 -107.524 1.00 43.03 338 GLU A C 1
ATOM 2566 O O . GLU A 1 338 ? 80.880 -5.545 -106.427 1.00 43.03 338 GLU A O 1
ATOM 2571 N N . PHE A 1 339 ? 79.156 -5.137 -107.793 1.00 46.50 339 PHE A N 1
ATOM 2572 C CA . PHE A 1 339 ? 78.454 -4.220 -106.880 1.00 46.50 339 PHE A CA 1
ATOM 2573 C C . PHE A 1 339 ? 77.659 -4.947 -105.775 1.00 46.50 339 PHE A C 1
ATOM 2575 O O . PHE A 1 339 ? 77.539 -4.438 -104.655 1.00 46.50 339 PHE A O 1
ATOM 2582 N N . TYR A 1 340 ? 77.151 -6.155 -106.057 1.00 47.69 340 TYR A N 1
ATOM 2583 C CA . TYR A 1 340 ? 76.290 -6.914 -105.136 1.00 47.69 340 TYR A CA 1
ATOM 2584 C C . TYR A 1 340 ? 77.085 -7.714 -104.087 1.00 47.69 340 TYR A C 1
ATOM 2586 O O . TYR A 1 340 ? 76.673 -7.827 -102.932 1.00 47.69 340 TYR A O 1
ATOM 2594 N N . THR A 1 341 ? 78.266 -8.219 -104.452 1.00 52.34 341 THR A N 1
ATOM 2595 C CA . THR A 1 341 ? 79.070 -9.122 -103.609 1.00 52.34 341 THR A CA 1
ATOM 2596 C C . THR A 1 341 ? 80.089 -8.406 -102.712 1.00 52.34 341 THR A C 1
ATOM 2598 O O . THR A 1 341 ? 80.363 -8.894 -101.614 1.00 52.34 341 THR A O 1
ATOM 2601 N N . LYS A 1 342 ? 80.610 -7.228 -103.098 1.00 50.06 342 LYS A N 1
ATOM 2602 C CA . LYS A 1 342 ? 81.653 -6.512 -102.327 1.00 50.06 342 LYS A CA 1
ATOM 2603 C C . LYS A 1 342 ? 81.147 -5.466 -101.322 1.00 50.06 342 LYS A C 1
ATOM 2605 O O . LYS A 1 342 ? 81.887 -5.145 -100.395 1.00 50.06 342 LYS A O 1
ATOM 2610 N N . THR A 1 343 ? 79.906 -4.976 -101.432 1.00 52.19 343 THR A N 1
ATOM 2611 C CA . THR A 1 343 ? 79.434 -3.825 -100.620 1.00 52.19 343 THR A CA 1
ATOM 2612 C C . THR A 1 343 ? 78.264 -4.134 -99.676 1.00 52.19 343 THR A C 1
ATOM 2614 O O . THR A 1 343 ? 78.203 -3.578 -98.582 1.00 52.19 343 THR A O 1
ATOM 2617 N N . LEU A 1 344 ? 77.351 -5.042 -100.042 1.00 47.09 344 LEU A N 1
ATOM 2618 C CA . LEU A 1 344 ? 76.127 -5.327 -99.266 1.00 47.09 344 LEU A CA 1
ATOM 2619 C C . LEU A 1 344 ? 76.285 -6.466 -98.237 1.00 47.09 344 LEU A C 1
ATOM 2621 O O . LEU A 1 344 ? 75.610 -6.477 -97.208 1.00 47.09 344 LEU A O 1
ATOM 2625 N N . VAL A 1 345 ? 77.229 -7.385 -98.453 1.00 51.69 345 VAL A N 1
ATOM 2626 C CA . VAL A 1 345 ? 77.492 -8.535 -97.565 1.00 51.69 345 VAL A CA 1
ATOM 2627 C C . VAL A 1 345 ? 78.251 -8.168 -96.268 1.00 51.69 345 VAL A C 1
ATOM 2629 O O . VAL A 1 345 ? 77.896 -8.711 -95.217 1.00 51.69 345 VAL A O 1
ATOM 2632 N N . PRO A 1 346 ? 79.214 -7.220 -96.242 1.00 45.47 346 PRO A N 1
ATOM 2633 C CA . PRO A 1 346 ? 79.910 -6.839 -95.005 1.00 45.47 346 PRO A CA 1
ATOM 2634 C C . PRO A 1 346 ? 79.036 -6.076 -93.993 1.00 45.47 346 PRO A C 1
ATOM 2636 O O . PRO A 1 346 ? 79.302 -6.131 -92.797 1.00 45.47 346 PRO A O 1
ATOM 2639 N N . PHE A 1 347 ? 77.969 -5.401 -94.438 1.00 47.81 347 PHE A N 1
ATOM 2640 C CA . PHE A 1 347 ? 77.104 -4.587 -93.570 1.00 47.81 347 PHE A CA 1
ATOM 2641 C C . PHE A 1 347 ? 76.188 -5.437 -92.664 1.00 47.81 347 PHE A C 1
ATOM 2643 O O . PHE A 1 347 ? 75.849 -5.031 -91.553 1.00 47.81 347 PHE A O 1
ATOM 2650 N N . SER A 1 348 ? 75.845 -6.657 -93.096 1.00 47.59 348 SER A N 1
ATOM 2651 C CA . SER A 1 348 ? 74.964 -7.574 -92.351 1.00 47.59 348 SER A CA 1
ATOM 2652 C C . SER A 1 348 ? 75.661 -8.324 -91.205 1.00 47.59 348 SER A C 1
ATOM 2654 O O . SER A 1 348 ? 75.023 -8.6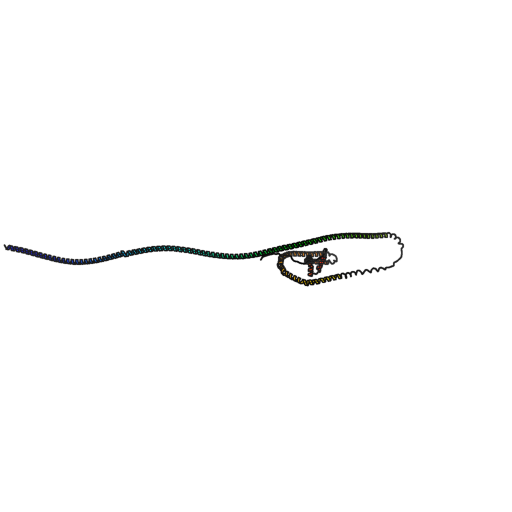73 -90.214 1.00 47.59 348 SER A O 1
ATOM 2656 N N . ARG A 1 349 ? 76.985 -8.528 -91.282 1.00 51.81 349 ARG A N 1
ATOM 2657 C CA . ARG A 1 349 ? 77.755 -9.264 -90.258 1.00 51.81 349 ARG A CA 1
ATOM 2658 C C . ARG A 1 349 ? 78.140 -8.417 -89.041 1.00 51.81 349 ARG A C 1
ATOM 2660 O O . ARG A 1 349 ? 78.408 -8.976 -87.980 1.00 51.81 349 ARG A O 1
ATOM 2667 N N . THR A 1 350 ? 78.125 -7.092 -89.160 1.00 50.09 350 THR A N 1
ATOM 2668 C CA . THR A 1 350 ? 78.494 -6.173 -88.067 1.00 50.09 350 THR A CA 1
ATOM 2669 C C . THR A 1 350 ? 77.328 -5.911 -87.107 1.00 50.09 350 THR A C 1
ATOM 2671 O O . THR A 1 350 ? 77.545 -5.729 -85.913 1.00 50.09 350 THR A O 1
ATOM 2674 N N . LEU A 1 351 ? 76.082 -5.983 -87.591 1.00 48.12 351 LEU A N 1
ATOM 2675 C CA . LEU A 1 351 ? 74.876 -5.827 -86.763 1.00 48.12 351 LEU A CA 1
ATOM 2676 C C . LEU A 1 351 ? 74.551 -7.078 -85.929 1.00 48.12 351 LEU A C 1
ATOM 2678 O O . LEU A 1 351 ? 74.026 -6.954 -84.826 1.00 48.12 351 LEU A O 1
ATOM 2682 N N . GLY A 1 352 ? 74.935 -8.271 -86.400 1.00 49.88 352 GLY A N 1
ATOM 2683 C CA . GLY A 1 352 ? 74.711 -9.526 -85.672 1.00 49.88 352 GLY A CA 1
ATOM 2684 C C . GLY A 1 352 ? 75.554 -9.685 -84.399 1.00 49.88 352 GLY A C 1
ATOM 2685 O O . GLY A 1 352 ? 75.110 -10.324 -83.453 1.00 49.88 352 GLY A O 1
ATOM 2686 N N . ARG A 1 353 ? 76.744 -9.068 -84.327 1.00 49.75 353 ARG A N 1
ATOM 2687 C CA . ARG A 1 353 ? 77.631 -9.179 -83.148 1.00 49.75 353 ARG A CA 1
ATOM 2688 C C . ARG A 1 353 ? 77.254 -8.240 -82.002 1.00 49.75 353 ARG A C 1
ATOM 2690 O O . ARG A 1 353 ? 77.544 -8.548 -80.856 1.00 49.75 353 ARG A O 1
ATOM 2697 N N . ILE A 1 354 ? 76.575 -7.132 -82.298 1.00 53.25 354 ILE A N 1
ATOM 2698 C CA . ILE A 1 354 ? 76.105 -6.177 -81.280 1.00 53.25 354 ILE A CA 1
ATOM 2699 C C . ILE A 1 354 ? 74.843 -6.705 -80.579 1.00 53.25 354 ILE A C 1
ATOM 2701 O O . ILE A 1 354 ? 74.615 -6.411 -79.412 1.00 53.25 354 ILE A O 1
ATOM 2705 N N . TRP A 1 355 ? 74.045 -7.531 -81.262 1.00 51.94 355 TRP A N 1
ATOM 2706 C CA . TRP A 1 355 ? 72.803 -8.070 -80.707 1.00 51.94 355 TRP A CA 1
ATOM 2707 C C . TRP A 1 355 ? 73.028 -9.239 -79.731 1.00 51.94 355 TRP A C 1
ATOM 2709 O O . TRP A 1 355 ? 72.297 -9.361 -78.754 1.00 51.94 355 TRP A O 1
ATOM 2719 N N . ALA A 1 356 ? 74.080 -10.040 -79.936 1.00 48.94 356 ALA A N 1
ATOM 2720 C CA . ALA A 1 356 ? 74.412 -11.167 -79.062 1.00 48.94 356 ALA A CA 1
ATOM 2721 C C . ALA A 1 356 ? 74.986 -10.739 -77.694 1.00 48.94 356 ALA A C 1
ATOM 2723 O O . ALA A 1 356 ? 74.703 -11.387 -76.696 1.00 48.94 356 ALA A O 1
ATOM 2724 N N . MET A 1 357 ? 75.715 -9.616 -77.614 1.00 48.75 357 MET A N 1
ATOM 2725 C CA . MET A 1 357 ? 76.283 -9.132 -76.342 1.00 48.75 357 MET A CA 1
ATOM 2726 C C . MET A 1 357 ? 75.242 -8.551 -75.370 1.00 48.75 357 MET A C 1
ATOM 2728 O O . MET A 1 357 ? 75.513 -8.477 -74.179 1.00 48.75 357 MET A O 1
ATOM 2732 N N . CYS A 1 358 ? 74.055 -8.141 -75.834 1.00 51.38 358 CYS A N 1
ATOM 2733 C CA . CYS A 1 358 ? 73.046 -7.521 -74.962 1.00 51.38 358 CYS A CA 1
ATOM 2734 C C . CYS A 1 358 ? 72.041 -8.507 -74.342 1.00 51.38 358 CYS A C 1
ATOM 2736 O O . CYS A 1 358 ? 71.329 -8.119 -73.416 1.00 51.38 358 CYS A O 1
ATOM 2738 N N . LEU A 1 359 ? 71.945 -9.748 -74.835 1.00 55.56 359 LEU A N 1
ATOM 2739 C CA . LEU A 1 359 ? 70.980 -10.719 -74.302 1.00 55.56 359 LEU A CA 1
ATOM 2740 C C . LEU A 1 359 ? 71.521 -11.496 -73.091 1.00 55.56 359 LEU A C 1
ATOM 2742 O O . LEU A 1 359 ? 70.754 -11.820 -72.195 1.00 55.56 359 LEU A O 1
ATOM 2746 N N . GLU A 1 360 ? 72.833 -11.720 -73.013 1.00 51.69 360 GLU A N 1
ATOM 2747 C CA . GLU A 1 360 ? 73.444 -12.539 -71.952 1.00 51.69 360 GLU A CA 1
ATOM 2748 C C . GLU A 1 360 ? 73.552 -11.786 -70.604 1.00 51.69 360 GLU A C 1
ATOM 2750 O O . GLU A 1 360 ? 73.394 -12.377 -69.540 1.00 51.69 360 GLU A O 1
ATOM 2755 N N . GLU A 1 361 ? 73.692 -10.452 -70.621 1.00 53.56 361 GLU A N 1
ATOM 2756 C CA . GLU A 1 361 ? 73.714 -9.623 -69.398 1.00 53.56 361 GLU A CA 1
ATOM 2757 C C . GLU A 1 361 ? 72.328 -9.414 -68.757 1.00 53.56 361 GLU A C 1
ATOM 2759 O O . GLU A 1 361 ? 72.237 -9.051 -67.584 1.00 53.56 361 GLU A O 1
ATOM 2764 N N . THR A 1 362 ? 71.230 -9.638 -69.487 1.00 56.12 362 THR A N 1
ATOM 2765 C CA . THR A 1 362 ? 69.872 -9.396 -68.954 1.00 56.12 362 THR A CA 1
ATOM 2766 C C . THR A 1 362 ? 69.270 -10.604 -68.238 1.00 56.12 362 THR A C 1
ATOM 2768 O O . THR A 1 362 ? 68.430 -10.423 -67.354 1.00 56.12 362 THR A O 1
ATOM 2771 N N . GLU A 1 363 ? 69.738 -11.817 -68.537 1.00 52.66 363 GLU A N 1
ATOM 2772 C CA . GLU A 1 363 ? 69.249 -13.055 -67.918 1.00 52.66 363 GLU A CA 1
ATOM 2773 C C . GLU A 1 363 ? 69.835 -13.280 -66.509 1.00 52.66 363 GLU A C 1
ATOM 2775 O O . GLU A 1 363 ? 69.124 -13.712 -65.599 1.00 52.66 363 GLU A O 1
ATOM 2780 N N . ILE A 1 364 ? 71.088 -12.865 -66.280 1.00 56.91 364 ILE A N 1
ATOM 2781 C CA . ILE A 1 364 ? 71.764 -12.955 -64.972 1.00 56.91 364 ILE A CA 1
ATOM 2782 C C . ILE A 1 364 ? 71.151 -11.966 -63.961 1.00 56.91 364 ILE A C 1
ATOM 2784 O O . ILE A 1 364 ? 70.877 -12.318 -62.815 1.00 56.91 364 ILE A O 1
ATOM 2788 N N . ILE A 1 365 ? 70.830 -10.738 -64.392 1.00 58.88 365 ILE A N 1
ATOM 2789 C CA . ILE A 1 365 ? 70.266 -9.699 -63.509 1.00 58.88 365 ILE A CA 1
ATOM 2790 C C . ILE A 1 365 ? 68.838 -10.044 -63.048 1.00 58.88 365 ILE A C 1
ATOM 2792 O O . ILE A 1 365 ? 68.450 -9.683 -61.934 1.00 58.88 365 ILE A O 1
ATOM 2796 N N . TYR A 1 366 ? 68.049 -10.737 -63.876 1.00 61.38 366 TYR A N 1
ATOM 2797 C CA . TYR A 1 366 ? 66.666 -11.090 -63.539 1.00 61.38 366 TYR A CA 1
ATOM 2798 C C . TYR A 1 366 ? 66.584 -12.270 -62.560 1.00 61.38 366 TYR A C 1
ATOM 2800 O O . TYR A 1 366 ? 65.849 -12.191 -61.572 1.00 61.38 366 TYR A O 1
ATOM 2808 N N . ASN A 1 367 ? 67.368 -13.327 -62.799 1.00 62.00 367 ASN A N 1
ATOM 2809 C CA . ASN A 1 367 ? 67.293 -14.559 -62.013 1.00 62.00 367 ASN A CA 1
ATOM 2810 C C . ASN A 1 367 ? 67.961 -14.448 -60.634 1.00 62.00 367 ASN A C 1
ATOM 2812 O O . ASN A 1 367 ? 67.453 -15.036 -59.685 1.00 62.00 367 ASN A O 1
ATOM 2816 N N . GLU A 1 368 ? 69.034 -13.663 -60.480 1.00 57.53 368 GLU A N 1
ATOM 2817 C CA . GLU A 1 368 ? 69.749 -13.581 -59.194 1.00 57.53 368 GLU A CA 1
ATOM 2818 C C . GLU A 1 368 ? 69.189 -12.526 -58.225 1.00 57.53 368 GLU A C 1
ATOM 2820 O O . GLU A 1 368 ? 69.354 -12.670 -57.019 1.00 57.53 368 GLU A O 1
ATOM 2825 N N . ASN A 1 369 ? 68.514 -11.473 -58.712 1.00 60.34 369 ASN A N 1
ATOM 2826 C CA . ASN A 1 369 ? 68.154 -10.320 -57.867 1.00 60.34 369 ASN A CA 1
ATOM 2827 C C . ASN A 1 369 ? 66.657 -9.983 -57.790 1.00 60.34 369 ASN A C 1
ATOM 2829 O O . ASN A 1 369 ? 66.266 -9.210 -56.914 1.00 60.34 369 ASN A O 1
ATOM 2833 N N . LEU A 1 370 ? 65.804 -10.488 -58.693 1.00 55.44 370 LEU A N 1
ATOM 2834 C CA . LEU A 1 370 ? 64.385 -10.094 -58.723 1.00 55.44 370 LEU A CA 1
ATOM 2835 C C . LEU A 1 370 ? 63.385 -11.224 -58.459 1.00 55.44 370 LEU A C 1
ATOM 2837 O O . LEU A 1 370 ? 62.262 -10.914 -58.060 1.00 55.44 370 LEU A O 1
ATOM 2841 N N . ALA A 1 371 ? 63.758 -12.493 -58.631 1.00 61.44 371 ALA A N 1
ATOM 2842 C CA . ALA A 1 371 ? 62.824 -13.612 -58.498 1.00 61.44 371 ALA A CA 1
ATOM 2843 C C . ALA A 1 371 ? 62.217 -13.720 -57.081 1.00 61.44 371 ALA A C 1
ATOM 2845 O O . ALA A 1 371 ? 60.993 -13.700 -56.937 1.00 61.44 371 ALA A O 1
ATOM 2846 N N . GLU A 1 372 ? 63.039 -13.700 -56.024 1.00 63.03 372 GLU A N 1
ATOM 2847 C CA . GLU A 1 372 ? 62.548 -13.796 -54.636 1.00 63.03 372 GLU A CA 1
ATOM 2848 C C . GLU A 1 372 ? 61.691 -12.595 -54.214 1.00 63.03 372 GLU A C 1
ATOM 2850 O O . GLU A 1 372 ? 60.678 -12.751 -53.530 1.00 63.03 372 GLU A O 1
ATOM 2855 N N . HIS A 1 373 ? 62.047 -11.382 -54.642 1.00 67.50 373 HIS A N 1
ATOM 2856 C CA . HIS A 1 373 ? 61.282 -10.183 -54.295 1.00 67.50 373 HIS A CA 1
ATOM 2857 C C . HIS A 1 373 ? 59.924 -10.125 -55.000 1.00 67.50 373 HIS A C 1
ATOM 2859 O O . HIS A 1 373 ? 58.959 -9.611 -54.429 1.00 67.50 373 HIS A O 1
ATOM 2865 N N . VAL A 1 374 ? 59.830 -10.661 -56.220 1.00 66.25 374 VAL A N 1
ATOM 2866 C CA . VAL A 1 374 ? 58.564 -10.756 -56.956 1.00 66.25 374 VAL A CA 1
ATOM 2867 C C . VAL A 1 374 ? 57.654 -11.811 -56.327 1.00 66.25 374 VAL A C 1
ATOM 2869 O O . VAL A 1 374 ? 56.460 -11.559 -56.173 1.00 66.25 374 VAL A O 1
ATOM 2872 N N . GLU A 1 375 ? 58.200 -12.945 -55.891 1.00 67.81 375 GLU A N 1
ATOM 2873 C CA . GLU A 1 375 ? 57.428 -14.022 -55.263 1.00 67.81 375 GLU A CA 1
ATOM 2874 C C . GLU A 1 375 ? 56.972 -13.666 -53.838 1.00 67.81 375 GLU A C 1
ATOM 2876 O O . GLU A 1 375 ? 55.802 -13.849 -53.487 1.00 67.81 375 GLU A O 1
ATOM 2881 N N . MET A 1 376 ? 57.839 -13.022 -53.050 1.00 71.38 376 MET A N 1
ATOM 2882 C CA . MET A 1 376 ? 57.491 -12.493 -51.729 1.00 71.38 376 MET A CA 1
ATOM 2883 C C . MET A 1 376 ? 56.407 -11.409 -51.826 1.00 71.38 376 MET A C 1
ATOM 2885 O O . MET A 1 376 ? 55.428 -11.451 -51.080 1.00 71.38 376 MET A O 1
ATOM 2889 N N . ALA A 1 377 ? 56.514 -10.486 -52.790 1.00 67.00 377 ALA A N 1
ATOM 2890 C CA . ALA A 1 377 ? 55.485 -9.472 -53.014 1.00 67.00 377 ALA A CA 1
ATOM 2891 C C . ALA A 1 377 ? 54.142 -10.096 -53.416 1.00 67.00 377 ALA A C 1
ATOM 2893 O O . ALA A 1 377 ? 53.101 -9.642 -52.946 1.00 67.00 377 ALA A O 1
ATOM 2894 N N . LYS A 1 378 ? 54.150 -11.154 -54.235 1.00 72.31 378 LYS A N 1
ATOM 2895 C CA . LYS A 1 378 ? 52.934 -11.847 -54.678 1.00 72.31 378 LYS A CA 1
ATOM 2896 C C . LYS A 1 378 ? 52.222 -12.548 -53.516 1.00 72.31 378 LYS A C 1
ATOM 2898 O O . LYS A 1 378 ? 51.007 -12.421 -53.387 1.00 72.31 378 LYS A O 1
ATOM 2903 N N . ASN A 1 379 ? 52.973 -13.197 -52.626 1.00 77.62 379 ASN A N 1
ATOM 2904 C CA . ASN A 1 379 ? 52.411 -13.891 -51.465 1.00 77.62 379 ASN A CA 1
ATOM 2905 C C . ASN A 1 379 ? 51.902 -12.921 -50.387 1.00 77.62 379 ASN A C 1
ATOM 2907 O O . ASN A 1 379 ? 50.826 -13.134 -49.833 1.00 77.62 379 ASN A O 1
ATOM 2911 N N . THR A 1 380 ? 52.605 -11.808 -50.138 1.00 71.75 380 THR A N 1
ATOM 2912 C CA . THR A 1 380 ? 52.121 -10.781 -49.196 1.00 71.75 380 THR A CA 1
ATOM 2913 C C . THR A 1 380 ? 50.888 -10.048 -49.734 1.00 71.75 380 THR A C 1
ATOM 2915 O O . THR A 1 380 ? 49.969 -9.757 -48.971 1.00 71.75 380 THR A O 1
ATOM 2918 N N . LEU A 1 381 ? 50.826 -9.773 -51.043 1.00 67.31 381 LEU A N 1
ATOM 2919 C CA . LEU A 1 381 ? 49.670 -9.099 -51.639 1.00 67.31 381 LEU A CA 1
ATOM 2920 C C . LEU A 1 381 ? 48.436 -10.010 -51.682 1.00 67.31 381 LEU A C 1
ATOM 2922 O O . LEU A 1 381 ? 47.337 -9.535 -51.413 1.00 67.31 381 LEU A O 1
ATOM 2926 N N . ASN A 1 382 ? 48.616 -11.305 -51.962 1.00 73.38 382 ASN A N 1
ATOM 2927 C CA . ASN A 1 382 ? 47.520 -12.274 -51.946 1.00 73.38 382 ASN A CA 1
ATOM 2928 C C . ASN A 1 382 ? 46.959 -12.500 -50.537 1.00 73.38 382 ASN A C 1
ATOM 2930 O O . ASN A 1 382 ? 45.745 -12.607 -50.402 1.00 73.38 382 ASN A O 1
ATOM 2934 N N . GLY A 1 383 ? 47.799 -12.511 -49.495 1.00 74.38 383 GLY A N 1
ATOM 2935 C CA . GLY A 1 383 ? 47.324 -12.578 -48.106 1.00 74.38 383 GLY A CA 1
ATOM 2936 C C . GLY A 1 383 ? 46.479 -11.358 -47.730 1.00 74.38 383 GLY A C 1
ATOM 2937 O O . GLY A 1 383 ? 45.347 -11.495 -47.287 1.00 74.38 383 GLY A O 1
ATOM 2938 N N . VAL A 1 384 ? 46.967 -10.147 -48.022 1.00 69.38 384 VAL A N 1
ATOM 2939 C CA . VAL A 1 384 ? 46.215 -8.907 -47.746 1.00 69.38 384 VAL A CA 1
ATOM 2940 C C . VAL A 1 384 ? 44.916 -8.833 -48.555 1.00 69.38 384 VAL A C 1
ATOM 2942 O O . VAL A 1 384 ? 43.904 -8.345 -48.054 1.00 69.38 384 VAL A O 1
ATOM 2945 N N . TYR A 1 385 ? 44.923 -9.312 -49.800 1.00 70.88 385 TYR A N 1
ATOM 2946 C CA . TYR A 1 385 ? 43.726 -9.337 -50.634 1.00 70.88 385 TYR A CA 1
ATOM 2947 C C . TYR A 1 385 ? 42.685 -10.325 -50.088 1.00 70.88 385 TYR A C 1
ATOM 2949 O O . TYR A 1 385 ? 41.542 -9.934 -49.866 1.00 70.88 385 TYR A O 1
ATOM 2957 N N . ASN A 1 386 ? 43.086 -11.557 -49.774 1.00 75.12 386 ASN A N 1
ATOM 2958 C CA . ASN A 1 386 ? 42.160 -12.590 -49.311 1.00 75.12 386 ASN A CA 1
ATOM 2959 C C . ASN A 1 386 ? 41.648 -12.359 -47.883 1.00 75.12 386 ASN A C 1
ATOM 2961 O O . ASN A 1 386 ? 40.472 -12.598 -47.630 1.00 75.12 386 ASN A O 1
ATOM 2965 N N . ASP A 1 387 ? 42.481 -11.846 -46.975 1.00 72.44 387 ASP A N 1
ATOM 2966 C CA . ASP A 1 387 ? 42.116 -11.725 -45.557 1.00 72.44 387 ASP A CA 1
ATOM 2967 C C . ASP A 1 387 ? 41.391 -10.412 -45.229 1.00 72.44 387 ASP A C 1
ATOM 2969 O O . ASP A 1 387 ? 40.700 -10.308 -44.214 1.00 72.44 387 ASP A O 1
ATOM 2973 N N . HIS A 1 388 ? 41.552 -9.377 -46.062 1.00 72.62 388 HIS A N 1
ATOM 2974 C CA . HIS A 1 388 ? 41.019 -8.044 -45.761 1.00 72.62 388 HIS A CA 1
ATOM 2975 C C . HIS A 1 388 ? 40.168 -7.435 -46.867 1.00 72.62 388 HIS A C 1
ATOM 2977 O O . HIS A 1 388 ? 39.295 -6.623 -46.567 1.00 72.62 388 HIS A O 1
ATOM 2983 N N . VAL A 1 389 ? 40.403 -7.785 -48.131 1.00 65.06 389 VAL A N 1
ATOM 2984 C CA . VAL A 1 389 ? 39.668 -7.189 -49.253 1.00 65.06 389 VAL A CA 1
ATOM 2985 C C . VAL A 1 389 ? 38.486 -8.070 -49.643 1.00 65.06 389 VAL A C 1
ATOM 2987 O O . VAL A 1 389 ? 37.380 -7.552 -49.762 1.00 65.06 389 VAL A O 1
ATOM 2990 N N . THR A 1 390 ? 38.677 -9.385 -49.749 1.00 75.25 390 THR A N 1
ATOM 2991 C CA . THR A 1 390 ? 37.611 -10.333 -50.108 1.00 75.25 390 THR A CA 1
ATOM 2992 C C . THR A 1 390 ? 36.426 -10.314 -49.132 1.00 75.25 390 THR A C 1
ATOM 2994 O O . THR A 1 390 ? 35.308 -10.149 -49.608 1.00 75.25 390 THR A O 1
ATOM 2997 N N . PRO A 1 391 ? 36.601 -10.325 -47.792 1.00 75.69 391 PRO A N 1
ATOM 2998 C CA . PRO A 1 391 ? 35.463 -10.284 -46.865 1.00 75.69 391 PRO A CA 1
ATOM 2999 C C . PRO A 1 391 ? 34.703 -8.956 -46.938 1.00 75.69 391 PRO A C 1
ATOM 3001 O O . PRO A 1 391 ? 33.483 -8.913 -46.838 1.00 75.69 391 PRO A O 1
ATOM 3004 N N . VAL A 1 392 ? 35.409 -7.845 -47.174 1.00 70.25 392 VAL A N 1
ATOM 3005 C CA . VAL A 1 392 ? 34.780 -6.526 -47.336 1.00 70.25 392 VAL A CA 1
ATOM 3006 C C . VAL A 1 392 ? 34.010 -6.448 -48.655 1.00 70.25 392 VAL A C 1
ATOM 3008 O O . VAL A 1 392 ? 32.933 -5.851 -48.702 1.00 70.25 392 VAL A O 1
ATOM 3011 N N . ILE A 1 393 ? 34.532 -7.052 -49.722 1.00 71.38 393 ILE A N 1
ATOM 3012 C CA . ILE A 1 393 ? 33.825 -7.128 -50.998 1.00 71.38 393 ILE A CA 1
ATOM 3013 C C . ILE A 1 393 ? 32.587 -8.018 -50.859 1.00 71.38 393 ILE A C 1
ATOM 3015 O O . ILE A 1 393 ? 31.500 -7.567 -51.206 1.00 71.38 393 ILE A O 1
ATOM 3019 N N . ASP A 1 394 ? 32.716 -9.212 -50.292 1.00 72.56 394 ASP A N 1
ATOM 3020 C CA . ASP A 1 394 ? 31.637 -10.200 -50.264 1.00 72.56 394 ASP A CA 1
ATOM 3021 C C . ASP A 1 394 ? 30.554 -9.891 -49.219 1.00 72.56 394 ASP A C 1
ATOM 3023 O O . ASP A 1 394 ? 29.372 -10.079 -49.498 1.00 72.56 394 ASP A O 1
ATOM 3027 N N . GLU A 1 395 ? 30.909 -9.358 -48.043 1.00 73.00 395 GLU A N 1
ATOM 3028 C CA . GLU A 1 395 ? 29.939 -9.101 -46.963 1.00 73.00 395 GLU A CA 1
ATOM 3029 C C . GLU A 1 395 ? 29.366 -7.681 -46.967 1.00 73.00 395 GLU A C 1
ATOM 3031 O O . GLU A 1 395 ? 28.279 -7.455 -46.435 1.00 73.00 395 GLU A O 1
ATOM 3036 N N . ARG A 1 396 ? 30.078 -6.695 -47.531 1.00 68.69 396 ARG A N 1
ATOM 3037 C CA . ARG A 1 396 ? 29.612 -5.295 -47.547 1.00 68.69 396 ARG A CA 1
ATOM 3038 C C . ARG A 1 396 ? 29.297 -4.778 -48.933 1.00 68.69 396 ARG A C 1
ATOM 3040 O O . ARG A 1 396 ? 28.295 -4.093 -49.091 1.00 68.69 396 ARG A O 1
ATOM 3047 N N . ILE A 1 397 ? 30.137 -5.047 -49.926 1.00 68.00 397 ILE A N 1
ATOM 3048 C CA . ILE A 1 397 ? 29.965 -4.436 -51.249 1.00 68.00 397 ILE A CA 1
ATOM 3049 C C . ILE A 1 397 ? 28.982 -5.249 -52.095 1.00 68.00 397 ILE A C 1
ATOM 3051 O O . ILE A 1 397 ? 28.075 -4.661 -52.674 1.00 68.00 397 ILE A O 1
ATOM 3055 N N . MET A 1 398 ? 29.090 -6.577 -52.129 1.00 73.94 398 MET A N 1
ATOM 3056 C CA . MET A 1 398 ? 28.227 -7.436 -52.945 1.00 73.94 398 MET A CA 1
ATOM 3057 C C . MET A 1 398 ? 26.745 -7.404 -52.550 1.00 73.94 398 MET A C 1
ATOM 3059 O O . MET A 1 398 ? 25.923 -7.376 -53.464 1.00 73.94 398 MET A O 1
ATOM 3063 N N . PRO A 1 399 ? 26.350 -7.322 -51.264 1.00 76.25 399 PRO A N 1
ATOM 3064 C CA . PRO A 1 399 ? 24.946 -7.142 -50.899 1.00 76.25 399 PRO A CA 1
ATOM 3065 C C . PRO A 1 399 ? 24.403 -5.793 -51.378 1.00 76.25 399 PRO A C 1
ATOM 3067 O O . PRO A 1 399 ? 23.338 -5.749 -51.975 1.00 76.25 399 PRO A O 1
ATOM 3070 N N . LEU A 1 400 ? 25.180 -4.713 -51.237 1.00 65.69 400 LEU A N 1
ATOM 3071 C CA . LEU A 1 400 ? 24.833 -3.376 -51.740 1.00 65.69 400 LEU A CA 1
ATOM 3072 C C . LEU A 1 400 ? 24.739 -3.330 -53.275 1.00 65.69 400 LEU A C 1
ATOM 3074 O O . LEU A 1 400 ? 23.852 -2.682 -53.831 1.00 65.69 400 LEU A O 1
ATOM 3078 N N . VAL A 1 401 ? 25.636 -4.032 -53.970 1.00 69.75 401 VAL A N 1
ATOM 3079 C CA . VAL A 1 401 ? 25.599 -4.179 -55.430 1.00 69.75 401 VAL A CA 1
ATOM 3080 C C . VAL A 1 401 ? 24.371 -4.992 -55.847 1.00 69.75 401 VAL A C 1
ATOM 3082 O O . VAL A 1 401 ? 23.651 -4.567 -56.744 1.00 69.75 401 VAL A O 1
ATOM 3085 N N . ASN A 1 402 ? 24.072 -6.106 -55.180 1.00 72.69 402 ASN A N 1
ATOM 3086 C CA . ASN A 1 402 ? 22.915 -6.943 -55.505 1.00 72.69 402 ASN A CA 1
ATOM 3087 C C . ASN A 1 402 ? 21.571 -6.297 -55.136 1.00 72.69 402 ASN A C 1
ATOM 3089 O O . ASN A 1 402 ? 20.590 -6.511 -55.838 1.00 72.69 402 ASN A O 1
ATOM 3093 N N . GLU A 1 403 ? 21.510 -5.494 -54.076 1.00 72.25 403 GLU A N 1
ATOM 3094 C CA . GLU A 1 403 ? 20.269 -4.868 -53.607 1.00 72.25 403 GLU A CA 1
ATOM 3095 C C . GLU A 1 403 ? 19.940 -3.572 -54.357 1.00 72.25 403 GLU A C 1
ATOM 3097 O O . GLU A 1 403 ? 18.770 -3.262 -54.578 1.00 72.25 403 GLU A O 1
ATOM 3102 N N . HIS A 1 404 ? 20.949 -2.799 -54.768 1.00 72.06 404 HIS A N 1
ATOM 3103 C CA . HIS A 1 404 ? 20.721 -1.470 -55.348 1.00 72.06 404 HIS A CA 1
ATOM 3104 C C . HIS A 1 404 ? 21.198 -1.318 -56.786 1.00 72.06 404 HIS A C 1
ATOM 3106 O O . HIS A 1 404 ? 20.622 -0.526 -57.527 1.00 72.06 404 HIS A O 1
ATOM 3112 N N . ILE A 1 405 ? 22.231 -2.052 -57.203 1.00 65.25 405 ILE A N 1
ATOM 3113 C CA . ILE A 1 405 ? 22.802 -1.915 -58.548 1.00 65.25 405 ILE A CA 1
ATOM 3114 C C . ILE A 1 405 ? 22.232 -2.977 -59.489 1.00 65.25 405 ILE A C 1
ATOM 3116 O O . ILE A 1 405 ? 21.844 -2.627 -60.600 1.00 65.25 405 ILE A O 1
ATOM 3120 N N . MET A 1 406 ? 22.096 -4.234 -59.059 1.00 69.88 406 MET A N 1
ATOM 3121 C CA . MET A 1 406 ? 21.555 -5.304 -59.906 1.00 69.88 406 MET A CA 1
ATOM 3122 C C . MET A 1 406 ? 20.117 -5.055 -60.383 1.00 69.88 406 MET A C 1
ATOM 3124 O O . MET A 1 406 ? 19.901 -5.225 -61.573 1.00 69.88 406 MET A O 1
ATOM 3128 N N . PRO A 1 407 ? 19.161 -4.535 -59.582 1.00 72.25 407 PRO A N 1
ATOM 3129 C CA . PRO A 1 407 ? 17.815 -4.238 -60.085 1.00 72.25 407 PRO A CA 1
ATOM 3130 C C . PRO A 1 407 ? 17.805 -3.121 -61.135 1.00 72.25 407 PRO A C 1
ATOM 3132 O O . PRO A 1 407 ? 16.960 -3.098 -62.026 1.00 72.25 407 PRO A O 1
ATOM 3135 N N . ILE A 1 408 ? 18.756 -2.184 -61.045 1.00 67.75 408 ILE A N 1
ATOM 3136 C CA . ILE A 1 408 ? 18.952 -1.140 -62.054 1.00 67.75 408 ILE A CA 1
ATOM 3137 C C . ILE A 1 408 ? 19.551 -1.766 -63.313 1.00 67.75 408 ILE A C 1
ATOM 3139 O O . ILE A 1 408 ? 19.054 -1.523 -64.407 1.00 67.75 408 ILE A O 1
ATOM 3143 N N . VAL A 1 409 ? 20.586 -2.596 -63.170 1.00 67.62 409 VAL A N 1
ATOM 3144 C CA . VAL A 1 409 ? 21.212 -3.311 -64.288 1.00 67.62 409 VAL A CA 1
ATOM 3145 C C . VAL A 1 409 ? 20.206 -4.225 -64.986 1.00 67.62 409 VAL A C 1
ATOM 3147 O O . VAL A 1 409 ? 20.159 -4.197 -66.208 1.00 67.62 409 VAL A O 1
ATOM 3150 N N . ASP A 1 410 ? 19.357 -4.943 -64.251 1.00 69.25 410 ASP A N 1
ATOM 3151 C CA . ASP A 1 410 ? 18.304 -5.807 -64.792 1.00 69.25 410 ASP A CA 1
ATOM 3152 C C . ASP A 1 410 ? 17.204 -4.991 -65.493 1.00 69.25 410 ASP A C 1
ATOM 3154 O O . ASP A 1 410 ? 16.824 -5.328 -66.612 1.00 69.25 410 ASP A O 1
ATOM 3158 N N . ASN A 1 411 ? 16.798 -3.837 -64.943 1.00 68.25 411 ASN A N 1
ATOM 3159 C CA . ASN A 1 411 ? 15.880 -2.905 -65.620 1.00 68.25 411 ASN A CA 1
ATOM 3160 C C . ASN A 1 411 ? 16.427 -2.356 -66.951 1.00 68.25 411 ASN A C 1
ATOM 3162 O O . ASN A 1 411 ? 15.648 -1.978 -67.823 1.00 68.25 411 ASN A O 1
ATOM 3166 N N . TYR A 1 412 ? 17.752 -2.279 -67.115 1.00 60.34 412 TYR A N 1
ATOM 3167 C CA . TYR A 1 412 ? 18.389 -1.889 -68.377 1.00 60.34 412 TYR A CA 1
ATOM 3168 C C . TYR A 1 412 ? 18.836 -3.087 -69.224 1.00 60.34 412 TYR A C 1
ATOM 3170 O O . TYR A 1 412 ? 19.132 -2.908 -70.404 1.00 60.34 412 TYR A O 1
ATOM 3178 N N . ARG A 1 413 ? 18.856 -4.305 -68.675 1.00 60.62 413 ARG A N 1
ATOM 3179 C CA . ARG A 1 413 ? 19.288 -5.522 -69.367 1.00 60.62 413 ARG A CA 1
ATOM 3180 C C . ARG A 1 413 ? 18.288 -5.939 -70.434 1.00 60.62 413 ARG A C 1
ATOM 3182 O O . ARG A 1 413 ? 18.703 -6.205 -71.561 1.00 60.62 413 ARG A O 1
ATOM 3189 N N . ASP A 1 414 ? 17.000 -5.924 -70.107 1.00 65.50 414 ASP A N 1
ATOM 3190 C CA . ASP A 1 414 ? 15.951 -6.342 -71.039 1.00 65.50 414 ASP A CA 1
ATOM 3191 C C . ASP A 1 414 ? 15.820 -5.370 -72.227 1.00 65.50 414 ASP A C 1
ATOM 3193 O O . ASP A 1 414 ? 15.956 -5.835 -73.363 1.00 65.50 414 ASP A O 1
ATOM 3197 N N . PRO A 1 415 ? 15.736 -4.031 -72.034 1.00 66.25 415 PRO A N 1
ATOM 3198 C CA . PRO A 1 415 ? 15.668 -3.078 -73.146 1.00 66.25 415 PRO A CA 1
ATOM 3199 C C . PRO A 1 415 ? 16.931 -3.059 -74.013 1.00 66.25 415 PRO A C 1
ATOM 3201 O O . PRO A 1 415 ? 16.851 -2.849 -75.222 1.00 66.25 415 PRO A O 1
ATOM 3204 N N . VAL A 1 416 ? 18.114 -3.268 -73.418 1.00 65.12 416 VAL A N 1
ATOM 3205 C CA . VAL A 1 416 ? 19.377 -3.334 -74.170 1.00 65.12 416 VAL A CA 1
ATOM 3206 C C . VAL A 1 416 ? 19.476 -4.642 -74.954 1.00 65.12 416 VAL A C 1
ATOM 3208 O O . VAL A 1 416 ? 19.982 -4.617 -76.074 1.00 65.12 416 VAL A O 1
ATOM 3211 N N . SER A 1 417 ? 18.965 -5.760 -74.426 1.00 70.06 417 SER A N 1
ATOM 3212 C CA . SER A 1 417 ? 18.912 -7.023 -75.171 1.00 70.06 417 SER A CA 1
ATOM 3213 C C . SER A 1 417 ? 17.890 -6.975 -76.312 1.00 70.06 417 SER A C 1
ATOM 3215 O O . SER A 1 417 ? 18.214 -7.388 -77.422 1.00 70.06 417 SER A O 1
ATOM 3217 N N . GLU A 1 418 ? 16.717 -6.369 -76.101 1.00 73.50 418 GLU A N 1
ATOM 3218 C CA . GLU A 1 418 ? 15.705 -6.174 -77.146 1.00 73.50 418 GLU A CA 1
ATOM 3219 C C . GLU A 1 418 ? 16.199 -5.215 -78.238 1.00 73.50 418 GLU A C 1
ATOM 3221 O O . GLU A 1 418 ? 16.010 -5.465 -79.431 1.00 73.50 418 GLU A O 1
ATOM 3226 N N . ALA A 1 419 ? 16.895 -4.139 -77.856 1.00 68.81 419 ALA A N 1
ATOM 3227 C CA . ALA A 1 419 ? 17.529 -3.230 -78.806 1.00 68.81 419 ALA A CA 1
ATOM 3228 C C . ALA A 1 419 ? 18.672 -3.910 -79.579 1.00 68.81 419 ALA A C 1
ATOM 3230 O O . ALA A 1 419 ? 18.789 -3.713 -80.789 1.00 68.81 419 ALA A O 1
ATOM 3231 N N . ALA A 1 420 ? 19.496 -4.726 -78.914 1.00 68.06 420 ALA A N 1
ATOM 3232 C CA . ALA A 1 420 ? 20.563 -5.487 -79.559 1.00 68.06 420 ALA A CA 1
ATOM 3233 C C . ALA A 1 420 ? 20.003 -6.522 -80.546 1.00 68.06 420 ALA A C 1
ATOM 3235 O O . ALA A 1 420 ? 20.508 -6.621 -81.665 1.00 68.06 420 ALA A O 1
ATOM 3236 N N . GLU A 1 421 ? 18.924 -7.220 -80.185 1.00 78.06 421 GLU A N 1
ATOM 3237 C CA . GLU A 1 421 ? 18.268 -8.199 -81.054 1.00 78.06 421 GLU A CA 1
ATOM 3238 C C . GLU A 1 421 ? 17.574 -7.521 -82.245 1.00 78.06 421 GLU A C 1
ATOM 3240 O O . GLU A 1 421 ? 17.675 -7.982 -83.381 1.00 78.06 421 GLU A O 1
ATOM 3245 N N . SER A 1 422 ? 16.961 -6.353 -82.032 1.00 74.81 422 SER A N 1
ATOM 3246 C CA . SER A 1 422 ? 16.394 -5.528 -83.107 1.00 74.81 422 SER A CA 1
ATOM 3247 C C . SER A 1 422 ? 17.461 -5.057 -84.108 1.00 74.81 422 SER A C 1
ATOM 3249 O O . SER A 1 422 ? 17.277 -5.157 -85.327 1.00 74.81 422 SER A O 1
ATOM 3251 N N . VAL A 1 423 ? 18.624 -4.607 -83.619 1.00 74.56 423 VAL A N 1
ATOM 3252 C CA . VAL A 1 423 ? 19.767 -4.227 -84.469 1.00 74.56 423 VAL A CA 1
ATOM 3253 C C . VAL A 1 423 ? 20.341 -5.443 -85.201 1.00 74.56 423 VAL A C 1
ATOM 3255 O O . VAL A 1 423 ? 20.638 -5.341 -86.392 1.00 74.56 423 VAL A O 1
ATOM 3258 N N . ARG A 1 424 ? 20.441 -6.599 -84.533 1.00 82.44 424 ARG A N 1
ATOM 3259 C CA . ARG A 1 424 ? 20.900 -7.869 -85.114 1.00 82.44 424 ARG A CA 1
ATOM 3260 C C . ARG A 1 424 ? 19.996 -8.316 -86.261 1.00 82.44 424 ARG A C 1
ATOM 3262 O O . ARG A 1 424 ? 20.484 -8.533 -87.369 1.00 82.44 424 ARG A O 1
ATOM 3269 N N . LEU A 1 425 ? 18.682 -8.364 -86.045 1.00 81.75 425 LEU A N 1
ATOM 3270 C CA . LEU A 1 425 ? 17.703 -8.726 -87.076 1.00 81.75 425 LEU A CA 1
ATOM 3271 C C . LEU A 1 425 ? 17.701 -7.728 -88.243 1.00 81.75 425 LEU A C 1
ATOM 3273 O O . LEU A 1 425 ? 17.609 -8.129 -89.406 1.00 81.75 425 LEU A O 1
ATOM 3277 N N . THR A 1 426 ? 17.875 -6.435 -87.956 1.00 80.88 426 THR A N 1
ATOM 3278 C CA . THR A 1 426 ? 18.013 -5.401 -88.991 1.00 80.88 426 THR A CA 1
ATOM 3279 C C . THR A 1 426 ? 19.286 -5.606 -89.817 1.00 80.88 426 THR A C 1
ATOM 3281 O O . THR A 1 426 ? 19.232 -5.546 -91.043 1.00 80.88 426 THR A O 1
ATOM 3284 N N . ALA A 1 427 ? 20.423 -5.906 -89.183 1.00 73.56 427 ALA A N 1
ATOM 3285 C CA . ALA A 1 427 ? 21.685 -6.174 -89.869 1.00 73.56 427 ALA A CA 1
ATOM 3286 C C . ALA A 1 427 ? 21.619 -7.448 -90.729 1.00 73.56 427 ALA A C 1
ATOM 3288 O O . ALA A 1 427 ? 22.054 -7.422 -91.881 1.00 73.56 427 ALA A O 1
ATOM 3289 N N . ILE A 1 428 ? 21.004 -8.524 -90.221 1.00 83.38 428 ILE A N 1
ATOM 3290 C CA . ILE A 1 428 ? 20.750 -9.764 -90.977 1.00 83.38 428 ILE A CA 1
ATOM 3291 C C . ILE A 1 428 ? 19.892 -9.459 -92.205 1.00 83.38 428 ILE A C 1
ATOM 3293 O O . ILE A 1 428 ? 20.238 -9.852 -93.320 1.00 83.38 428 ILE A O 1
ATOM 3297 N N . SER A 1 429 ? 18.804 -8.707 -92.019 1.00 80.50 429 SER A N 1
ATOM 3298 C CA . SER A 1 429 ? 17.914 -8.291 -93.103 1.00 80.50 429 SER A CA 1
ATOM 3299 C C . SER A 1 429 ? 18.657 -7.471 -94.161 1.00 80.50 429 SER A C 1
ATOM 3301 O O . SER A 1 429 ? 18.575 -7.784 -95.349 1.00 80.50 429 SER A O 1
ATOM 3303 N N . VAL A 1 430 ? 19.459 -6.483 -93.752 1.00 82.12 430 VAL A N 1
ATOM 3304 C CA . VAL A 1 430 ? 20.261 -5.665 -94.672 1.00 82.12 430 VAL A CA 1
ATOM 3305 C C . VAL A 1 430 ? 21.241 -6.532 -95.454 1.00 82.12 430 VAL A C 1
ATOM 3307 O O . VAL A 1 430 ? 21.240 -6.452 -96.681 1.00 82.12 430 VAL A O 1
ATOM 3310 N N . VAL A 1 431 ? 22.036 -7.387 -94.802 1.00 80.50 431 VAL A N 1
ATOM 3311 C CA . VAL A 1 431 ? 23.017 -8.258 -95.479 1.00 80.50 431 VAL A CA 1
ATOM 3312 C C . VAL A 1 431 ? 22.320 -9.213 -96.445 1.00 80.50 431 VAL A C 1
ATOM 3314 O O . VAL A 1 431 ? 22.739 -9.339 -97.594 1.00 80.50 431 VAL A O 1
ATOM 3317 N N . LYS A 1 432 ? 21.207 -9.825 -96.036 1.00 85.38 432 LYS A N 1
ATOM 3318 C CA . LYS A 1 432 ? 20.439 -10.765 -96.860 1.00 85.38 432 LYS A CA 1
ATOM 3319 C C . LYS A 1 432 ? 19.778 -10.093 -98.063 1.00 85.38 432 LYS A C 1
ATOM 3321 O O . LYS A 1 432 ? 19.831 -10.618 -99.172 1.00 85.38 432 LYS A O 1
ATOM 3326 N N . HIS A 1 433 ? 19.167 -8.923 -97.881 1.00 81.56 433 HIS A N 1
ATOM 3327 C CA . HIS A 1 433 ? 18.507 -8.204 -98.971 1.00 81.56 433 HIS A CA 1
ATOM 3328 C C . HIS A 1 433 ? 19.502 -7.535 -99.920 1.00 81.56 433 HIS A C 1
ATOM 3330 O O . HIS A 1 433 ? 19.288 -7.573 -101.130 1.00 81.56 433 HIS A O 1
ATOM 3336 N N . THR A 1 434 ? 20.601 -6.973 -99.409 1.00 76.69 434 THR A N 1
ATOM 3337 C CA . THR A 1 434 ? 21.646 -6.367 -100.251 1.00 76.69 434 THR A CA 1
ATOM 3338 C C . THR A 1 434 ? 22.433 -7.414 -101.028 1.00 76.69 434 THR A C 1
ATOM 3340 O O . THR A 1 434 ? 22.643 -7.217 -102.221 1.00 76.69 434 THR A O 1
ATOM 3343 N N . SER A 1 435 ? 22.790 -8.552 -100.422 1.00 79.94 435 SER A N 1
ATOM 3344 C CA . SER A 1 435 ? 23.427 -9.669 -101.141 1.00 79.94 435 SER A CA 1
ATOM 3345 C C . SER A 1 435 ? 22.495 -10.271 -102.190 1.00 79.94 435 SER A C 1
ATOM 3347 O O . SER A 1 435 ? 22.916 -10.471 -103.324 1.00 79.94 435 SER A O 1
ATOM 3349 N N . LYS A 1 436 ? 21.206 -10.462 -101.874 1.00 84.12 436 LYS A N 1
ATOM 3350 C CA . LYS A 1 436 ? 20.199 -10.924 -102.842 1.00 84.12 436 LYS A CA 1
ATOM 3351 C C . LYS A 1 436 ? 19.998 -9.934 -103.993 1.00 84.12 436 LYS A C 1
ATOM 3353 O O . LYS A 1 436 ? 19.891 -10.364 -105.137 1.00 84.12 436 LYS A O 1
ATOM 3358 N N . ALA A 1 437 ? 19.958 -8.631 -103.714 1.00 78.06 437 ALA A N 1
ATOM 3359 C CA . ALA A 1 437 ? 19.831 -7.597 -104.739 1.00 78.06 437 ALA A CA 1
ATOM 3360 C C . ALA A 1 437 ? 21.095 -7.484 -105.605 1.00 78.06 437 ALA A C 1
ATOM 3362 O O . ALA A 1 437 ? 20.984 -7.392 -106.822 1.00 78.06 437 ALA A O 1
ATOM 3363 N N . ALA A 1 438 ? 22.286 -7.547 -105.001 1.00 76.62 438 ALA A N 1
ATOM 3364 C CA . ALA A 1 438 ? 23.561 -7.536 -105.716 1.00 76.62 438 ALA A CA 1
ATOM 3365 C C . ALA A 1 438 ? 23.737 -8.794 -106.576 1.00 76.62 438 ALA A C 1
ATOM 3367 O O . ALA A 1 438 ? 24.147 -8.687 -107.726 1.00 76.62 438 ALA A O 1
ATOM 3368 N N . TYR A 1 439 ? 23.359 -9.966 -106.057 1.00 83.81 439 TYR A N 1
ATOM 3369 C CA . TYR A 1 439 ? 23.343 -11.219 -106.809 1.00 83.81 439 TYR A CA 1
ATOM 3370 C C . TYR A 1 439 ? 22.357 -11.151 -107.980 1.00 83.81 439 TYR A C 1
ATOM 3372 O O . TYR A 1 439 ? 22.721 -11.485 -109.101 1.00 83.81 439 TYR A O 1
ATOM 3380 N N . ALA A 1 440 ? 21.131 -10.658 -107.766 1.00 78.31 440 ALA A N 1
ATOM 3381 C CA . ALA A 1 440 ? 20.145 -10.479 -108.835 1.00 78.31 440 ALA A CA 1
ATOM 3382 C C . ALA A 1 440 ? 20.611 -9.466 -109.896 1.00 78.31 440 ALA A C 1
ATOM 3384 O O . ALA A 1 440 ? 20.446 -9.694 -111.086 1.00 78.31 440 ALA A O 1
ATOM 3385 N N . TYR A 1 441 ? 21.233 -8.362 -109.483 1.00 78.56 441 TYR A N 1
ATOM 3386 C CA . TYR A 1 441 ? 21.762 -7.356 -110.403 1.00 78.56 441 TYR A CA 1
ATOM 3387 C C . TYR A 1 441 ? 22.936 -7.894 -111.234 1.00 78.56 441 TYR A C 1
ATOM 3389 O O . TYR A 1 441 ? 22.989 -7.671 -112.440 1.00 78.56 441 TYR A O 1
ATOM 3397 N N . LEU A 1 442 ? 23.856 -8.631 -110.607 1.00 74.69 442 LEU A N 1
ATOM 3398 C CA . LEU A 1 442 ? 25.023 -9.199 -111.284 1.00 74.69 442 LEU A CA 1
ATOM 3399 C C . LEU A 1 442 ? 24.669 -10.405 -112.162 1.00 74.69 442 LEU A C 1
ATOM 3401 O O . LEU A 1 442 ? 25.241 -10.530 -113.236 1.00 74.69 442 LEU A O 1
ATOM 3405 N N . SER A 1 443 ? 23.691 -11.225 -111.768 1.00 74.19 443 SER A N 1
ATOM 3406 C CA . SER A 1 443 ? 23.174 -12.318 -112.611 1.00 74.19 443 SER A CA 1
ATOM 3407 C C . SER A 1 443 ? 22.357 -11.812 -113.804 1.00 74.19 443 SER A C 1
ATOM 3409 O O . SER A 1 443 ? 22.361 -12.437 -114.857 1.00 74.19 443 SER A O 1
ATOM 3411 N N . VAL A 1 444 ? 21.698 -10.651 -113.696 1.00 74.38 444 VAL A N 1
ATOM 3412 C CA . VAL A 1 444 ? 21.031 -9.993 -114.839 1.00 74.38 444 VAL A CA 1
ATOM 3413 C C . VAL A 1 444 ? 22.035 -9.331 -115.792 1.00 74.38 444 VAL A C 1
ATOM 3415 O O . VAL A 1 444 ? 21.765 -9.232 -116.986 1.00 74.38 444 VAL A O 1
ATOM 3418 N N . LEU A 1 445 ? 23.203 -8.903 -115.301 1.00 66.38 445 LEU A N 1
ATOM 3419 C CA . LEU A 1 445 ? 24.309 -8.430 -116.146 1.00 66.38 445 LEU A CA 1
ATOM 3420 C C . LEU A 1 445 ? 25.019 -9.565 -116.903 1.00 66.38 445 LEU A C 1
ATOM 3422 O O . LEU A 1 445 ? 25.828 -9.287 -117.782 1.00 66.38 445 LEU A O 1
ATOM 3426 N N . GLU A 1 446 ? 24.696 -10.820 -116.598 1.00 64.94 446 GLU A N 1
ATOM 3427 C CA . GLU A 1 446 ? 25.244 -12.026 -117.225 1.00 64.94 446 GLU A CA 1
ATOM 3428 C C . GLU A 1 446 ? 24.457 -12.449 -118.484 1.00 64.94 446 GLU A C 1
ATOM 3430 O O . GLU A 1 446 ? 24.353 -13.629 -118.819 1.00 64.94 446 GLU A O 1
ATOM 3435 N N . ILE A 1 447 ? 23.892 -11.471 -119.201 1.00 51.41 447 ILE A N 1
ATOM 3436 C CA . ILE A 1 447 ? 23.270 -11.672 -120.511 1.00 51.41 447 ILE A CA 1
ATOM 3437 C C . ILE A 1 447 ? 24.319 -11.373 -121.589 1.00 51.41 447 ILE A C 1
ATOM 3439 O O . ILE A 1 447 ? 24.720 -10.228 -121.787 1.00 51.41 447 ILE A O 1
ATOM 3443 N N . ASP A 1 448 ? 24.703 -12.446 -122.279 1.00 48.03 448 ASP A N 1
ATOM 3444 C CA . ASP A 1 448 ? 25.453 -12.523 -123.535 1.00 48.03 448 ASP A CA 1
ATOM 3445 C C . ASP A 1 448 ? 26.961 -12.202 -123.495 1.00 48.03 448 ASP A C 1
ATOM 3447 O O . ASP A 1 448 ? 27.399 -11.067 -123.675 1.00 48.03 448 ASP A O 1
ATOM 3451 N N . GLY A 1 449 ? 27.772 -13.266 -123.428 1.00 45.03 449 GLY A N 1
ATOM 3452 C CA . GLY A 1 449 ? 29.096 -13.286 -124.060 1.00 45.03 449 GLY A CA 1
ATOM 3453 C C . GLY A 1 449 ? 30.239 -13.784 -123.181 1.00 45.03 449 GLY A C 1
ATOM 3454 O O . GLY A 1 449 ? 30.812 -13.026 -122.408 1.00 45.03 449 GLY A O 1
ATOM 3455 N N . ASP A 1 450 ? 30.574 -15.061 -123.365 1.00 48.56 450 ASP A N 1
ATOM 3456 C CA . ASP A 1 450 ? 31.837 -15.753 -123.089 1.00 48.56 450 ASP A CA 1
ATOM 3457 C C . ASP A 1 450 ? 32.943 -14.990 -122.331 1.00 48.56 450 ASP A C 1
ATOM 3459 O O . ASP A 1 450 ? 33.626 -14.112 -122.860 1.00 48.56 450 ASP A O 1
ATOM 3463 N N . GLY A 1 451 ? 33.241 -15.489 -121.127 1.00 58.72 451 GLY A N 1
ATOM 3464 C CA . GLY A 1 451 ? 34.567 -15.370 -120.522 1.00 58.72 451 GLY A CA 1
ATOM 3465 C C . GLY A 1 451 ? 34.749 -14.181 -119.588 1.00 58.72 451 GLY A C 1
ATOM 3466 O O . GLY A 1 451 ? 35.556 -13.287 -119.848 1.00 58.72 451 GLY A O 1
ATOM 3467 N N . LEU A 1 452 ? 34.093 -14.212 -118.427 1.00 43.34 452 LEU A N 1
ATOM 3468 C CA . LEU A 1 452 ? 34.494 -13.338 -117.334 1.00 43.34 452 LEU A CA 1
ATOM 3469 C C . LEU A 1 452 ? 35.799 -13.830 -116.702 1.00 43.34 452 LEU A C 1
ATOM 3471 O O . LEU A 1 452 ? 35.917 -14.930 -116.168 1.00 43.34 452 LEU A O 1
ATOM 3475 N N . SER A 1 453 ? 36.793 -12.948 -116.778 1.00 61.66 453 SER A N 1
ATOM 3476 C CA . SER A 1 453 ? 38.052 -13.022 -116.045 1.00 61.66 453 SER A CA 1
ATOM 3477 C C . SER A 1 453 ? 37.845 -13.266 -114.539 1.00 61.66 453 SER A C 1
ATOM 3479 O O . SER A 1 453 ? 36.785 -12.989 -113.979 1.00 61.66 453 SER A O 1
ATOM 3481 N N . PHE A 1 454 ? 38.905 -13.760 -113.898 1.00 52.12 454 PHE A N 1
ATOM 3482 C CA . PHE A 1 454 ? 39.021 -14.264 -112.523 1.00 52.12 454 PHE A CA 1
ATOM 3483 C C . PHE A 1 454 ? 38.798 -13.238 -111.369 1.00 52.12 454 PHE A C 1
ATOM 3485 O O . PHE A 1 454 ? 39.527 -13.271 -110.377 1.00 52.12 454 PHE A O 1
ATOM 3492 N N . PRO A 1 455 ? 37.823 -12.304 -111.438 1.00 62.06 455 PRO A N 1
ATOM 3493 C CA . PRO A 1 455 ? 37.153 -11.872 -110.201 1.00 62.06 455 PRO A CA 1
ATOM 3494 C C . PRO A 1 455 ? 35.642 -12.156 -110.112 1.00 62.06 455 PRO A C 1
ATOM 3496 O O . PRO A 1 455 ? 35.116 -12.134 -109.004 1.00 62.06 455 PRO A O 1
ATOM 3499 N N . ALA A 1 456 ? 34.919 -12.409 -111.209 1.00 67.75 456 ALA A N 1
ATOM 3500 C CA . ALA A 1 456 ? 33.446 -12.356 -111.182 1.00 67.75 456 ALA A CA 1
ATOM 3501 C C . ALA A 1 456 ? 32.763 -13.583 -110.549 1.00 67.75 456 ALA A C 1
ATOM 3503 O O . ALA A 1 456 ? 31.929 -13.413 -109.660 1.00 67.75 456 ALA A O 1
ATOM 3504 N N . GLU A 1 457 ? 33.163 -14.807 -110.916 1.00 70.50 457 GLU A N 1
ATOM 3505 C CA . GLU A 1 457 ? 32.645 -16.039 -110.286 1.00 70.50 457 GLU A CA 1
ATOM 3506 C C . GLU A 1 457 ? 32.936 -16.078 -108.785 1.00 70.50 457 GLU A C 1
ATOM 3508 O O . GLU A 1 457 ? 32.109 -16.507 -107.981 1.00 70.50 457 GLU A O 1
ATOM 3513 N N . TRP A 1 458 ? 34.115 -15.594 -108.389 1.00 80.94 458 TRP A N 1
ATOM 3514 C CA . TRP A 1 458 ? 34.476 -15.500 -106.983 1.00 80.94 458 TRP A CA 1
ATOM 3515 C C . TRP A 1 458 ? 33.543 -14.531 -106.246 1.00 80.94 458 TRP A C 1
ATOM 3517 O O . TRP A 1 458 ? 33.035 -14.885 -105.187 1.00 80.94 458 TRP A O 1
ATOM 3527 N N . ILE A 1 459 ? 33.241 -13.360 -106.823 1.00 77.81 459 ILE A N 1
ATOM 3528 C CA . ILE A 1 459 ? 32.306 -12.388 -106.232 1.00 77.81 459 ILE A CA 1
ATOM 3529 C C . ILE A 1 459 ? 30.890 -12.967 -106.126 1.00 77.81 459 ILE A C 1
ATOM 3531 O O . ILE A 1 459 ? 30.275 -12.837 -105.069 1.00 77.81 459 ILE A O 1
ATOM 3535 N N . LEU A 1 460 ? 30.379 -13.635 -107.165 1.00 81.19 460 LEU A N 1
ATOM 3536 C CA . LEU A 1 460 ? 29.052 -14.264 -107.130 1.00 81.19 460 LEU A CA 1
ATOM 3537 C C . LEU A 1 460 ? 28.972 -15.352 -106.058 1.00 81.19 460 LEU A C 1
ATOM 3539 O O . LEU A 1 460 ? 28.024 -15.367 -105.275 1.00 81.19 460 LEU A O 1
ATOM 3543 N N . ARG A 1 461 ? 30.009 -16.189 -105.941 1.00 81.00 461 ARG A N 1
ATOM 3544 C CA . ARG A 1 461 ? 30.091 -17.235 -104.916 1.00 81.00 461 ARG A CA 1
ATOM 3545 C C . ARG A 1 461 ? 30.178 -16.661 -103.501 1.00 81.00 461 ARG A C 1
ATOM 3547 O O . ARG A 1 461 ? 29.596 -17.226 -102.581 1.00 81.00 461 ARG A O 1
ATOM 3554 N N . GLN A 1 462 ? 30.864 -15.530 -103.315 1.00 81.38 462 GLN A N 1
ATOM 3555 C CA . GLN A 1 462 ? 30.874 -14.821 -102.031 1.00 81.38 462 GLN A CA 1
ATOM 3556 C C . GLN A 1 462 ? 29.520 -14.166 -101.727 1.00 81.38 462 GLN A C 1
ATOM 3558 O O . GLN A 1 462 ? 29.077 -14.198 -100.585 1.00 81.38 462 GLN A O 1
ATOM 3563 N N . LEU A 1 463 ? 28.830 -13.600 -102.721 1.00 83.19 463 LEU A N 1
ATOM 3564 C CA . LEU A 1 463 ? 27.501 -13.006 -102.532 1.00 83.19 463 LEU A CA 1
ATOM 3565 C C . LEU A 1 463 ? 26.435 -14.060 -102.219 1.00 83.19 463 LEU A C 1
ATOM 3567 O O . LEU A 1 463 ? 25.577 -13.820 -101.372 1.00 83.19 463 LEU A O 1
ATOM 3571 N N . GLU A 1 464 ? 26.510 -15.225 -102.857 1.00 84.94 464 GLU A N 1
ATOM 3572 C CA . GLU A 1 464 ? 25.648 -16.371 -102.573 1.00 84.94 464 GLU A CA 1
ATOM 3573 C C . GLU A 1 464 ? 25.919 -16.940 -101.175 1.00 84.94 464 GLU A C 1
ATOM 3575 O O . GLU A 1 464 ? 24.986 -17.132 -100.396 1.00 84.94 464 GLU A O 1
ATOM 3580 N N . TYR A 1 465 ? 27.193 -17.068 -100.791 1.00 84.81 465 TYR A N 1
ATOM 3581 C CA . TYR A 1 465 ? 27.570 -17.431 -99.425 1.00 84.81 465 TYR A CA 1
ATOM 3582 C C . TYR A 1 465 ? 27.031 -16.426 -98.394 1.00 84.81 465 TYR A C 1
ATOM 3584 O O . TYR A 1 465 ? 26.430 -16.827 -97.398 1.00 84.81 465 TYR A O 1
ATOM 3592 N N . CYS A 1 466 ? 27.165 -15.120 -98.659 1.00 81.88 466 CYS A N 1
ATOM 3593 C CA . CYS A 1 466 ? 26.655 -14.053 -97.795 1.00 81.88 466 CYS A CA 1
ATOM 3594 C C . CYS A 1 466 ? 25.128 -14.040 -97.665 1.00 81.88 466 CYS A C 1
ATOM 3596 O O . CYS A 1 466 ? 24.603 -13.648 -96.623 1.00 81.88 466 CYS A O 1
ATOM 3598 N N . LYS A 1 467 ? 24.414 -14.454 -98.714 1.00 84.31 467 LYS A N 1
ATOM 3599 C CA . LYS A 1 467 ? 22.955 -14.574 -98.713 1.00 84.31 467 LYS A CA 1
ATOM 3600 C C . LYS A 1 467 ? 22.492 -15.737 -97.836 1.00 84.31 467 LYS A C 1
ATOM 3602 O O . LYS A 1 467 ? 21.526 -15.573 -97.090 1.00 84.31 467 LYS A O 1
ATOM 3607 N N . ASP A 1 468 ? 23.159 -16.883 -97.937 1.00 86.44 468 ASP A N 1
ATOM 3608 C CA . ASP A 1 468 ? 22.732 -18.114 -97.266 1.00 86.44 468 ASP A CA 1
ATOM 3609 C C . ASP A 1 468 ? 23.244 -18.205 -95.815 1.00 86.44 468 ASP A C 1
ATOM 3611 O O . ASP A 1 468 ? 22.601 -18.836 -94.981 1.00 86.44 468 ASP A O 1
ATOM 3615 N N . HIS A 1 469 ? 24.328 -17.492 -95.482 1.00 89.12 469 HIS A N 1
ATOM 3616 C CA . HIS A 1 469 ? 24.940 -17.464 -94.144 1.00 89.12 469 HIS A CA 1
ATOM 3617 C C . HIS A 1 469 ? 24.867 -16.072 -93.493 1.00 89.12 469 HIS A C 1
ATOM 3619 O O . HIS A 1 469 ? 25.725 -15.694 -92.696 1.00 89.12 469 HIS A O 1
ATOM 3625 N N . SER A 1 470 ? 23.842 -15.274 -93.821 1.00 84.06 470 SER A N 1
ATOM 3626 C CA . SER A 1 470 ? 23.707 -13.899 -93.312 1.00 84.06 470 SER A CA 1
ATOM 3627 C C . SER A 1 470 ? 23.640 -13.820 -91.782 1.00 84.06 470 SER A C 1
ATOM 3629 O O . SER A 1 470 ? 24.111 -12.844 -91.207 1.00 84.06 470 SER A O 1
ATOM 3631 N N . GLU A 1 471 ? 23.070 -14.835 -91.124 1.00 85.31 471 GLU A N 1
ATOM 3632 C CA . GLU A 1 471 ? 23.012 -14.917 -89.656 1.00 85.31 471 GLU A CA 1
ATOM 3633 C C . GLU A 1 471 ? 24.401 -15.144 -89.058 1.00 85.31 471 GLU A C 1
ATOM 3635 O O . GLU A 1 471 ? 24.856 -14.354 -88.237 1.00 85.31 471 GLU A O 1
ATOM 3640 N N . GLU A 1 472 ? 25.123 -16.149 -89.556 1.00 84.81 472 GLU A N 1
ATOM 3641 C CA . GLU A 1 472 ? 26.463 -16.497 -89.079 1.00 84.81 472 GLU A CA 1
ATOM 3642 C C . GLU A 1 472 ? 27.466 -15.357 -89.307 1.00 84.81 472 GLU A C 1
ATOM 3644 O O . GLU A 1 472 ? 28.306 -15.075 -88.452 1.00 84.81 472 GLU A O 1
ATOM 3649 N N . ILE A 1 473 ? 27.349 -14.637 -90.426 1.00 83.00 473 ILE A N 1
ATOM 3650 C CA . ILE A 1 473 ? 28.199 -13.481 -90.733 1.00 83.00 473 ILE A CA 1
ATOM 3651 C C . ILE A 1 473 ? 27.930 -12.324 -89.770 1.00 83.00 473 ILE A C 1
ATOM 3653 O O . ILE A 1 473 ? 28.880 -11.707 -89.282 1.00 83.00 473 ILE A O 1
ATOM 3657 N N . VAL A 1 474 ? 26.661 -12.018 -89.483 1.00 85.56 474 VAL A N 1
ATOM 3658 C CA . VAL A 1 474 ? 26.301 -10.942 -88.550 1.00 85.56 474 VAL A CA 1
ATOM 3659 C C . VAL A 1 474 ? 26.674 -11.317 -87.121 1.00 85.56 474 VAL A C 1
ATOM 3661 O O . VAL A 1 474 ? 27.211 -10.471 -86.409 1.00 85.56 474 VAL A O 1
ATOM 3664 N N . ASP A 1 475 ? 26.493 -12.569 -86.712 1.00 82.31 475 ASP A N 1
ATOM 3665 C CA . ASP A 1 475 ? 26.881 -13.040 -85.381 1.00 82.31 475 ASP A CA 1
ATOM 3666 C C . ASP A 1 475 ? 28.400 -13.002 -85.198 1.00 82.31 475 ASP A C 1
ATOM 3668 O O . ASP A 1 475 ? 28.903 -12.468 -84.207 1.00 82.31 475 ASP A O 1
ATOM 3672 N N . THR A 1 476 ? 29.148 -13.443 -86.209 1.00 81.12 476 THR A N 1
ATOM 3673 C CA . THR A 1 476 ? 30.612 -13.366 -86.220 1.00 81.12 476 THR A CA 1
ATOM 3674 C C . THR A 1 476 ? 31.083 -11.909 -86.181 1.00 81.12 476 THR A C 1
ATOM 3676 O O . THR A 1 476 ? 31.938 -11.543 -85.373 1.00 81.12 476 THR A O 1
ATOM 3679 N N . ALA A 1 477 ? 30.497 -11.030 -86.999 1.00 76.06 477 ALA A N 1
ATOM 3680 C CA . ALA A 1 477 ? 30.834 -9.608 -87.010 1.00 76.06 477 ALA A CA 1
ATOM 3681 C C . ALA A 1 477 ? 30.499 -8.920 -85.676 1.00 76.06 477 ALA A C 1
ATOM 3683 O O . ALA A 1 477 ? 31.287 -8.105 -85.198 1.00 76.06 477 ALA A O 1
ATOM 3684 N N . THR A 1 478 ? 29.374 -9.276 -85.052 1.00 78.75 478 THR A N 1
ATOM 3685 C CA . THR A 1 478 ? 28.926 -8.731 -83.763 1.00 78.75 478 THR A CA 1
ATOM 3686 C C . THR A 1 478 ? 29.806 -9.225 -82.614 1.00 78.75 478 THR A C 1
ATOM 3688 O O . THR A 1 478 ? 30.149 -8.437 -81.738 1.00 78.75 478 THR A O 1
ATOM 3691 N N . MET A 1 479 ? 30.272 -10.477 -82.650 1.00 80.56 479 MET A N 1
ATOM 3692 C CA . MET A 1 479 ? 31.242 -11.026 -81.692 1.00 80.56 479 MET A CA 1
ATOM 3693 C C . MET A 1 479 ? 32.599 -10.305 -81.757 1.00 80.56 479 MET A C 1
ATOM 3695 O O . MET A 1 479 ? 33.233 -10.067 -80.727 1.00 80.56 479 MET A O 1
ATOM 3699 N N . TYR A 1 480 ? 33.038 -9.901 -82.952 1.00 78.56 480 TYR A N 1
ATOM 3700 C CA . TYR A 1 480 ? 34.290 -9.159 -83.127 1.00 78.56 480 TYR A CA 1
ATOM 3701 C C . TYR A 1 480 ? 34.138 -7.635 -83.023 1.00 78.56 480 TYR A C 1
ATOM 3703 O O . TYR A 1 480 ? 35.149 -6.940 -82.907 1.00 78.56 480 TYR A O 1
ATOM 3711 N N . LEU A 1 481 ? 32.919 -7.090 -83.001 1.00 75.19 481 LEU A N 1
ATOM 3712 C CA . LEU A 1 481 ? 32.675 -5.647 -82.924 1.00 75.19 481 LEU A CA 1
ATOM 3713 C C . LEU A 1 481 ? 33.192 -5.020 -81.610 1.00 75.19 481 LEU A C 1
ATOM 3715 O O . LEU A 1 481 ? 33.878 -3.999 -81.696 1.00 75.19 481 LEU A O 1
ATOM 3719 N N . PRO A 1 482 ? 32.985 -5.611 -80.411 1.00 71.75 482 PRO A N 1
ATOM 3720 C CA . PRO A 1 482 ? 33.598 -5.128 -79.174 1.00 71.75 482 PRO A CA 1
ATOM 3721 C C . PRO A 1 482 ? 35.120 -5.218 -79.211 1.00 71.75 482 PRO A C 1
ATOM 3723 O O . PRO A 1 482 ? 35.791 -4.310 -78.731 1.00 71.75 482 PRO A O 1
ATOM 3726 N N . LEU A 1 483 ? 35.679 -6.270 -79.822 1.00 70.19 483 LEU A N 1
ATOM 3727 C CA . LEU A 1 483 ? 37.125 -6.418 -79.995 1.00 70.19 483 LEU A CA 1
ATOM 3728 C C . LEU A 1 483 ? 37.673 -5.312 -80.910 1.00 70.19 483 LEU A C 1
ATOM 3730 O O . LEU A 1 483 ? 38.698 -4.706 -80.613 1.00 70.19 483 LEU A O 1
ATOM 3734 N N . PHE A 1 484 ? 36.955 -4.990 -81.984 1.00 69.94 484 PHE A N 1
ATOM 3735 C CA . PHE A 1 484 ? 37.302 -3.943 -82.938 1.00 69.94 484 PHE A CA 1
ATOM 3736 C C . PHE A 1 484 ? 37.154 -2.528 -82.346 1.00 69.94 484 PHE A C 1
ATOM 3738 O O . PHE A 1 484 ? 38.045 -1.687 -82.514 1.00 69.94 484 PHE A O 1
ATOM 3745 N N . LEU A 1 485 ? 36.082 -2.261 -81.589 1.00 68.31 485 LEU A N 1
ATOM 3746 C CA . LEU A 1 485 ? 35.910 -1.012 -80.838 1.00 68.31 485 LEU A CA 1
ATOM 3747 C C . LEU A 1 485 ? 36.955 -0.878 -79.725 1.00 68.31 485 LEU A C 1
ATOM 3749 O O . LEU A 1 485 ? 37.568 0.177 -79.580 1.00 68.31 485 LEU A O 1
ATOM 3753 N N . ALA A 1 486 ? 37.244 -1.954 -78.993 1.00 60.53 486 ALA A N 1
ATOM 3754 C CA . ALA A 1 486 ? 38.314 -1.972 -78.004 1.00 60.53 486 ALA A CA 1
ATOM 3755 C C . ALA A 1 486 ? 39.667 -1.689 -78.669 1.00 60.53 486 ALA A C 1
ATOM 3757 O O . ALA A 1 486 ? 40.411 -0.834 -78.191 1.00 60.53 486 ALA A O 1
ATOM 3758 N N . MET A 1 487 ? 39.961 -2.308 -79.817 1.00 60.66 487 MET A N 1
ATOM 3759 C CA . MET A 1 487 ? 41.191 -2.079 -80.585 1.00 60.66 487 MET A CA 1
ATOM 3760 C C . MET A 1 487 ? 41.326 -0.649 -81.128 1.00 60.66 487 MET A C 1
ATOM 3762 O O . MET A 1 487 ? 42.451 -0.156 -81.281 1.00 60.66 487 MET A O 1
ATOM 3766 N N . THR A 1 488 ? 40.211 0.027 -81.420 1.00 65.81 488 THR A N 1
ATOM 3767 C CA . THR A 1 488 ? 40.201 1.413 -81.913 1.00 65.81 488 THR A CA 1
ATOM 3768 C C . THR A 1 488 ? 40.254 2.443 -80.782 1.00 65.81 488 THR A C 1
ATOM 3770 O O . THR A 1 488 ? 40.970 3.433 -80.932 1.00 65.81 488 THR A O 1
ATOM 3773 N N . ILE A 1 489 ? 39.601 2.186 -79.641 1.00 64.44 489 ILE A N 1
ATOM 3774 C CA . ILE A 1 489 ? 39.569 3.078 -78.467 1.00 64.44 489 ILE A CA 1
ATOM 3775 C C . ILE A 1 489 ? 40.857 2.977 -77.635 1.00 64.44 489 ILE A C 1
ATOM 3777 O O . ILE A 1 489 ? 41.411 4.000 -77.239 1.00 64.44 489 ILE A O 1
ATOM 3781 N N . THR A 1 490 ? 41.395 1.773 -77.404 1.00 60.16 490 THR A N 1
ATOM 3782 C CA . THR A 1 490 ? 42.595 1.582 -76.553 1.00 60.16 490 THR A CA 1
ATOM 3783 C C . THR A 1 490 ? 43.927 1.727 -77.290 1.00 60.16 490 THR A C 1
ATOM 3785 O O . THR A 1 490 ? 44.990 1.532 -76.704 1.00 60.16 490 THR A O 1
ATOM 3788 N N . GLY A 1 491 ? 43.905 2.116 -78.569 1.00 55.66 491 GLY A N 1
ATOM 3789 C CA . GLY A 1 491 ? 45.111 2.514 -79.288 1.00 55.66 491 GLY A CA 1
ATOM 3790 C C . GLY A 1 491 ? 46.214 1.449 -79.304 1.00 55.66 491 GLY A C 1
ATOM 3791 O O . GLY A 1 491 ? 47.320 1.749 -78.888 1.00 55.66 491 GLY A O 1
ATOM 3792 N N . CYS A 1 492 ? 45.916 0.241 -79.799 1.00 62.88 492 CYS A N 1
ATOM 3793 C CA . CYS A 1 492 ? 46.800 -0.821 -80.342 1.00 62.88 492 CYS A CA 1
ATOM 3794 C C . CYS A 1 492 ? 48.135 -1.212 -79.654 1.00 62.88 492 CYS A C 1
ATOM 3796 O O . CYS A 1 492 ? 48.741 -2.184 -80.094 1.00 62.88 492 CYS A O 1
ATOM 3798 N N . PHE A 1 493 ? 48.618 -0.555 -78.600 1.00 55.47 493 PHE A N 1
ATOM 3799 C CA . PHE A 1 493 ? 49.924 -0.875 -78.014 1.00 55.47 493 PHE A CA 1
ATOM 3800 C C . PHE A 1 493 ? 49.837 -1.932 -76.914 1.00 55.47 493 PHE A C 1
ATOM 3802 O O . PHE A 1 493 ? 50.720 -2.774 -76.817 1.00 55.47 493 PHE A O 1
ATOM 3809 N N . ILE A 1 494 ? 48.762 -1.931 -76.124 1.00 59.03 494 ILE A N 1
ATOM 3810 C CA . ILE A 1 494 ? 48.659 -2.794 -74.936 1.00 59.03 494 ILE A CA 1
ATOM 3811 C C . ILE A 1 494 ? 48.074 -4.172 -75.292 1.00 59.03 494 ILE A C 1
ATOM 3813 O O . ILE A 1 494 ? 48.511 -5.192 -74.763 1.00 59.03 494 ILE A O 1
ATOM 3817 N N . LEU A 1 495 ? 47.160 -4.243 -76.266 1.00 56.97 495 LEU A N 1
ATOM 3818 C CA . LEU A 1 495 ? 46.582 -5.517 -76.714 1.00 56.97 495 LEU A CA 1
ATOM 3819 C C . LEU A 1 495 ? 47.494 -6.295 -77.671 1.00 56.97 495 LEU A C 1
ATOM 3821 O O . LEU A 1 495 ? 47.446 -7.519 -77.670 1.00 56.97 495 LEU A O 1
ATOM 3825 N N . GLY A 1 496 ? 48.380 -5.627 -78.420 1.00 60.69 496 GLY A N 1
ATOM 3826 C CA . GLY A 1 496 ? 49.392 -6.314 -79.233 1.00 60.69 496 GLY A CA 1
ATOM 3827 C C . GLY A 1 496 ? 50.367 -7.123 -78.374 1.00 60.69 496 GLY A C 1
ATOM 3828 O O . GLY A 1 496 ? 50.691 -8.257 -78.707 1.00 60.69 496 GLY A O 1
ATOM 3829 N N . THR A 1 497 ? 50.756 -6.589 -77.213 1.00 58.56 497 THR A N 1
ATOM 3830 C CA . THR A 1 497 ? 51.577 -7.312 -76.232 1.00 58.56 497 THR A CA 1
ATOM 3831 C C . THR A 1 497 ? 50.825 -8.449 -75.547 1.00 58.56 497 THR A C 1
ATOM 3833 O O . THR A 1 497 ? 51.419 -9.492 -75.299 1.00 58.56 497 THR A O 1
ATOM 3836 N N . ILE A 1 498 ? 49.521 -8.296 -75.297 1.00 66.44 498 ILE A N 1
ATOM 3837 C CA . ILE A 1 498 ? 48.703 -9.358 -74.693 1.00 66.44 498 ILE A CA 1
ATOM 3838 C C . ILE A 1 498 ? 48.435 -10.485 -75.708 1.00 66.44 498 ILE A C 1
ATOM 3840 O O . ILE A 1 498 ? 48.555 -11.653 -75.362 1.00 66.44 498 ILE A O 1
ATOM 3844 N N . ALA A 1 499 ? 48.173 -10.173 -76.980 1.00 64.19 499 ALA A N 1
ATOM 3845 C CA . ALA A 1 499 ? 47.964 -11.176 -78.031 1.00 64.19 499 ALA A CA 1
ATOM 3846 C C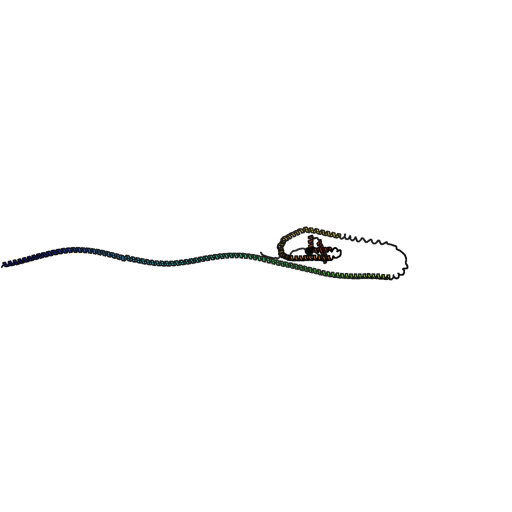 . ALA A 1 499 ? 49.234 -11.989 -78.354 1.00 64.19 499 ALA A C 1
ATOM 3848 O O . ALA A 1 499 ? 49.136 -13.173 -78.673 1.00 64.19 499 ALA A O 1
ATOM 3849 N N . ILE A 1 500 ? 50.420 -11.380 -78.208 1.00 65.31 500 ILE A N 1
ATOM 3850 C CA . ILE A 1 500 ? 51.712 -12.089 -78.251 1.00 65.31 500 ILE A CA 1
ATOM 3851 C C . ILE A 1 500 ? 51.851 -13.031 -77.045 1.00 65.31 500 ILE A C 1
ATOM 3853 O O . ILE A 1 500 ? 52.361 -14.138 -77.193 1.00 65.31 500 ILE A O 1
ATOM 3857 N N . TYR A 1 501 ? 51.350 -12.628 -75.875 1.00 68.88 501 TYR A N 1
ATOM 3858 C CA . TYR A 1 501 ? 51.380 -13.440 -74.655 1.00 68.88 501 TYR A CA 1
ATOM 3859 C C . TYR A 1 501 ? 50.454 -14.670 -74.722 1.00 68.88 501 TYR A C 1
ATOM 3861 O O . TYR A 1 501 ? 50.742 -15.682 -74.093 1.00 68.88 501 TYR A O 1
ATOM 3869 N N . PHE A 1 502 ? 49.377 -14.611 -75.514 1.00 67.31 502 PHE A N 1
ATOM 3870 C CA . PHE A 1 502 ? 48.408 -15.706 -75.692 1.00 67.31 502 PHE A CA 1
ATOM 3871 C C . PHE A 1 502 ? 48.588 -16.519 -76.989 1.00 67.31 502 PHE A C 1
ATOM 3873 O O . PHE A 1 502 ? 47.710 -17.296 -77.354 1.00 67.31 502 PHE A O 1
ATOM 3880 N N . GLY A 1 503 ? 49.720 -16.378 -77.689 1.00 65.81 503 GLY A N 1
ATOM 3881 C CA . GLY A 1 503 ? 50.075 -17.270 -78.802 1.00 65.81 503 GLY A CA 1
ATOM 3882 C C . GLY A 1 503 ? 49.232 -17.104 -80.071 1.00 65.81 503 GLY A C 1
ATOM 3883 O O . GLY A 1 503 ? 49.163 -18.023 -80.886 1.00 65.81 503 GLY A O 1
ATOM 3884 N N . VAL A 1 504 ? 48.599 -15.943 -80.272 1.00 74.06 504 VAL A N 1
ATOM 3885 C CA . VAL A 1 504 ? 47.860 -15.668 -81.511 1.00 74.06 504 VAL A CA 1
ATOM 3886 C C . VAL A 1 504 ? 48.860 -15.451 -82.660 1.00 74.06 504 VAL A C 1
ATOM 3888 O O . VAL A 1 504 ? 49.781 -14.641 -82.511 1.00 74.06 504 VAL A O 1
ATOM 3891 N N . PRO A 1 505 ? 48.704 -16.127 -83.818 1.00 71.44 505 PRO A N 1
ATOM 3892 C CA . PRO A 1 505 ? 49.630 -16.009 -84.938 1.00 71.44 505 PRO A CA 1
ATOM 3893 C C . PRO A 1 505 ? 49.808 -14.554 -85.379 1.00 71.44 505 PRO A C 1
ATOM 3895 O O . PRO A 1 505 ? 48.863 -13.868 -85.777 1.00 71.44 505 PRO A O 1
ATOM 3898 N N . THR A 1 506 ? 51.055 -14.091 -85.348 1.00 62.31 506 THR A N 1
ATOM 3899 C CA . THR A 1 506 ? 51.465 -12.705 -85.621 1.00 62.31 506 THR A CA 1
ATOM 3900 C C . THR A 1 506 ? 51.042 -12.189 -87.002 1.00 62.31 506 THR A C 1
ATOM 3902 O O . THR A 1 506 ? 50.937 -10.978 -87.191 1.00 62.31 506 THR A O 1
ATOM 3905 N N . GLY A 1 507 ? 50.711 -13.071 -87.952 1.00 66.19 507 GLY A N 1
ATOM 3906 C CA . GLY A 1 507 ? 50.249 -12.707 -89.296 1.00 66.19 507 GLY A CA 1
ATOM 3907 C C . GLY A 1 507 ? 49.001 -11.813 -89.324 1.00 66.19 507 GLY A C 1
ATOM 3908 O O . GLY A 1 507 ? 48.953 -10.862 -90.104 1.00 66.19 507 GLY A O 1
ATOM 3909 N N . TYR A 1 508 ? 48.031 -12.029 -88.429 1.00 62.28 508 TYR A N 1
ATOM 3910 C CA . TYR A 1 508 ? 46.792 -11.233 -88.396 1.00 62.28 508 TYR A CA 1
ATOM 3911 C C . TYR A 1 508 ? 47.005 -9.822 -87.832 1.00 62.28 508 TYR A C 1
ATOM 3913 O O . TYR A 1 508 ? 46.423 -8.849 -88.318 1.00 62.28 508 TYR A O 1
ATOM 3921 N N . VAL A 1 509 ? 47.917 -9.685 -86.865 1.00 60.34 509 VAL A N 1
ATOM 3922 C CA . VAL A 1 509 ? 48.313 -8.387 -86.294 1.00 60.34 509 VAL A CA 1
ATOM 3923 C C . VAL A 1 509 ? 49.026 -7.536 -87.353 1.00 60.34 509 VAL A C 1
ATOM 3925 O O . VAL A 1 509 ? 48.802 -6.326 -87.432 1.00 60.34 509 VAL A O 1
ATOM 3928 N N . TRP A 1 510 ? 49.815 -8.161 -88.232 1.00 63.75 510 TRP A N 1
ATOM 3929 C CA . TRP A 1 510 ? 50.521 -7.474 -89.317 1.00 63.75 510 TRP A CA 1
ATOM 3930 C C . TRP A 1 510 ? 49.632 -7.150 -90.530 1.00 63.75 510 TRP A C 1
ATOM 3932 O O . TRP A 1 510 ? 49.811 -6.091 -91.139 1.00 63.75 510 TRP A O 1
ATOM 3942 N N . ALA A 1 511 ? 48.624 -7.971 -90.840 1.00 64.94 511 ALA A N 1
ATOM 3943 C CA . ALA A 1 511 ? 47.618 -7.664 -91.865 1.00 64.94 511 ALA A CA 1
ATOM 3944 C C . ALA A 1 511 ? 46.782 -6.419 -91.497 1.00 64.94 511 ALA A C 1
ATOM 3946 O O . ALA A 1 511 ? 46.583 -5.517 -92.312 1.00 64.94 511 ALA A O 1
ATOM 3947 N N . TYR A 1 512 ? 46.380 -6.289 -90.229 1.00 55.69 512 TYR A N 1
ATOM 3948 C CA . TYR A 1 512 ? 45.688 -5.087 -89.752 1.00 55.69 512 TYR A CA 1
ATOM 3949 C C . TYR A 1 512 ? 46.612 -3.853 -89.715 1.00 55.69 512 TYR A C 1
ATOM 3951 O O . TYR A 1 512 ? 46.212 -2.746 -90.092 1.00 55.69 512 TYR A O 1
ATOM 3959 N N . CYS A 1 513 ? 47.885 -4.034 -89.338 1.00 58.16 513 CYS A N 1
ATOM 3960 C CA . CYS A 1 513 ? 48.880 -2.958 -89.376 1.00 58.16 513 CYS A CA 1
ATOM 3961 C C . CYS A 1 513 ? 49.166 -2.458 -90.800 1.00 58.16 513 CYS A C 1
ATOM 3963 O O . CYS A 1 513 ? 49.348 -1.255 -90.985 1.00 58.16 513 CYS A O 1
ATOM 3965 N N . THR A 1 514 ? 49.168 -3.334 -91.808 1.00 61.59 514 THR A N 1
ATOM 3966 C CA . THR A 1 514 ? 49.408 -2.963 -93.215 1.00 61.59 514 THR A CA 1
ATOM 3967 C C . THR A 1 514 ? 48.218 -2.229 -93.837 1.00 61.59 514 THR A C 1
ATOM 3969 O O . THR A 1 514 ? 48.424 -1.217 -94.508 1.00 61.59 514 THR A O 1
ATOM 3972 N N . ILE A 1 515 ? 46.976 -2.616 -93.520 1.00 61.09 515 ILE A N 1
ATOM 3973 C CA . ILE A 1 515 ? 45.766 -1.896 -93.965 1.00 61.09 515 ILE A CA 1
ATOM 3974 C C . ILE A 1 515 ? 45.689 -0.493 -93.334 1.00 61.09 515 ILE A C 1
ATOM 3976 O O . ILE A 1 515 ? 45.412 0.494 -94.020 1.00 61.09 515 ILE A O 1
ATOM 3980 N N . ARG A 1 516 ? 46.045 -0.346 -92.049 1.00 48.88 516 ARG A N 1
ATOM 3981 C CA . ARG A 1 516 ? 46.128 0.973 -91.389 1.00 48.88 516 ARG A CA 1
ATOM 3982 C C . ARG A 1 516 ? 47.314 1.817 -91.879 1.00 48.88 516 ARG A C 1
ATOM 3984 O O . ARG A 1 516 ? 47.269 3.045 -91.785 1.00 48.88 516 ARG A O 1
ATOM 3991 N N . PHE A 1 517 ? 48.364 1.187 -92.410 1.00 55.38 517 PHE A N 1
ATOM 3992 C CA . PHE A 1 517 ? 49.490 1.873 -93.052 1.00 55.38 517 PHE A CA 1
ATOM 3993 C C . PHE A 1 517 ? 49.120 2.410 -94.444 1.00 55.38 517 PHE A C 1
ATOM 3995 O O . PHE A 1 517 ? 49.601 3.477 -94.824 1.00 55.38 517 PHE A O 1
ATOM 4002 N N . LEU A 1 518 ? 48.212 1.734 -95.158 1.00 54.78 518 LEU A N 1
ATOM 4003 C CA . LEU A 1 518 ? 47.687 2.169 -96.458 1.00 54.78 518 LEU A CA 1
ATOM 4004 C C . LEU A 1 518 ? 46.659 3.312 -96.357 1.00 54.78 518 LEU A C 1
ATOM 4006 O O . LEU A 1 518 ? 46.591 4.135 -97.265 1.00 54.78 518 LEU A O 1
ATOM 4010 N N . PHE A 1 519 ? 45.934 3.441 -95.238 1.00 52.66 519 PHE A N 1
ATOM 4011 C CA . PHE A 1 519 ? 44.881 4.460 -95.066 1.00 52.66 519 PHE A CA 1
ATOM 4012 C C . PHE A 1 519 ? 45.179 5.561 -94.038 1.00 52.66 519 PHE A C 1
ATOM 4014 O O . PHE A 1 519 ? 44.264 6.197 -93.512 1.00 52.66 519 PHE A O 1
ATOM 4021 N N . ARG A 1 520 ? 46.451 5.858 -93.744 1.00 42.00 520 ARG A N 1
ATOM 4022 C CA . ARG A 1 520 ? 46.784 6.981 -92.851 1.00 42.00 520 ARG A CA 1
ATOM 4023 C C . ARG A 1 520 ? 46.865 8.307 -93.629 1.00 42.00 520 ARG A C 1
ATOM 4025 O O . ARG A 1 520 ? 47.745 8.442 -94.482 1.00 42.00 520 ARG A O 1
ATOM 4032 N N . PRO A 1 521 ? 46.058 9.339 -93.303 1.00 41.97 521 PRO A N 1
ATOM 4033 C CA . PRO A 1 521 ? 46.263 10.680 -93.840 1.00 41.97 521 PRO A CA 1
ATOM 4034 C C . PRO A 1 521 ? 47.645 11.184 -93.415 1.00 41.97 521 PRO A C 1
ATOM 4036 O O . PRO A 1 521 ? 47.962 11.254 -92.223 1.00 41.97 521 PRO A O 1
ATOM 4039 N N . ARG A 1 522 ? 48.488 11.517 -94.397 1.00 39.12 522 ARG A N 1
ATOM 4040 C CA . ARG A 1 522 ? 49.822 12.100 -94.201 1.00 39.12 522 ARG A CA 1
ATOM 4041 C C . ARG A 1 522 ? 49.733 13.357 -93.324 1.00 39.12 522 ARG A C 1
ATOM 4043 O O . ARG A 1 522 ? 49.432 14.436 -93.825 1.00 39.12 522 ARG A O 1
ATOM 4050 N N . ARG A 1 523 ? 50.098 13.265 -92.041 1.00 39.00 523 ARG A N 1
ATOM 4051 C CA . ARG A 1 523 ? 50.572 14.430 -91.274 1.00 39.00 523 ARG A CA 1
ATOM 4052 C C . ARG A 1 523 ? 52.090 14.387 -91.178 1.00 39.00 523 ARG A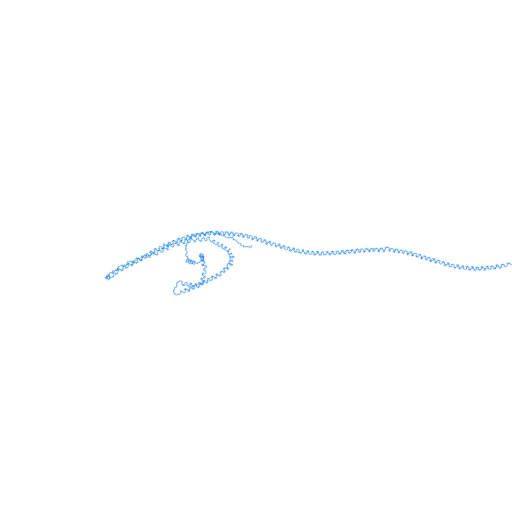 C 1
ATOM 4054 O O . ARG A 1 523 ? 52.686 13.396 -90.759 1.00 39.00 523 ARG A O 1
ATOM 4061 N N . LYS A 1 524 ? 52.698 15.472 -91.661 1.00 39.22 524 LYS A N 1
ATOM 4062 C CA . LYS A 1 524 ? 54.140 15.693 -91.726 1.00 39.22 524 LYS A CA 1
ATOM 4063 C C . LYS A 1 524 ? 54.752 15.631 -90.329 1.00 39.22 524 LYS A C 1
ATOM 4065 O O . LYS A 1 524 ? 54.260 16.243 -89.388 1.00 39.22 524 LYS A O 1
ATOM 4070 N N . LYS A 1 525 ? 55.854 14.889 -90.258 1.00 38.78 525 LYS A N 1
ATOM 4071 C CA . LYS A 1 525 ? 56.806 14.851 -89.154 1.00 38.78 525 LYS A CA 1
ATOM 4072 C C . LYS A 1 525 ? 57.458 16.223 -88.984 1.00 38.78 525 LYS A C 1
ATOM 4074 O O . LYS A 1 525 ? 57.884 16.809 -89.976 1.00 38.78 525 LYS A O 1
ATOM 4079 N N . LEU A 1 526 ? 57.676 16.622 -87.738 1.00 35.03 526 LEU A N 1
ATOM 4080 C CA . LEU A 1 526 ? 58.967 17.158 -87.324 1.00 35.03 526 LEU A CA 1
ATOM 4081 C C . LEU A 1 526 ? 59.301 16.613 -85.933 1.00 35.03 526 LEU A C 1
ATOM 4083 O O . LEU A 1 526 ? 58.544 16.705 -84.975 1.00 35.03 526 LEU A O 1
ATOM 4087 N N . SER A 1 527 ? 60.421 15.916 -85.943 1.00 40.28 527 SER A N 1
ATOM 4088 C CA . SER A 1 527 ? 61.147 15.211 -84.899 1.00 40.28 527 SER A CA 1
ATOM 4089 C C . SER A 1 527 ? 62.194 16.149 -84.254 1.00 40.28 527 SER A C 1
ATOM 4091 O O . SER A 1 527 ? 62.327 17.283 -84.702 1.00 40.28 527 SER A O 1
ATOM 4093 N N . PRO A 1 528 ? 63.124 15.650 -83.420 1.00 54.25 528 PRO A N 1
ATOM 4094 C CA . PRO A 1 528 ? 62.922 15.076 -82.090 1.00 54.25 528 PRO A CA 1
ATOM 4095 C C . PRO A 1 528 ? 64.003 15.605 -81.105 1.00 54.25 528 PRO A C 1
ATOM 4097 O O . PRO A 1 528 ? 64.815 16.447 -81.477 1.00 54.25 528 PRO A O 1
ATOM 4100 N N . LYS A 1 529 ? 64.089 14.970 -79.921 1.00 34.78 529 LYS A N 1
ATOM 4101 C CA . LYS A 1 529 ? 65.100 15.059 -78.831 1.00 34.78 529 LYS A CA 1
ATOM 4102 C C . LYS A 1 529 ? 64.559 15.823 -77.621 1.00 34.78 529 LYS A C 1
ATOM 4104 O O . LYS A 1 529 ? 64.082 16.932 -77.778 1.00 34.78 529 LYS A O 1
ATOM 4109 N N . LYS A 1 530 ? 64.616 15.327 -76.385 1.00 36.03 530 LYS A N 1
ATOM 4110 C CA . LYS A 1 530 ? 65.211 14.145 -75.717 1.00 36.03 530 LYS A CA 1
ATOM 4111 C C . LYS A 1 530 ? 64.432 14.042 -74.384 1.00 36.03 530 LYS A C 1
ATOM 4113 O O . LYS A 1 530 ? 64.135 15.070 -73.797 1.00 36.03 530 LYS A O 1
ATOM 4118 N N . ALA A 1 531 ? 63.874 12.900 -73.987 1.00 32.59 531 ALA A N 1
ATOM 4119 C CA . ALA A 1 531 ? 64.517 11.889 -73.138 1.00 32.59 531 ALA A CA 1
ATOM 4120 C C . ALA A 1 531 ? 65.333 12.473 -71.967 1.00 32.59 531 ALA A C 1
ATOM 4122 O O . ALA A 1 531 ? 66.469 12.877 -72.188 1.00 32.59 531 ALA A O 1
ATOM 4123 N N . ALA A 1 532 ? 64.775 12.455 -70.748 1.00 34.06 532 ALA A N 1
ATOM 4124 C CA . ALA A 1 532 ? 65.437 11.904 -69.556 1.00 34.06 532 ALA A CA 1
ATOM 4125 C C . ALA A 1 532 ? 64.605 12.103 -68.269 1.00 34.06 532 ALA A C 1
ATOM 4127 O O . ALA A 1 532 ? 64.385 13.216 -67.814 1.00 34.06 532 ALA A O 1
ATOM 4128 N N . VAL A 1 533 ? 64.245 10.965 -67.669 1.00 37.81 533 VAL A N 1
ATOM 4129 C CA . VAL A 1 533 ? 64.384 10.681 -66.230 1.00 37.81 533 VAL A CA 1
ATOM 4130 C C . VAL A 1 533 ? 63.493 11.467 -65.255 1.00 37.81 533 VAL A C 1
ATOM 4132 O O . VAL A 1 533 ? 63.865 12.473 -64.664 1.00 37.81 533 VAL A O 1
ATOM 4135 N N . LYS A 1 534 ? 62.337 10.860 -64.963 1.00 37.56 534 LYS A N 1
ATOM 4136 C CA . LYS A 1 534 ? 61.659 10.923 -63.662 1.00 37.56 534 LYS A CA 1
ATOM 4137 C C . LYS A 1 534 ? 61.947 9.606 -62.936 1.00 37.56 534 LYS A C 1
ATOM 4139 O O . LYS A 1 534 ? 61.576 8.559 -63.461 1.00 37.56 534 LYS A O 1
ATOM 4144 N N . LYS A 1 535 ? 62.537 9.659 -61.738 1.00 35.09 535 LYS A N 1
ATOM 4145 C CA . LYS A 1 535 ? 62.187 8.795 -60.591 1.00 35.09 535 LYS A CA 1
ATOM 4146 C C . LYS A 1 535 ? 63.003 9.180 -59.352 1.00 35.09 535 LYS A C 1
ATOM 4148 O O . LYS A 1 535 ? 64.157 8.801 -59.238 1.00 35.09 535 LYS A O 1
ATOM 4153 N N . SER A 1 536 ? 62.338 9.807 -58.381 1.00 30.27 536 SER A N 1
ATOM 4154 C CA . SER A 1 536 ? 62.357 9.330 -56.990 1.00 30.27 536 SER A CA 1
ATOM 4155 C C . SER A 1 536 ? 61.299 10.043 -56.134 1.00 30.27 536 SER A C 1
ATOM 4157 O O . SER A 1 536 ? 61.362 11.259 -56.000 1.00 30.27 536 SER A O 1
ATOM 4159 N N . LYS A 1 537 ? 60.420 9.230 -55.513 1.00 32.91 537 LYS A N 1
ATOM 4160 C CA . LYS A 1 537 ? 59.588 9.465 -54.299 1.00 32.91 537 LYS A CA 1
ATOM 4161 C C . LYS A 1 537 ? 58.449 10.495 -54.442 1.00 32.91 537 LYS A C 1
ATOM 4163 O O . LYS A 1 537 ? 58.702 11.651 -54.719 1.00 32.91 537 LYS A O 1
ATOM 4168 N N . LYS A 1 538 ? 57.146 10.178 -54.361 1.00 32.00 538 LYS A N 1
ATOM 4169 C CA . LYS A 1 538 ? 56.303 9.260 -53.545 1.00 32.00 538 LYS A CA 1
ATOM 4170 C C . LYS A 1 538 ? 56.278 9.589 -52.036 1.00 32.00 538 LYS A C 1
ATOM 4172 O O . LYS A 1 538 ? 57.311 9.481 -51.385 1.00 32.00 538 LYS A O 1
ATOM 4177 N N . LYS A 1 539 ? 55.039 9.807 -51.540 1.00 32.28 539 LYS A N 1
ATOM 4178 C CA . LYS A 1 539 ? 54.506 10.104 -50.176 1.00 32.28 539 LYS A CA 1
ATOM 4179 C C . LYS A 1 539 ? 54.433 11.606 -49.834 1.00 32.28 539 LYS A C 1
ATOM 4181 O O . LYS A 1 539 ? 55.456 12.260 -49.887 1.00 32.28 539 LYS A O 1
ATOM 4186 N N . LYS A 1 540 ? 53.303 12.209 -49.430 1.00 30.55 540 LYS A N 1
ATOM 4187 C CA . LYS A 1 540 ? 51.975 11.731 -48.974 1.00 30.55 540 LYS A CA 1
ATOM 4188 C C . LYS A 1 540 ? 50.991 12.933 -48.995 1.00 30.55 540 LYS A C 1
ATOM 4190 O O . LYS A 1 540 ? 51.297 13.936 -48.357 1.00 30.55 540 LYS A O 1
ATOM 4195 N N . GLY A 1 541 ? 49.832 12.809 -49.648 1.00 31.25 541 GLY A N 1
ATOM 4196 C CA . GLY A 1 541 ? 48.566 13.345 -49.110 1.00 31.25 541 GLY A CA 1
ATOM 4197 C C . GLY A 1 541 ? 48.050 12.331 -48.075 1.00 31.25 541 GLY A C 1
ATOM 4198 O O . GLY A 1 541 ? 48.355 11.146 -48.224 1.00 31.25 541 GLY A O 1
ATOM 4199 N N . THR A 1 542 ? 47.654 12.761 -46.871 1.00 31.34 542 THR A N 1
ATOM 4200 C CA . THR A 1 542 ? 46.253 13.075 -46.488 1.00 31.34 542 THR A CA 1
ATOM 4201 C C . THR A 1 542 ? 45.427 11.794 -46.309 1.00 31.34 542 THR A C 1
ATOM 4203 O O . THR A 1 542 ? 45.687 10.801 -46.971 1.00 31.34 542 THR A O 1
ATOM 4206 N N . ALA A 1 543 ? 44.504 11.617 -45.373 1.00 31.95 543 ALA A N 1
ATOM 4207 C CA . ALA A 1 543 ? 43.852 12.411 -44.343 1.00 31.95 543 ALA A CA 1
ATOM 4208 C C . ALA A 1 543 ? 43.289 11.395 -43.325 1.00 31.95 543 ALA A C 1
ATOM 4210 O O . ALA A 1 543 ? 43.149 10.219 -43.661 1.00 31.95 543 ALA A O 1
ATOM 4211 N N . ASN A 1 544 ? 42.915 11.829 -42.122 1.00 27.97 544 ASN A N 1
ATOM 4212 C CA . ASN A 1 544 ? 41.705 11.292 -41.496 1.00 27.97 544 ASN A CA 1
ATOM 4213 C C . ASN A 1 544 ? 41.212 12.251 -40.402 1.00 27.97 544 ASN A C 1
ATOM 4215 O O . ASN A 1 544 ? 41.739 12.265 -39.295 1.00 27.97 544 ASN A O 1
ATOM 4219 N N . GLY A 1 545 ? 40.194 13.050 -40.728 1.00 30.84 545 GLY A N 1
ATOM 4220 C CA . GLY A 1 545 ? 39.002 13.100 -39.877 1.00 30.84 545 GLY A CA 1
ATOM 4221 C C . GLY A 1 545 ? 38.146 11.889 -40.275 1.00 30.84 545 GLY A C 1
ATOM 4222 O O . GLY A 1 545 ? 38.165 11.496 -41.432 1.00 30.84 545 GLY A O 1
ATOM 4223 N N . GLY A 1 546 ? 37.462 11.164 -39.400 1.00 34.12 546 GLY A N 1
ATOM 4224 C CA . GLY A 1 546 ? 36.683 11.633 -38.267 1.00 34.12 546 GLY A CA 1
ATOM 4225 C C . GLY A 1 546 ? 35.198 11.500 -38.618 1.00 34.12 546 GLY A C 1
ATOM 4226 O O . GLY A 1 546 ? 34.687 12.333 -39.352 1.00 34.12 546 GLY A O 1
ATOM 4227 N N . ALA A 1 547 ? 34.533 10.457 -38.104 1.00 33.25 547 ALA A N 1
ATOM 4228 C CA . ALA A 1 547 ? 33.098 10.377 -3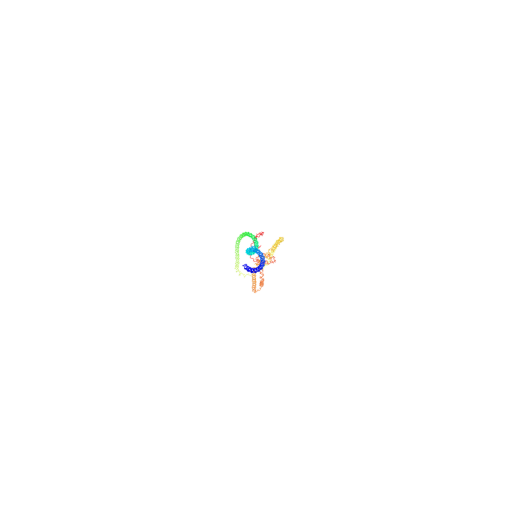7.757 1.00 33.25 547 ALA A CA 1
ATOM 4229 C C . ALA A 1 547 ? 32.830 8.972 -37.152 1.00 33.25 547 ALA A C 1
ATOM 4231 O O . ALA A 1 547 ? 33.245 7.985 -37.747 1.00 33.25 547 ALA A O 1
ATOM 4232 N N . LYS A 1 548 ? 32.371 8.791 -35.897 1.00 40.94 548 LYS A N 1
ATOM 4233 C CA . LYS A 1 548 ? 30.999 8.984 -35.350 1.00 40.94 548 LYS A CA 1
ATOM 4234 C C . LYS A 1 548 ? 29.927 8.181 -36.104 1.00 40.94 548 LYS A C 1
ATOM 4236 O O . LYS A 1 548 ? 29.887 8.269 -37.318 1.00 40.94 548 LYS A O 1
ATOM 4241 N N . THR A 1 549 ? 28.988 7.441 -35.503 1.00 42.53 549 THR A N 1
ATOM 4242 C CA . THR A 1 549 ? 28.403 7.321 -34.135 1.00 42.53 549 THR A CA 1
ATOM 4243 C C . THR A 1 549 ? 27.564 6.020 -34.117 1.00 42.53 549 THR A C 1
ATOM 4245 O O . THR A 1 549 ? 27.069 5.649 -35.178 1.00 42.53 549 THR A O 1
ATOM 4248 N N . LYS A 1 550 ? 27.340 5.305 -33.003 1.00 43.69 550 LYS A N 1
ATOM 4249 C CA . LYS A 1 550 ? 26.240 5.501 -32.020 1.00 43.69 550 LYS A CA 1
ATOM 4250 C C . LYS A 1 550 ? 26.296 4.387 -30.944 1.00 43.69 550 LYS A C 1
ATOM 4252 O O . LYS A 1 550 ? 26.617 3.264 -31.304 1.00 43.69 550 LYS A O 1
ATOM 4257 N N . SER A 1 551 ? 25.881 4.710 -29.710 1.00 40.44 551 SER A N 1
ATOM 4258 C CA . SER A 1 551 ? 25.121 3.886 -28.738 1.00 40.44 551 SER A CA 1
ATOM 4259 C C . SER A 1 551 ? 25.228 2.353 -28.835 1.00 40.44 551 SER A C 1
ATOM 4261 O O . SER A 1 551 ? 24.554 1.764 -29.679 1.00 40.44 551 SER A O 1
ATOM 4263 N N . GLN A 1 552 ? 25.862 1.723 -27.840 1.00 46.62 552 GLN A N 1
ATOM 4264 C CA . GLN A 1 552 ? 25.156 1.051 -26.735 1.00 46.62 552 GLN A CA 1
ATOM 4265 C C . GLN A 1 552 ? 26.049 0.979 -25.492 1.00 46.62 552 GLN A C 1
ATOM 4267 O O . GLN A 1 552 ? 27.269 0.774 -25.679 1.00 46.62 552 GLN A O 1
#

Sequence (552 aa):
TELSNSKQTVTELTEALDGAKTELSGNKQTVTELTNALDGAKTELSGSKKTVAELTEALDGANKKVGAIDGETDALKTELSNSKQTVTELTDSGSKKTVTELTEALDGAKTELSESKQTVTELTEALDGASKKVGAIGGETDALKTELSNSKQTVTELTEALDGAKTELSGSKQNVAELTETLDGANKKAATLDNELTRAKEMLKEATTLHQTETEKLRETHAKDRAEIESNHNDALQKATALESSLTRVKSQRDLKTKDMDGKINSLTDDLDKHKKMLKDSRDKFFDTRQELFATSAELRKMHERAGMTYCNTTLIMEDSTKIFSNLGPKITVFWDEFYTKTLVPFSRTLGRIWAMCLEETEIIYNENLAEHVEMAKNTLNGVYNDHVTPVIDERIMPLVNEHIMPIVDNYRDPVSEAAESVRLTAISVVKHTSKAAYAYLSVLEIDGDGLSFPAEWILRQLEYCKDHSEEIVDTATMYLPLFLAMTITGCFILGTIAIYFGVPTGYVWAYCTIRFLFRPRRKKLSPKKAAVKKSKKKKGTANGGAKTKSQ